Protein AF-A0A5M3YRC5-F1 (afdb_monomer_lite)

Foldseek 3Di:
DDWDFDDQPPDPDTDIDPDDDQAQFPDPDDDDPVRCVVVVCLHPVVVSDDDDDDDDDPAWEDEDDDDQFKWFWKAWLNRTFTEAEDLRGAFKAFEPVLCVVVPFDFAQPPVAKGWYAYRSRDIDIFRGKGFQIWIGAPNDTDGGMHTYDNPDPGGIYDYSCRCVVVSCCHPRVVRMDGCPPPPPVPDDDDDDDDDDDDPCVVVVVVVLVVLLPDLCCPPPVNVVVVVVVVVVLVVVLVVDDPVVSVVSVVVVVVVVVVVVVSVVVSVVVVVVCVVVPDDPPPPDDDDDDDDDPPVVVVVVVLVVVLLVLLVQLQVLCQVLQVVLLVLLVLLVVCLLCVVVDDPVRSLVSLVVSLVPPCVVSLCSNVVSLLVSLVSCVVVLVVLQQPFDDDPPVQVVCVVVPRHGGGLNRVLVVVLQVVLQVVCCVVPVDGLQDPDPLSVQCVPQPDPCSNLCQQPVPVCVVVCVVDPDDDPNNPHHDDPSSLLSLLLSLLLSLLVLLLVLLVLLLQQLLDQDLDGPSLSSNLSSQLSSLCSLLVSCSNRNQLDDPDPVLVVLQNSLSVSLSSLSSRQSDDCQQSNAACDHNNPLQDHNGSNLSSLSSSLSSVNSVSVSLSSSVVVLVPDDDDLSSVLSVLSSVLSSLCSSLSSLSSNSNSDNDSVVSVSSSVSNSVSSNVSSVSSNVSSVSD

Secondary structure (DSSP, 8-state):
-EEEEE--TT-SS-EEEEEPP-TT-SSS----HHHHHHTTTTTTTGGG------PPPSSEEE---S---EEEEEEETTEEEEEEE-TT-SS-EEEHHHHHHTT---B--GGG--EEEETTS-EEE--EEEEEEEEEETTEEEEEEEEEETT-SSSEEE-HHHHHHTTHHHHTGGGEEETT-TTS-SS----------SS-TTTHHHHHHHHTTSTTTTSHHHHHHHHHHHHHHHHHHHTS-HHHHHHHHHHHHHHHHHHHHHHHHHHHHHHHHHHHT--GGG----S---S-HHHHHHHHHHHHHHHHHHHHHHHHHHHSHHHHHHHHHHHHHHHHTGGGS-HHHHHHHHHHHHHTS-HHHHHHHHHHHHHHHHHHHHHHHHHHT-EE--TTHHHHHHHTTPPPEEHHHHHHHHHHHHHHHHHHHHHSS-SS-SSHHHHHHHT--SHHHHHHHH-TTTHHHHTTTS----TTTT----HHHHHHHHHHHHHHHHHHHHHHHHHHHHHHH--SS--TTHHHHHHHHHHHHHHHHHHHHHS-SS----HHHHHHHHHHHHHHHHHHHHTTTTTGGG---SS-SSTT--TT-HHHHHHHHHHHTHHHHHHHHHHHHHHHHHSPSSHHHHHHHHHHHHHHHHHHHHHHHHHHHH---HHHHHHHHHHHHHHHHHHHHHHHHHHH--

Sequence (682 aa):
MVEVAWRFAKEQKPHILNCWILPGCVHDIVLGSHFLNATKTLTTFKNRIRSKLVDLPRRLRLRLLGEEKQRLWGYLDGHLTAALPDTGSDVMFISSTYARNIGLLIDRDFEELLEVEFADGTTAWTSGVIRDVPWEVGGTTVRCDFHVLDALCVDVVLSKNYLFDLNVFSESSEYFFSVDSEDDLFQLFNIRLIGRYGATLNILEEEYLQDMASPDAFGPESVQRELARRDQIRDEILALDENKRKAATQAEAERQRRWEDLRQAHQTRWITASSAGLPPEELSGNDLQGATTRSGFWKKKAGDAVQSLVDQLLTGLSNEGAVLGQTYNQLRDLASNFSSLSVGDVLKRLAVILADGVLPSAQVVVDALLDVLQRVAESAIDLLHTKMHIPIISDILNAIGVPDISFLDLFTWIAAVGYTVVYKIANDEAPFPDTSEVSAIISASTWDDLSSLFHPKSAKKVNSIVRRAPVSASITLPEAMQSALFIASHATAGFMLFVGDIMGSLEAEVITGENPFSIPSAVLGGIVAAFEGGGNALVPKAPIDNTAVSVISDVTTAAVIVSKIVFSGPVQSRLGASGSKFPGLAVDDGRATGAIVNSVLIFPALFVTGWHFYELSAKPEGAERSAAIVGEMSNLTSYISRVSYAVAVNDMDPTTRQIPIGVMAVSNLVDAGLQTAEAIIH

Organism: Aspergillus terreus (NCBI:txid33178)

Radius of gyration: 31.81 Å; chains: 1; bounding box: 92×80×81 Å

pLDDT: mean 72.49, std 17.12, range [21.73, 94.44]

InterPro domains:
  IPR021109 Aspartic peptidase domain superfamily [G3DSA:2.40.70.10] (73-171)
  IPR021109 Aspartic peptidase domain superfamily [SSF50630] (72-167)

Structure (mmCIF, N/CA/C/O backbone):
data_AF-A0A5M3YRC5-F1
#
_entry.id   AF-A0A5M3YRC5-F1
#
loop_
_atom_site.group_PDB
_atom_site.id
_atom_site.type_symbol
_atom_site.label_atom_id
_atom_site.label_alt_id
_atom_site.label_comp_id
_atom_site.label_asym_id
_atom_site.label_entity_id
_atom_site.label_seq_id
_atom_site.pdbx_PDB_ins_code
_atom_site.Cartn_x
_atom_site.Cartn_y
_atom_site.Cartn_z
_atom_site.occupancy
_atom_site.B_iso_or_equiv
_atom_site.auth_seq_id
_atom_site.auth_comp_id
_atom_site.auth_asym_id
_atom_site.auth_atom_id
_atom_site.pdbx_PDB_model_num
ATOM 1 N N . MET A 1 1 ? 21.830 -43.357 -3.278 1.00 62.47 1 MET A N 1
ATOM 2 C CA . MET A 1 1 ? 22.749 -42.842 -2.244 1.00 62.47 1 MET A CA 1
ATOM 3 C C . MET A 1 1 ? 23.441 -44.031 -1.593 1.00 62.47 1 MET A C 1
ATOM 5 O O . MET A 1 1 ? 22.773 -45.033 -1.365 1.00 62.47 1 MET A O 1
ATOM 9 N N . VAL A 1 2 ? 24.750 -43.954 -1.368 1.00 78.88 2 VAL A N 1
ATOM 10 C CA . VAL A 1 2 ? 25.583 -45.006 -0.768 1.00 78.88 2 VAL A CA 1
ATOM 11 C C . VAL A 1 2 ? 26.421 -44.381 0.339 1.00 78.88 2 VAL A C 1
ATOM 13 O O . VAL A 1 2 ? 27.019 -43.329 0.128 1.00 78.88 2 VAL A O 1
ATOM 16 N N . GLU A 1 3 ? 26.482 -45.022 1.501 1.00 84.06 3 GLU A N 1
ATOM 17 C CA . GLU A 1 3 ? 27.364 -44.591 2.584 1.00 84.06 3 GLU A CA 1
ATOM 18 C C . GLU A 1 3 ? 28.769 -45.169 2.390 1.00 84.06 3 GLU A C 1
ATOM 20 O O . GLU A 1 3 ? 28.948 -46.381 2.256 1.00 84.06 3 GLU A O 1
ATOM 25 N N . VAL A 1 4 ? 29.780 -44.302 2.376 1.00 83.06 4 VAL A N 1
ATOM 26 C CA . VAL A 1 4 ? 31.184 -44.676 2.178 1.00 83.06 4 VAL A CA 1
ATOM 27 C C . VAL A 1 4 ? 32.006 -44.220 3.378 1.00 83.06 4 VAL A C 1
ATOM 29 O O . VAL A 1 4 ? 32.050 -43.037 3.709 1.00 83.06 4 VAL A O 1
ATOM 32 N N . ALA A 1 5 ? 32.701 -45.152 4.031 1.00 86.19 5 ALA A N 1
ATOM 33 C CA . ALA A 1 5 ? 33.644 -44.814 5.091 1.00 86.19 5 ALA A CA 1
ATOM 34 C C . ALA A 1 5 ? 34.939 -44.243 4.486 1.00 86.19 5 ALA A C 1
ATOM 36 O O . ALA A 1 5 ? 35.703 -44.950 3.830 1.00 86.19 5 ALA A O 1
ATOM 37 N N . TRP A 1 6 ? 35.203 -42.964 4.739 1.00 85.38 6 TRP A N 1
ATOM 38 C CA . TRP A 1 6 ? 36.380 -42.237 4.276 1.00 85.38 6 TRP A CA 1
ATOM 39 C C . TRP A 1 6 ? 37.357 -41.968 5.416 1.00 85.38 6 TRP A C 1
ATOM 41 O O . TRP A 1 6 ? 36.971 -41.532 6.498 1.00 85.38 6 TRP A O 1
ATOM 51 N N . ARG A 1 7 ? 38.654 -42.169 5.179 1.00 86.06 7 ARG A N 1
ATOM 52 C CA . ARG A 1 7 ? 39.699 -41.901 6.175 1.00 86.06 7 ARG A CA 1
ATOM 53 C C . ARG A 1 7 ? 40.877 -41.183 5.536 1.00 86.06 7 ARG A C 1
ATOM 55 O O . ARG A 1 7 ? 41.458 -41.677 4.573 1.00 86.06 7 ARG A O 1
ATOM 62 N N . PHE A 1 8 ? 41.276 -40.049 6.110 1.00 83.56 8 PHE A N 1
ATOM 63 C CA . PHE A 1 8 ? 42.487 -39.350 5.686 1.00 83.56 8 PHE A CA 1
ATOM 64 C C . PHE A 1 8 ? 43.742 -40.135 6.091 1.00 83.56 8 PHE A C 1
ATOM 66 O O . PHE A 1 8 ? 43.798 -40.733 7.163 1.00 83.56 8 PHE A O 1
ATOM 73 N N . ALA A 1 9 ? 44.785 -40.098 5.255 1.00 77.00 9 ALA A N 1
ATOM 74 C CA . ALA A 1 9 ? 45.981 -40.947 5.365 1.00 77.00 9 ALA A CA 1
ATOM 75 C C . ALA A 1 9 ? 46.789 -40.826 6.681 1.00 77.00 9 ALA A C 1
ATOM 77 O O . ALA A 1 9 ? 47.726 -41.592 6.890 1.00 77.00 9 ALA A O 1
ATOM 78 N N . LYS A 1 10 ? 46.461 -39.870 7.562 1.00 76.38 10 LYS A N 1
ATOM 79 C CA . LYS A 1 10 ? 47.135 -39.630 8.851 1.00 76.38 10 LYS A CA 1
ATOM 80 C C . LYS A 1 10 ? 46.179 -39.556 10.046 1.00 76.38 10 LYS A C 1
ATOM 82 O O . LYS A 1 10 ? 46.593 -39.158 11.130 1.00 76.38 10 LYS A O 1
ATOM 87 N N . GLU A 1 11 ? 44.916 -39.925 9.862 1.00 80.69 11 GLU A N 1
ATOM 88 C CA . GLU A 1 11 ? 43.880 -39.789 10.885 1.00 80.69 11 GLU A CA 1
ATOM 89 C C . GLU A 1 11 ? 43.253 -41.148 11.191 1.00 80.69 11 GLU A C 1
ATOM 91 O O . GLU A 1 11 ? 42.985 -41.944 10.294 1.00 80.69 11 GLU A O 1
ATOM 96 N N . GLN A 1 12 ? 43.040 -41.430 12.478 1.00 74.06 12 GLN A N 1
ATOM 97 C CA . GLN A 1 12 ? 42.453 -42.701 12.919 1.00 74.06 12 GLN A CA 1
ATOM 98 C C . GLN A 1 12 ? 40.926 -42.706 12.814 1.00 74.06 12 GLN A C 1
ATOM 100 O O . GLN A 1 12 ? 40.319 -43.769 12.709 1.00 74.06 12 GLN A O 1
ATOM 105 N N . LYS A 1 13 ? 40.301 -41.523 12.831 1.00 82.50 13 LYS A N 1
ATOM 106 C CA . LYS A 1 13 ? 38.847 -41.375 12.821 1.00 82.50 13 LYS A CA 1
ATOM 107 C C . LYS A 1 13 ? 38.312 -41.484 11.384 1.00 82.50 13 LYS A C 1
ATOM 109 O O . LYS A 1 13 ? 38.698 -40.667 10.549 1.00 82.50 13 LYS A O 1
ATOM 114 N N . PRO A 1 14 ? 37.445 -42.464 11.074 1.00 82.88 14 PRO A N 1
ATOM 115 C CA . PRO A 1 14 ? 36.731 -42.488 9.807 1.00 82.88 14 PRO A CA 1
ATOM 116 C C . PRO A 1 14 ? 35.606 -41.442 9.803 1.00 82.88 14 PRO A C 1
ATOM 118 O O . PRO A 1 14 ? 34.997 -41.153 10.836 1.00 82.88 14 PRO A O 1
ATOM 121 N N . HIS A 1 15 ? 35.320 -40.904 8.625 1.00 82.31 15 HIS A N 1
ATOM 122 C CA . HIS A 1 15 ? 34.179 -40.049 8.331 1.00 82.31 15 HIS A CA 1
ATOM 123 C C . HIS A 1 15 ? 33.221 -40.810 7.418 1.00 82.31 15 HIS A C 1
ATOM 125 O O . HIS A 1 15 ? 33.665 -41.470 6.483 1.00 82.31 15 HIS A O 1
ATOM 131 N N . ILE A 1 16 ? 31.919 -40.723 7.671 1.00 82.94 16 ILE A N 1
ATOM 132 C CA . ILE A 1 16 ? 30.916 -41.331 6.794 1.00 82.94 16 ILE A CA 1
ATOM 133 C C . ILE A 1 16 ? 30.523 -40.308 5.729 1.00 82.94 16 ILE A C 1
ATOM 135 O O . ILE A 1 16 ? 30.125 -39.190 6.057 1.00 82.94 16 ILE A O 1
ATOM 139 N N . LEU A 1 17 ? 30.690 -40.680 4.461 1.00 77.88 17 LEU A N 1
ATOM 140 C CA . LEU A 1 17 ? 30.275 -39.908 3.297 1.00 77.88 17 LEU A CA 1
ATOM 141 C C . LEU A 1 17 ? 28.947 -40.447 2.776 1.00 77.88 17 LEU A C 1
ATOM 143 O O . LEU A 1 17 ? 28.859 -41.623 2.433 1.00 77.88 17 LEU A O 1
ATOM 147 N N . ASN A 1 18 ? 27.955 -39.575 2.631 1.00 76.88 18 ASN A N 1
ATOM 148 C CA . ASN A 1 18 ? 26.728 -39.895 1.909 1.00 76.88 18 ASN A CA 1
ATOM 149 C C . ASN A 1 18 ? 26.950 -39.579 0.427 1.00 76.88 18 ASN A C 1
ATOM 151 O O . ASN A 1 18 ? 26.837 -38.431 0.002 1.00 76.88 18 ASN A O 1
ATOM 155 N N . CYS A 1 19 ? 27.325 -40.590 -0.354 1.00 68.31 19 CYS A N 1
ATOM 156 C CA . CYS A 1 19 ? 27.660 -40.441 -1.765 1.00 68.31 19 CYS A CA 1
ATOM 157 C C . CYS A 1 19 ? 26.429 -40.636 -2.655 1.00 68.31 19 CYS A C 1
ATOM 159 O O . CYS A 1 19 ? 25.698 -41.629 -2.558 1.00 68.31 19 CYS A O 1
ATOM 161 N N . TRP A 1 20 ? 26.226 -39.710 -3.583 1.00 73.56 20 TRP A N 1
ATOM 162 C CA . TRP A 1 20 ? 25.287 -39.875 -4.685 1.00 73.56 20 TRP A CA 1
ATOM 163 C C . TRP A 1 20 ? 26.023 -40.499 -5.869 1.00 73.56 20 TRP A C 1
ATOM 165 O O . TRP A 1 20 ? 27.157 -40.128 -6.160 1.00 73.56 20 TRP A O 1
ATOM 175 N N . ILE A 1 21 ? 25.405 -41.489 -6.517 1.00 71.44 21 ILE A N 1
ATOM 176 C CA . ILE A 1 21 ? 25.989 -42.118 -7.705 1.00 71.44 21 ILE A CA 1
ATOM 177 C C . ILE A 1 21 ? 25.625 -41.236 -8.891 1.00 71.44 21 ILE A C 1
ATOM 179 O O . ILE A 1 21 ? 24.441 -41.102 -9.194 1.00 71.44 21 ILE A O 1
ATOM 183 N N . LEU A 1 22 ? 26.636 -40.663 -9.540 1.00 61.12 22 LEU A N 1
ATOM 184 C CA . LEU A 1 22 ? 26.483 -39.882 -10.761 1.00 61.12 22 LEU A CA 1
ATOM 185 C C . LEU A 1 22 ? 26.922 -40.737 -11.963 1.00 61.12 22 LEU A C 1
ATOM 187 O O . LEU A 1 22 ? 28.123 -40.981 -12.125 1.00 61.12 22 LEU A O 1
ATOM 191 N N . PRO A 1 23 ? 25.984 -41.236 -12.790 1.00 56.66 23 PRO A N 1
ATOM 192 C CA . PRO A 1 23 ? 26.328 -41.964 -14.006 1.00 56.66 23 PRO A CA 1
ATOM 193 C C . PRO A 1 23 ? 27.164 -41.085 -14.942 1.00 56.66 23 PRO A C 1
ATOM 195 O O . PRO A 1 23 ? 26.823 -39.929 -15.160 1.00 56.66 23 PRO A O 1
ATOM 198 N N . GLY A 1 24 ? 28.254 -41.625 -15.492 1.00 57.84 24 GLY A N 1
ATOM 199 C CA . GLY A 1 24 ? 29.125 -40.884 -16.415 1.00 57.84 24 GLY A CA 1
ATOM 200 C C . GLY A 1 24 ? 30.135 -39.944 -15.750 1.00 57.84 24 GLY A C 1
ATOM 201 O O . GLY A 1 24 ? 30.892 -39.289 -16.459 1.00 57.84 24 GLY A O 1
ATOM 202 N N . CYS A 1 25 ? 30.207 -39.902 -14.412 1.00 61.03 25 CYS A N 1
ATOM 203 C CA . CYS A 1 25 ? 31.192 -39.066 -13.731 1.00 61.03 25 CYS A CA 1
ATOM 204 C C . CYS A 1 25 ? 32.624 -39.432 -14.142 1.00 61.03 25 CYS A C 1
ATOM 206 O O . CYS A 1 25 ? 33.034 -40.591 -14.069 1.00 61.03 25 CYS A O 1
ATOM 208 N N . VAL A 1 26 ? 33.400 -38.419 -14.526 1.00 64.81 26 VAL A N 1
ATOM 209 C CA . VAL A 1 26 ? 34.799 -38.583 -14.957 1.00 64.81 26 VAL A CA 1
ATOM 210 C C . VAL A 1 26 ? 35.764 -38.927 -13.813 1.00 64.81 26 VAL A C 1
ATOM 212 O O . VAL A 1 26 ? 36.939 -39.189 -14.063 1.00 64.81 26 VAL A O 1
ATOM 215 N N . HIS A 1 27 ? 35.291 -38.906 -12.563 1.00 66.31 27 HIS A N 1
ATOM 216 C CA . HIS A 1 27 ? 36.072 -39.224 -11.368 1.00 66.31 27 HIS A CA 1
ATOM 217 C C . HIS A 1 27 ? 35.411 -40.313 -10.539 1.00 66.31 27 HIS A C 1
ATOM 219 O O . HIS A 1 27 ? 34.192 -40.341 -10.393 1.00 66.31 27 HIS A O 1
ATOM 225 N N . ASP A 1 28 ? 36.243 -41.133 -9.895 1.00 76.06 28 ASP A N 1
ATOM 226 C CA . ASP A 1 28 ? 35.781 -42.179 -8.977 1.00 76.06 28 ASP A CA 1
ATOM 227 C C . ASP A 1 28 ? 35.027 -41.599 -7.766 1.00 76.06 28 ASP A C 1
ATOM 229 O O . ASP A 1 28 ? 34.119 -42.232 -7.227 1.00 76.06 28 ASP A O 1
ATOM 233 N N . ILE A 1 29 ? 35.413 -40.398 -7.315 1.00 75.19 29 ILE A N 1
ATOM 234 C CA . ILE A 1 29 ? 34.759 -39.686 -6.215 1.00 75.19 29 ILE A CA 1
ATOM 235 C C . ILE A 1 29 ? 34.944 -38.170 -6.344 1.00 75.19 29 ILE A C 1
ATOM 237 O O . ILE A 1 29 ? 36.042 -37.688 -6.631 1.00 75.19 29 ILE A O 1
ATOM 241 N N . VAL A 1 30 ? 33.879 -37.414 -6.075 1.00 75.06 30 VAL A N 1
ATOM 242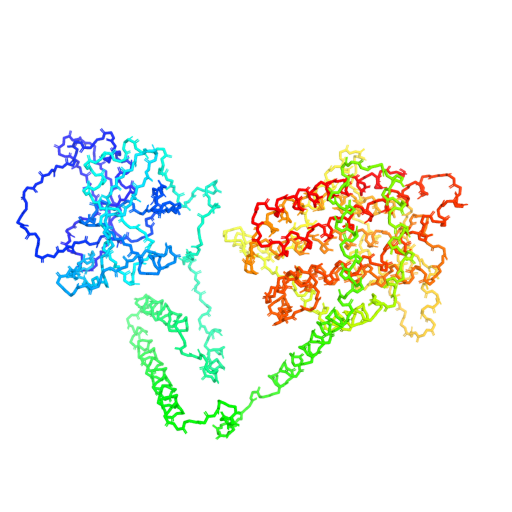 C CA . VAL A 1 30 ? 33.919 -35.954 -5.909 1.00 75.06 30 VAL A CA 1
ATOM 243 C C . VAL A 1 30 ? 33.491 -35.614 -4.484 1.00 75.06 30 VAL A C 1
ATOM 245 O O . VAL A 1 30 ? 32.479 -36.113 -3.994 1.00 75.06 30 VAL A O 1
ATOM 248 N N . LEU A 1 31 ? 34.288 -34.794 -3.797 1.00 76.25 31 LEU A N 1
ATOM 249 C CA . LEU A 1 31 ? 34.025 -34.369 -2.423 1.00 76.25 31 LEU A CA 1
ATOM 250 C C . LEU A 1 31 ? 33.372 -32.983 -2.439 1.00 76.25 31 LEU A C 1
ATOM 252 O O . LEU A 1 31 ? 34.031 -32.011 -2.789 1.00 76.25 31 LEU A O 1
ATOM 256 N N . GLY A 1 32 ? 32.094 -32.907 -2.063 1.00 72.81 32 GLY A N 1
ATOM 257 C CA . GLY A 1 32 ? 31.331 -31.653 -2.039 1.00 72.81 32 GLY A CA 1
ATOM 258 C C . GLY A 1 32 ? 31.623 -30.758 -0.828 1.00 72.81 32 GLY A C 1
ATOM 259 O O . GLY A 1 32 ? 32.219 -31.195 0.168 1.00 72.81 32 GLY A O 1
ATOM 260 N N . SER A 1 33 ? 31.148 -29.512 -0.894 1.00 69.19 33 SER A N 1
ATOM 261 C CA . SER A 1 33 ? 31.405 -28.460 0.101 1.00 69.19 33 SER A CA 1
ATOM 262 C C . SER A 1 33 ? 31.044 -28.848 1.535 1.00 69.19 33 SER A C 1
ATOM 264 O O . SER A 1 33 ? 31.840 -28.614 2.445 1.00 69.19 33 SER A O 1
ATOM 266 N N . HIS A 1 34 ? 29.916 -29.531 1.760 1.00 69.94 34 HIS A N 1
ATOM 267 C CA . HIS A 1 34 ? 29.501 -29.981 3.096 1.00 69.94 34 HIS A CA 1
ATOM 268 C C . HIS A 1 34 ? 30.593 -30.811 3.795 1.00 69.94 34 HIS A C 1
ATOM 270 O O . HIS A 1 34 ? 30.925 -30.581 4.960 1.00 69.94 34 HIS A O 1
ATOM 276 N N . PHE A 1 35 ? 31.207 -31.756 3.077 1.00 77.25 35 PHE A N 1
ATOM 277 C CA . PHE A 1 35 ? 32.275 -32.584 3.635 1.00 77.25 35 PHE A CA 1
ATOM 278 C C . PHE A 1 35 ? 33.576 -31.795 3.827 1.00 77.25 35 PHE A C 1
ATOM 280 O O . PHE A 1 35 ? 34.252 -31.942 4.852 1.00 77.25 35 PHE A O 1
ATOM 287 N N . LEU A 1 36 ? 33.927 -30.940 2.865 1.00 80.38 36 LEU A N 1
ATOM 288 C CA . LEU A 1 36 ? 35.129 -30.109 2.931 1.00 80.38 36 LEU A CA 1
ATOM 289 C C . LEU A 1 36 ? 35.068 -29.110 4.101 1.00 80.38 36 LEU A C 1
ATOM 291 O O . LEU A 1 36 ? 36.067 -28.951 4.808 1.00 80.38 36 LEU A O 1
ATOM 295 N N . ASN A 1 37 ? 33.893 -28.535 4.371 1.00 73.94 37 ASN A N 1
ATOM 296 C CA . ASN A 1 37 ? 33.628 -27.638 5.498 1.00 73.94 37 ASN A CA 1
ATOM 297 C C . ASN A 1 37 ? 33.618 -28.379 6.834 1.00 73.94 37 ASN A C 1
ATOM 299 O O . ASN A 1 37 ? 34.346 -27.992 7.750 1.00 73.94 37 ASN A O 1
ATOM 303 N N . ALA A 1 38 ? 32.878 -29.489 6.942 1.00 76.69 38 ALA A N 1
ATOM 304 C CA . ALA A 1 38 ? 32.814 -30.287 8.171 1.00 76.69 38 ALA A CA 1
ATOM 305 C C . ALA A 1 38 ? 34.199 -30.776 8.624 1.00 76.69 38 ALA A C 1
ATOM 307 O O . ALA A 1 38 ? 34.482 -30.906 9.815 1.00 76.69 38 ALA A O 1
ATOM 308 N N . THR A 1 39 ? 35.087 -31.028 7.663 1.00 81.56 39 THR A N 1
ATOM 309 C CA . THR A 1 39 ? 36.461 -31.451 7.928 1.00 81.56 39 THR A CA 1
ATOM 310 C C . THR A 1 39 ? 37.444 -30.284 8.025 1.00 81.56 39 THR A C 1
ATOM 312 O O . THR A 1 39 ? 38.592 -30.519 8.393 1.00 81.56 39 THR A O 1
ATOM 315 N N . LYS A 1 40 ? 37.028 -29.041 7.742 1.00 81.75 40 LYS A N 1
ATOM 316 C CA . LYS A 1 40 ? 37.886 -27.843 7.646 1.00 81.75 40 LYS A CA 1
ATOM 317 C C . LYS A 1 40 ? 39.064 -28.029 6.680 1.00 81.75 40 LYS A C 1
ATOM 319 O O . LYS A 1 40 ? 40.179 -27.575 6.939 1.00 81.75 40 LYS A O 1
ATOM 324 N N . THR A 1 41 ? 38.835 -28.756 5.586 1.00 82.62 41 THR A N 1
ATOM 325 C CA . THR A 1 41 ? 39.885 -29.148 4.635 1.00 82.62 41 THR A CA 1
ATOM 326 C C . THR A 1 41 ? 40.385 -27.970 3.799 1.00 82.62 41 THR A C 1
ATOM 328 O O . THR A 1 41 ? 41.580 -27.902 3.535 1.00 82.62 41 THR A O 1
ATOM 331 N N . LEU A 1 42 ? 39.517 -27.018 3.439 1.00 80.56 42 LEU A N 1
ATOM 332 C CA . LEU A 1 42 ? 39.894 -25.827 2.657 1.00 80.56 42 LEU A CA 1
ATOM 333 C C . LEU A 1 42 ? 40.515 -24.699 3.500 1.00 80.56 42 LEU A C 1
ATOM 335 O O . LEU A 1 42 ? 41.079 -23.762 2.946 1.00 80.56 42 LEU A O 1
ATOM 339 N N . THR A 1 43 ? 40.447 -24.800 4.831 1.00 82.62 43 THR A N 1
ATOM 340 C CA . THR A 1 43 ? 40.947 -23.783 5.767 1.00 82.62 43 THR A CA 1
ATOM 341 C C . THR A 1 43 ? 42.055 -24.358 6.657 1.00 82.62 43 THR A C 1
ATOM 343 O O . THR A 1 43 ? 43.219 -24.425 6.261 1.00 82.62 43 THR A O 1
ATOM 346 N N . THR A 1 44 ? 41.709 -24.841 7.854 1.00 81.75 44 THR A N 1
ATOM 347 C CA . THR A 1 44 ? 42.654 -25.292 8.889 1.00 81.75 44 THR A CA 1
ATOM 348 C C . THR A 1 44 ? 43.546 -26.448 8.430 1.00 81.75 44 THR A C 1
ATOM 350 O O . THR A 1 44 ? 44.723 -26.499 8.781 1.00 81.75 44 THR A O 1
ATOM 353 N N . PHE A 1 45 ? 43.008 -27.377 7.637 1.00 82.81 45 PHE A N 1
ATOM 354 C CA . PHE A 1 45 ? 43.710 -28.587 7.205 1.00 82.81 45 PHE A CA 1
ATOM 355 C C . PHE A 1 45 ? 44.036 -28.585 5.705 1.00 82.81 45 PHE A C 1
ATOM 357 O O . PHE A 1 45 ? 44.013 -29.639 5.066 1.00 82.81 45 PHE A O 1
ATOM 364 N N . LYS A 1 46 ? 44.397 -27.420 5.140 1.00 78.00 46 LYS A N 1
ATOM 365 C CA . LYS A 1 46 ? 44.777 -27.278 3.717 1.00 78.00 46 LYS A CA 1
ATOM 366 C C . LYS A 1 46 ? 45.899 -28.213 3.264 1.00 78.00 46 LYS A C 1
ATOM 368 O O . LYS A 1 46 ? 45.957 -28.618 2.111 1.00 78.00 46 LYS A O 1
ATOM 373 N N . ASN A 1 47 ? 46.751 -28.643 4.193 1.00 79.69 47 ASN A N 1
ATOM 374 C CA . ASN A 1 47 ? 47.800 -29.639 3.964 1.00 79.69 47 ASN A CA 1
ATOM 375 C C . ASN A 1 47 ? 47.281 -31.044 3.576 1.00 79.69 47 ASN A C 1
ATOM 377 O O . ASN A 1 47 ? 48.083 -31.903 3.190 1.00 79.69 47 ASN A O 1
ATOM 381 N N . ARG A 1 48 ? 45.971 -31.307 3.697 1.00 81.62 48 ARG A N 1
ATOM 382 C CA . ARG A 1 48 ? 45.318 -32.505 3.146 1.00 81.62 48 ARG A CA 1
ATOM 383 C C . ARG A 1 48 ? 45.250 -32.470 1.618 1.00 81.62 48 ARG A C 1
ATOM 385 O O . ARG A 1 48 ? 45.251 -33.535 1.005 1.00 81.62 48 ARG A O 1
ATOM 392 N N . ILE A 1 49 ? 45.243 -31.281 1.016 1.00 79.94 49 ILE A N 1
ATOM 393 C CA . ILE A 1 49 ? 45.275 -31.078 -0.432 1.00 79.94 49 ILE A CA 1
ATOM 394 C C . ILE A 1 49 ? 46.737 -31.087 -0.880 1.00 79.94 49 ILE A C 1
ATOM 396 O O . ILE A 1 49 ? 47.600 -30.456 -0.270 1.00 79.94 49 ILE A O 1
ATOM 400 N N . ARG A 1 50 ? 47.039 -31.857 -1.926 1.00 76.62 50 ARG A N 1
ATOM 401 C CA . ARG A 1 50 ? 48.393 -31.976 -2.470 1.00 76.62 50 ARG A CA 1
ATOM 402 C C . ARG A 1 50 ? 48.366 -31.793 -3.971 1.00 76.62 50 ARG A C 1
ATOM 404 O O . ARG A 1 50 ? 47.601 -32.468 -4.656 1.00 76.62 50 ARG A O 1
ATOM 411 N N . SER A 1 51 ? 49.262 -30.956 -4.472 1.00 70.19 51 SER A N 1
ATOM 412 C CA . SER A 1 51 ? 49.515 -30.854 -5.902 1.00 70.19 51 SER A CA 1
ATOM 413 C C . SER A 1 51 ? 50.143 -32.153 -6.398 1.00 70.19 51 SER A C 1
ATOM 415 O O . SER A 1 51 ? 51.092 -32.676 -5.807 1.00 70.19 51 SER A O 1
ATOM 417 N N . LYS A 1 52 ? 49.602 -32.684 -7.489 1.00 68.94 52 LYS A N 1
ATOM 418 C CA . LYS A 1 52 ? 50.141 -33.840 -8.200 1.00 68.94 52 LYS A CA 1
ATOM 419 C C . LYS A 1 52 ? 50.411 -33.405 -9.633 1.00 68.94 52 LYS A C 1
ATOM 421 O O . LYS A 1 52 ? 49.546 -32.795 -10.250 1.00 68.94 52 LYS A O 1
ATOM 426 N N . LEU A 1 53 ? 51.592 -33.730 -10.153 1.00 61.22 53 LEU A N 1
ATOM 427 C CA . LEU A 1 53 ? 51.870 -33.601 -11.580 1.00 61.22 53 LEU A CA 1
ATOM 428 C C . LEU A 1 53 ? 50.985 -34.607 -12.325 1.00 61.22 53 LEU A C 1
ATOM 430 O O . LEU A 1 53 ? 51.055 -35.812 -12.075 1.00 61.22 53 LEU A O 1
ATOM 434 N N . VAL A 1 54 ? 50.120 -34.089 -13.184 1.00 57.91 54 VAL A N 1
ATOM 435 C CA . VAL A 1 54 ? 49.252 -34.852 -14.085 1.00 57.91 54 VAL A CA 1
ATOM 436 C C . VAL A 1 54 ? 49.628 -34.484 -15.514 1.00 57.91 54 VAL A C 1
ATOM 438 O O . VAL A 1 54 ? 50.080 -33.364 -15.753 1.00 57.91 54 VAL A O 1
ATOM 441 N N . ASP A 1 55 ? 49.453 -35.422 -16.447 1.00 48.00 55 ASP A N 1
ATOM 442 C CA . ASP A 1 55 ? 49.584 -35.126 -17.874 1.00 48.00 55 ASP A CA 1
ATOM 443 C C . ASP A 1 55 ? 48.667 -33.952 -18.238 1.00 48.00 55 ASP A C 1
ATOM 445 O O . ASP A 1 55 ? 47.557 -33.847 -17.704 1.00 48.00 55 ASP A O 1
ATOM 449 N N . LEU A 1 56 ? 49.143 -33.065 -19.121 1.00 41.19 56 LEU A N 1
ATOM 450 C CA . LEU A 1 56 ? 48.386 -31.900 -19.584 1.00 41.19 56 LEU A CA 1
ATOM 451 C C . LEU A 1 56 ? 46.977 -32.349 -20.002 1.00 41.19 56 LEU A C 1
ATOM 453 O O . LEU A 1 56 ? 46.850 -33.176 -20.914 1.00 41.19 56 LEU A O 1
ATOM 457 N N . PRO A 1 57 ? 45.917 -31.867 -19.327 1.00 48.56 57 PRO A N 1
ATOM 458 C CA . PRO A 1 57 ? 44.569 -32.272 -19.673 1.00 48.56 57 PRO A CA 1
ATOM 459 C C . PRO A 1 57 ? 44.281 -31.810 -21.104 1.00 48.56 57 PRO A C 1
ATOM 461 O O . PRO A 1 57 ? 44.561 -30.672 -21.467 1.00 48.56 57 PRO A O 1
ATOM 464 N N . ARG A 1 58 ? 43.729 -32.701 -21.938 1.00 48.50 58 ARG A N 1
ATOM 465 C CA . ARG A 1 58 ? 43.370 -32.372 -23.331 1.00 48.50 58 ARG A CA 1
ATOM 466 C C . ARG A 1 58 ? 42.231 -31.342 -23.432 1.00 48.50 58 ARG A C 1
ATOM 468 O O . ARG A 1 58 ? 41.973 -30.870 -24.531 1.00 48.50 58 ARG A O 1
ATOM 475 N N . ARG A 1 59 ? 41.528 -31.064 -22.325 1.00 53.81 59 ARG A N 1
ATOM 476 C CA . ARG A 1 59 ? 40.321 -30.223 -22.217 1.00 53.81 59 ARG A CA 1
ATOM 477 C C . ARG A 1 59 ? 40.305 -29.497 -20.871 1.00 53.81 59 ARG A C 1
ATOM 479 O O . ARG A 1 59 ? 40.781 -30.057 -19.881 1.00 53.81 59 ARG A O 1
ATOM 486 N N . LEU A 1 60 ? 39.751 -28.288 -20.833 1.00 56.66 60 LEU A N 1
ATOM 487 C CA . LEU A 1 60 ? 39.534 -27.537 -19.591 1.00 56.66 60 LEU A CA 1
ATOM 488 C C . LEU A 1 60 ? 38.265 -28.031 -18.898 1.00 56.66 60 LEU A C 1
ATOM 490 O O . LEU A 1 60 ? 37.305 -28.389 -19.573 1.00 56.66 60 LEU A O 1
ATOM 494 N N . ARG A 1 61 ? 38.246 -28.069 -17.563 1.00 53.59 61 ARG A N 1
ATOM 495 C CA . ARG A 1 61 ? 37.111 -28.615 -16.804 1.00 53.59 61 ARG A CA 1
ATOM 496 C C . ARG A 1 61 ? 36.309 -27.542 -16.077 1.00 53.59 61 ARG A C 1
ATOM 498 O O . ARG A 1 61 ? 36.889 -26.666 -15.436 1.00 53.59 61 ARG A O 1
ATOM 505 N N . LEU A 1 62 ? 34.987 -27.706 -16.108 1.00 43.88 62 LEU A N 1
ATOM 506 C CA . LEU A 1 62 ? 34.005 -27.006 -15.278 1.00 43.88 62 LEU A CA 1
ATOM 507 C C . LEU A 1 62 ? 33.255 -28.054 -14.449 1.00 43.88 62 LEU A C 1
ATOM 509 O O . LEU A 1 62 ? 32.691 -28.998 -14.999 1.00 43.88 62 LEU A O 1
ATOM 513 N N . ARG A 1 63 ? 33.277 -27.943 -13.117 1.00 55.00 63 ARG A N 1
ATOM 514 C CA . ARG A 1 63 ? 32.801 -29.016 -12.222 1.00 55.00 63 ARG A CA 1
ATOM 515 C C . ARG A 1 63 ? 31.657 -28.586 -11.317 1.00 55.00 63 ARG A C 1
ATOM 517 O O . ARG A 1 63 ? 31.609 -28.961 -10.149 1.00 55.00 63 ARG A O 1
ATOM 524 N N . LEU A 1 64 ? 30.695 -27.878 -11.898 1.00 51.56 64 LEU A N 1
ATOM 525 C CA . LEU A 1 64 ? 29.459 -27.531 -11.216 1.00 51.56 64 LEU A CA 1
ATOM 526 C C . LEU A 1 64 ? 28.602 -28.790 -10.995 1.00 51.56 64 LEU A C 1
ATOM 528 O O . LEU A 1 64 ? 28.108 -29.389 -11.947 1.00 51.56 64 LEU A O 1
ATOM 532 N N . LEU A 1 65 ? 28.444 -29.201 -9.736 1.00 50.97 65 LEU A N 1
ATOM 533 C CA . LEU A 1 65 ? 27.633 -30.350 -9.331 1.00 50.97 65 LEU A CA 1
ATOM 534 C C . LEU A 1 65 ? 26.644 -29.927 -8.236 1.00 50.97 65 LEU A C 1
ATOM 536 O O . LEU A 1 65 ? 26.972 -29.956 -7.054 1.00 50.97 65 LEU A O 1
ATOM 540 N N . GLY A 1 66 ? 25.420 -29.577 -8.635 1.00 46.75 66 GLY A N 1
ATOM 541 C CA . GLY A 1 66 ? 24.300 -29.321 -7.721 1.00 46.75 66 GLY A CA 1
ATOM 542 C C . GLY A 1 66 ? 24.162 -27.881 -7.212 1.00 46.75 66 GLY A C 1
ATOM 543 O O . GLY A 1 66 ? 24.801 -26.954 -7.707 1.00 46.75 66 GLY A O 1
ATOM 544 N N . GLU A 1 67 ? 23.282 -27.715 -6.221 1.00 50.84 67 GLU A N 1
ATOM 545 C CA . GLU A 1 67 ? 22.927 -26.456 -5.547 1.00 50.84 67 GLU A CA 1
ATOM 546 C C . GLU A 1 67 ? 24.026 -26.013 -4.564 1.00 50.84 67 GLU A C 1
ATOM 548 O O . GLU A 1 67 ? 23.801 -25.929 -3.359 1.00 50.84 67 GLU A O 1
ATOM 553 N N . GLU A 1 68 ? 25.253 -25.780 -5.032 1.00 55.66 68 GLU A N 1
ATOM 554 C CA . GLU A 1 68 ? 26.288 -25.181 -4.179 1.00 55.66 68 GLU A CA 1
ATOM 555 C C . GLU A 1 68 ? 25.827 -23.775 -3.763 1.00 55.66 68 GLU A C 1
ATOM 557 O O . GLU A 1 68 ? 25.601 -22.907 -4.609 1.00 55.66 68 GLU A O 1
ATOM 562 N N . LYS A 1 69 ? 25.644 -23.559 -2.456 1.00 66.44 69 LYS A N 1
ATOM 563 C CA . LYS A 1 69 ? 25.004 -22.351 -1.898 1.00 66.44 69 LYS A CA 1
ATOM 564 C C . LYS A 1 69 ? 25.987 -21.318 -1.375 1.00 66.44 69 LYS A C 1
ATOM 566 O O . LYS A 1 69 ? 25.597 -20.199 -1.072 1.00 66.44 69 LYS A O 1
ATOM 571 N N . GLN A 1 70 ? 27.259 -21.680 -1.259 1.00 74.94 70 GLN A N 1
ATOM 572 C CA . GLN A 1 70 ? 28.284 -20.739 -0.837 1.00 74.94 70 GLN A CA 1
ATOM 573 C C . GLN A 1 70 ? 28.653 -19.811 -2.000 1.00 74.94 70 GLN A C 1
ATOM 575 O O . GLN A 1 70 ? 28.794 -20.249 -3.146 1.00 74.94 70 GLN A O 1
ATOM 580 N N . ARG A 1 71 ? 28.809 -18.524 -1.715 1.00 85.69 71 ARG A N 1
ATOM 581 C CA . ARG A 1 71 ? 29.200 -17.492 -2.678 1.00 85.69 71 ARG A CA 1
ATOM 582 C C . ARG A 1 71 ? 30.275 -16.599 -2.065 1.00 85.69 71 ARG A C 1
ATOM 584 O O . ARG A 1 71 ? 30.375 -16.501 -0.843 1.00 85.69 71 ARG A O 1
ATOM 591 N N . LEU A 1 72 ? 31.079 -15.973 -2.918 1.00 83.38 72 LEU A N 1
ATOM 592 C CA . LEU A 1 72 ? 32.077 -14.972 -2.549 1.00 83.38 72 LEU A CA 1
ATOM 593 C C . LEU A 1 72 ? 31.621 -13.602 -3.063 1.00 83.38 72 LEU A C 1
ATOM 595 O O . LEU A 1 72 ? 31.411 -13.457 -4.269 1.00 83.38 72 LEU A O 1
ATOM 599 N N . TRP A 1 73 ? 31.476 -12.619 -2.169 1.00 83.62 73 TRP A N 1
ATOM 600 C CA . TRP A 1 73 ? 31.240 -11.225 -2.569 1.00 83.62 73 TRP A CA 1
ATOM 601 C C . TRP A 1 73 ? 32.507 -10.636 -3.165 1.00 83.62 73 TRP A C 1
ATOM 603 O O . TRP A 1 73 ? 33.584 -10.718 -2.573 1.00 83.62 73 TRP A O 1
ATOM 613 N N . GLY A 1 74 ? 32.352 -9.996 -4.316 1.00 82.44 74 GLY A N 1
ATOM 614 C CA . GLY A 1 74 ? 33.386 -9.177 -4.920 1.00 82.44 74 GLY A CA 1
ATOM 615 C C . GLY A 1 74 ? 32.807 -8.188 -5.918 1.00 82.44 74 GLY A C 1
ATOM 616 O O . GLY A 1 74 ? 31.622 -8.232 -6.243 1.00 82.44 74 GLY A O 1
ATOM 617 N N . TYR A 1 75 ? 33.652 -7.292 -6.409 1.00 81.81 75 TYR A N 1
ATOM 618 C CA . TYR A 1 75 ? 33.308 -6.357 -7.471 1.00 81.81 75 TYR A CA 1
ATOM 619 C C . TYR A 1 75 ? 33.989 -6.797 -8.762 1.00 81.81 75 TYR A C 1
ATOM 621 O O . TYR A 1 75 ? 35.216 -6.876 -8.822 1.00 81.81 75 TYR A O 1
ATOM 629 N N . LEU A 1 76 ? 33.198 -7.077 -9.795 1.00 88.62 76 LEU A N 1
ATOM 630 C CA . LEU A 1 76 ? 33.681 -7.338 -11.146 1.00 88.62 76 LEU A CA 1
ATOM 631 C C . LEU A 1 76 ? 33.481 -6.074 -11.979 1.00 88.62 76 LEU A C 1
ATOM 633 O O . LEU A 1 76 ? 32.348 -5.675 -12.219 1.00 88.62 76 LEU A O 1
ATOM 637 N N . ASP A 1 77 ? 34.569 -5.421 -12.377 1.00 88.56 77 ASP A N 1
ATOM 638 C CA . ASP A 1 77 ? 34.520 -4.136 -13.097 1.00 88.56 77 ASP A CA 1
ATOM 639 C C . ASP A 1 77 ? 33.662 -3.062 -12.400 1.00 88.56 77 ASP A C 1
ATOM 641 O O . ASP A 1 77 ? 32.955 -2.281 -13.025 1.00 88.56 77 ASP A O 1
ATOM 645 N N . GLY A 1 78 ? 33.701 -3.043 -11.062 1.00 76.50 78 GLY A N 1
ATOM 646 C CA . GLY A 1 78 ? 32.908 -2.126 -10.236 1.00 76.50 78 GLY A CA 1
ATOM 647 C C . GLY A 1 78 ? 31.470 -2.581 -9.961 1.00 76.50 78 GLY A C 1
ATOM 648 O O . GLY A 1 78 ? 30.784 -1.945 -9.164 1.00 76.50 78 GLY A O 1
ATOM 649 N N . HIS A 1 79 ? 31.022 -3.699 -10.538 1.00 76.00 79 HIS A N 1
ATOM 650 C CA . HIS A 1 79 ? 29.704 -4.279 -10.283 1.00 76.00 79 HIS A CA 1
ATOM 651 C C . HIS A 1 79 ? 29.755 -5.309 -9.155 1.00 76.00 79 HIS A C 1
ATOM 653 O O . HIS A 1 79 ? 30.493 -6.297 -9.234 1.00 76.00 79 HIS A O 1
ATOM 659 N N . LEU A 1 80 ? 28.942 -5.107 -8.115 1.00 78.62 80 LEU A N 1
ATOM 660 C CA . LEU A 1 80 ? 28.802 -6.077 -7.031 1.00 78.62 80 LEU A CA 1
ATOM 661 C C . LEU A 1 80 ? 28.303 -7.416 -7.590 1.00 78.62 80 LEU A C 1
ATOM 663 O O . LEU A 1 80 ? 27.275 -7.476 -8.257 1.00 78.62 80 LEU A O 1
ATOM 667 N N . THR A 1 81 ? 29.056 -8.481 -7.335 1.00 82.75 81 THR A N 1
ATOM 668 C CA . THR A 1 81 ? 28.874 -9.790 -7.961 1.00 82.75 81 THR A CA 1
ATOM 669 C C . THR A 1 81 ? 29.031 -10.902 -6.925 1.00 82.75 81 THR A C 1
ATOM 671 O O . THR A 1 81 ? 30.043 -10.981 -6.225 1.00 82.75 81 THR A O 1
ATOM 674 N N . ALA A 1 82 ? 28.058 -11.813 -6.872 1.00 82.75 82 ALA A N 1
ATOM 675 C CA . ALA A 1 82 ? 28.121 -13.024 -6.058 1.00 82.75 82 ALA A CA 1
ATOM 676 C C . ALA A 1 82 ? 28.717 -14.187 -6.870 1.00 82.75 82 ALA A C 1
ATOM 678 O O . ALA A 1 82 ? 28.009 -14.903 -7.580 1.00 82.75 82 ALA A O 1
ATOM 679 N N . ALA A 1 83 ? 30.029 -14.396 -6.767 1.00 85.62 83 ALA A N 1
ATOM 680 C CA . ALA A 1 83 ? 30.721 -15.425 -7.539 1.00 85.62 83 ALA A CA 1
ATOM 681 C C . ALA A 1 83 ? 30.718 -16.791 -6.832 1.00 85.62 83 ALA A C 1
ATOM 683 O O . ALA A 1 83 ? 30.797 -16.878 -5.605 1.00 85.62 83 ALA A O 1
ATOM 684 N N . LEU A 1 84 ? 30.656 -17.879 -7.603 1.00 86.44 84 LEU A N 1
ATOM 685 C CA . LEU A 1 84 ? 30.758 -19.244 -7.093 1.00 86.44 84 LEU A CA 1
ATOM 686 C C . LEU A 1 84 ? 32.235 -19.670 -6.977 1.00 86.44 84 LEU A C 1
ATOM 688 O O . LEU A 1 84 ? 32.911 -19.796 -8.000 1.00 86.44 84 LEU A O 1
ATOM 692 N N . PRO A 1 85 ? 32.747 -19.955 -5.769 1.00 84.62 85 PRO A N 1
ATOM 693 C CA . PRO A 1 85 ? 34.086 -20.504 -5.588 1.00 84.62 85 PRO A CA 1
ATOM 694 C C . PRO A 1 85 ? 34.123 -22.006 -5.932 1.00 84.62 85 PRO A C 1
ATOM 696 O O . PRO A 1 85 ? 33.725 -22.835 -5.116 1.00 84.62 85 PRO A O 1
ATOM 699 N N . ASP A 1 86 ? 34.644 -22.382 -7.106 1.00 82.38 86 ASP A N 1
ATOM 700 C CA . ASP A 1 86 ? 34.733 -23.783 -7.541 1.00 82.38 86 ASP A CA 1
ATOM 701 C C . ASP A 1 86 ? 36.185 -24.283 -7.669 1.00 82.38 86 ASP A C 1
ATOM 703 O O . ASP A 1 86 ? 36.869 -24.122 -8.683 1.00 82.38 86 ASP A O 1
ATOM 707 N N . THR A 1 87 ? 36.644 -25.004 -6.642 1.00 78.94 87 THR A N 1
ATOM 708 C CA . THR A 1 87 ? 37.967 -25.663 -6.642 1.00 78.94 87 THR A CA 1
ATOM 709 C C . THR A 1 87 ? 38.117 -26.782 -7.682 1.00 78.94 87 THR A C 1
ATOM 711 O O . THR A 1 87 ? 39.229 -27.263 -7.913 1.00 78.94 87 THR A O 1
ATOM 714 N N . GLY A 1 88 ? 37.019 -27.221 -8.300 1.00 72.56 88 GLY A N 1
ATOM 715 C CA . GLY A 1 88 ? 37.003 -28.195 -9.380 1.00 72.56 88 GLY A CA 1
ATOM 716 C C . GLY A 1 88 ? 37.174 -27.588 -10.776 1.00 72.56 88 GLY A C 1
ATOM 717 O O . GLY A 1 88 ? 37.475 -28.339 -11.709 1.00 72.56 88 GLY A O 1
ATOM 718 N N . SER A 1 89 ? 37.027 -26.269 -10.917 1.00 77.50 89 SER A N 1
ATOM 719 C CA . SER A 1 89 ? 37.133 -25.564 -12.196 1.00 77.50 89 SER A CA 1
ATOM 720 C C . SER A 1 89 ? 38.567 -25.142 -12.517 1.00 77.50 89 SER A C 1
ATOM 722 O O . SER A 1 89 ? 39.297 -24.625 -11.666 1.00 77.50 89 SER A O 1
ATOM 724 N N . ASP A 1 90 ? 38.984 -25.369 -13.765 1.00 75.25 90 ASP A N 1
ATOM 725 C CA . ASP A 1 90 ? 40.347 -25.069 -14.225 1.00 75.25 90 ASP A CA 1
ATOM 726 C C . ASP A 1 90 ? 40.540 -23.595 -14.612 1.00 75.25 90 ASP A C 1
ATOM 728 O O . ASP A 1 90 ? 41.651 -23.081 -14.494 1.00 75.25 90 ASP A O 1
ATOM 732 N N . VAL A 1 91 ? 39.472 -22.920 -15.045 1.00 81.19 91 VAL A N 1
ATOM 733 C CA . VAL A 1 91 ? 39.482 -21.520 -15.495 1.00 81.19 91 VAL A CA 1
ATOM 734 C C . VAL A 1 91 ? 38.295 -20.746 -14.927 1.00 81.19 91 VAL A C 1
ATOM 736 O O . VAL A 1 91 ? 37.362 -21.339 -14.385 1.00 81.19 91 VAL A O 1
ATOM 739 N N . MET A 1 92 ? 38.376 -19.417 -14.981 1.00 87.06 92 MET A N 1
ATOM 740 C CA . MET A 1 92 ? 37.291 -18.536 -14.553 1.00 87.06 92 MET A CA 1
ATOM 741 C C . MET A 1 92 ? 36.206 -18.528 -15.633 1.00 87.06 92 MET A C 1
ATOM 743 O O . MET A 1 92 ? 36.529 -18.432 -16.821 1.00 87.06 92 MET A O 1
ATOM 747 N N . PHE A 1 93 ? 34.937 -18.586 -15.232 1.00 86.81 93 PHE A N 1
ATOM 748 C CA . PHE A 1 93 ? 33.811 -18.519 -16.166 1.00 86.81 93 PHE A CA 1
ATOM 749 C C . PHE A 1 93 ? 32.854 -17.388 -15.820 1.00 86.81 93 PHE A C 1
ATOM 751 O O . PHE A 1 93 ? 32.698 -17.035 -14.652 1.00 86.81 93 PHE A O 1
ATOM 758 N N . ILE A 1 94 ? 32.190 -16.861 -16.844 1.00 89.25 94 ILE A N 1
ATOM 759 C CA . ILE A 1 94 ? 31.117 -15.875 -16.730 1.00 89.25 94 ILE A CA 1
ATOM 760 C C . ILE A 1 94 ? 29.968 -16.253 -17.666 1.00 89.25 94 ILE A C 1
ATOM 762 O O . ILE A 1 94 ? 30.196 -16.769 -18.766 1.00 89.25 94 ILE A O 1
ATOM 766 N N . SER A 1 95 ? 28.726 -16.022 -17.245 1.00 88.06 95 SER A N 1
ATOM 767 C CA . SER A 1 95 ? 27.574 -16.275 -18.112 1.00 88.06 95 SER A CA 1
ATOM 768 C C . SER A 1 95 ? 27.500 -15.219 -19.222 1.00 88.06 95 SER A C 1
ATOM 770 O O . SER A 1 95 ? 27.746 -14.032 -18.983 1.00 88.06 95 SER A O 1
ATOM 772 N N . SER A 1 96 ? 27.145 -15.613 -20.454 1.00 81.25 96 SER A N 1
ATOM 773 C CA . SER A 1 96 ? 26.999 -14.623 -21.540 1.00 81.25 96 SER A CA 1
ATOM 774 C C . SER A 1 96 ? 25.920 -13.586 -21.232 1.00 81.25 96 SER A C 1
ATOM 776 O O . SER A 1 96 ? 26.019 -12.466 -21.734 1.00 81.25 96 SER A O 1
ATOM 778 N N . THR A 1 97 ? 24.881 -13.953 -20.486 1.00 80.81 97 THR A N 1
ATOM 779 C CA . THR A 1 97 ? 23.807 -13.032 -20.102 1.00 80.81 97 THR A CA 1
ATOM 780 C C . THR A 1 97 ? 24.335 -11.994 -19.123 1.00 80.81 97 THR A C 1
ATOM 782 O O . THR A 1 97 ? 24.201 -10.800 -19.378 1.00 80.81 97 THR A O 1
ATOM 785 N N . TYR A 1 98 ? 25.017 -12.435 -18.064 1.00 82.88 98 TYR A N 1
ATOM 786 C CA . TYR A 1 98 ? 25.566 -11.539 -17.053 1.00 82.88 98 TYR A CA 1
ATOM 787 C C . TYR A 1 98 ? 26.600 -10.587 -17.651 1.00 82.88 98 TYR A C 1
ATOM 789 O O . TYR A 1 98 ? 26.464 -9.377 -17.509 1.00 82.88 98 TYR A O 1
ATOM 797 N N . ALA A 1 99 ? 27.551 -11.110 -18.434 1.00 85.19 99 ALA A N 1
ATOM 798 C CA . ALA A 1 99 ? 28.564 -10.305 -19.114 1.00 85.19 99 ALA A CA 1
ATOM 799 C C . ALA A 1 99 ? 27.966 -9.171 -19.966 1.00 85.19 99 ALA A C 1
ATOM 801 O O . ALA A 1 99 ? 28.473 -8.051 -19.949 1.00 85.19 99 ALA A O 1
ATOM 802 N N . ARG A 1 100 ? 26.871 -9.442 -20.694 1.00 85.19 100 ARG A N 1
ATOM 803 C CA . ARG A 1 100 ? 26.174 -8.422 -21.495 1.00 85.19 100 ARG A CA 1
ATOM 804 C C . ARG A 1 100 ? 25.435 -7.412 -20.624 1.00 85.19 100 ARG A C 1
ATOM 806 O O . ARG A 1 100 ? 25.443 -6.232 -20.959 1.00 85.19 100 ARG A O 1
ATOM 813 N N . ASN A 1 101 ? 24.828 -7.861 -19.527 1.00 78.62 101 ASN A N 1
ATOM 814 C CA . ASN A 1 101 ? 24.084 -6.999 -18.609 1.00 78.62 101 ASN A CA 1
ATOM 815 C C . ASN A 1 101 ? 24.984 -5.952 -17.942 1.00 78.62 101 ASN A C 1
ATOM 817 O O . ASN A 1 101 ? 24.571 -4.805 -17.803 1.00 78.62 101 ASN A O 1
ATOM 821 N N . ILE A 1 102 ? 26.218 -6.323 -17.586 1.00 81.31 102 ILE A N 1
ATOM 822 C CA . ILE A 1 102 ? 27.211 -5.394 -17.022 1.00 81.31 102 ILE A CA 1
ATOM 823 C C . ILE A 1 102 ? 28.103 -4.736 -18.091 1.00 81.31 102 ILE A C 1
ATOM 825 O O . ILE A 1 102 ? 29.095 -4.096 -17.770 1.00 81.31 102 ILE A O 1
ATOM 829 N N . GLY A 1 103 ? 27.752 -4.870 -19.376 1.00 87.44 103 GLY A N 1
ATOM 830 C CA . GLY A 1 103 ? 28.399 -4.138 -20.469 1.00 87.44 103 GLY A CA 1
ATOM 831 C C . GLY A 1 103 ? 29.831 -4.568 -20.806 1.00 87.44 103 GLY A C 1
ATOM 832 O O . GLY A 1 103 ? 30.542 -3.816 -21.473 1.00 87.44 103 GLY A O 1
ATOM 833 N N . LEU A 1 104 ? 30.265 -5.763 -20.390 1.00 88.69 104 LEU A N 1
ATOM 834 C CA . LEU A 1 104 ? 31.610 -6.257 -20.683 1.00 88.69 104 LEU A CA 1
ATOM 835 C C . LEU A 1 104 ? 31.764 -6.632 -22.164 1.00 88.69 104 LEU A C 1
ATOM 837 O O . LEU A 1 104 ? 30.901 -7.268 -22.777 1.00 88.69 104 LEU A O 1
ATOM 841 N N . LEU A 1 105 ? 32.910 -6.269 -22.742 1.00 88.44 105 LEU A N 1
ATOM 842 C CA . LEU A 1 105 ? 33.248 -6.588 -24.127 1.00 88.44 105 LEU A CA 1
ATOM 843 C C . LEU A 1 105 ? 33.712 -8.043 -24.245 1.00 88.44 105 LEU A C 1
ATOM 845 O O . LEU A 1 105 ? 34.737 -8.429 -23.691 1.00 88.44 105 LEU A O 1
ATOM 849 N N . ILE A 1 106 ? 32.958 -8.839 -25.003 1.00 90.38 106 ILE A N 1
ATOM 850 C CA . ILE A 1 106 ? 33.270 -10.248 -25.259 1.00 90.38 106 ILE A CA 1
ATOM 851 C C . ILE A 1 106 ? 34.108 -10.348 -26.534 1.00 90.38 106 ILE A C 1
ATOM 853 O O . ILE A 1 106 ? 33.604 -10.074 -27.627 1.00 90.38 106 ILE A O 1
ATOM 857 N N . ASP A 1 107 ? 35.357 -10.782 -26.392 1.00 87.56 107 ASP A N 1
ATOM 858 C CA . ASP A 1 107 ? 36.212 -11.182 -27.505 1.00 87.56 107 ASP A CA 1
ATOM 859 C C . ASP A 1 107 ? 35.730 -12.533 -28.050 1.00 87.56 107 ASP A C 1
ATOM 861 O O . ASP A 1 107 ? 35.551 -13.491 -27.297 1.00 87.56 107 ASP A O 1
ATOM 865 N N . ARG A 1 108 ? 35.458 -12.595 -29.355 1.00 83.50 108 ARG A N 1
ATOM 866 C CA . ARG A 1 108 ? 34.874 -13.764 -30.035 1.00 83.50 108 ARG A CA 1
ATOM 867 C C . ARG A 1 108 ? 35.808 -14.356 -31.083 1.00 83.50 108 ARG A C 1
ATOM 869 O O . ARG A 1 108 ? 35.329 -15.025 -31.999 1.00 83.50 108 ARG A O 1
ATOM 876 N N . ASP A 1 109 ? 37.105 -14.072 -31.000 1.00 76.00 109 ASP A N 1
ATOM 877 C CA . ASP A 1 109 ? 38.060 -14.674 -31.923 1.00 76.00 109 ASP A CA 1
ATOM 878 C C . ASP A 1 109 ? 38.008 -16.211 -31.833 1.00 76.00 109 ASP A C 1
ATOM 880 O O . ASP A 1 109 ? 37.998 -16.795 -30.747 1.00 76.00 109 ASP A O 1
ATOM 884 N N . PHE A 1 110 ? 37.930 -16.874 -32.988 1.00 60.09 110 PHE A N 1
ATOM 885 C CA . PHE A 1 110 ? 37.722 -18.322 -33.078 1.00 60.09 110 PHE A CA 1
ATOM 886 C C . PHE A 1 110 ? 38.906 -19.117 -32.513 1.00 60.09 110 PHE A C 1
ATOM 888 O O . PHE A 1 110 ? 38.706 -20.232 -32.037 1.00 60.09 110 PHE A O 1
ATOM 895 N N . GLU A 1 111 ? 40.113 -18.544 -32.535 1.00 61.62 111 GLU A N 1
ATOM 896 C CA . GLU A 1 111 ? 41.330 -19.146 -31.967 1.00 61.62 111 GLU A CA 1
ATOM 897 C C . GLU A 1 111 ? 41.328 -19.163 -30.423 1.00 61.62 111 GLU A C 1
ATOM 899 O O . GLU A 1 111 ? 42.115 -19.878 -29.808 1.00 61.62 111 GLU A O 1
ATOM 904 N N . GLU A 1 112 ? 40.420 -18.414 -29.789 1.00 60.91 112 GLU A N 1
ATOM 905 C CA . GLU A 1 112 ? 40.330 -18.240 -28.331 1.00 60.91 112 GLU A CA 1
ATOM 906 C C . GLU A 1 112 ? 39.154 -19.014 -27.706 1.00 60.91 112 GLU A C 1
ATOM 908 O O . GLU A 1 112 ? 38.955 -19.004 -26.486 1.00 60.91 112 GLU A O 1
ATOM 913 N N . LEU A 1 113 ? 38.359 -19.702 -28.533 1.00 70.31 113 LEU A N 1
ATOM 914 C CA . LEU A 1 113 ? 37.264 -20.548 -28.071 1.00 70.31 113 LEU A CA 1
ATOM 915 C C . LEU A 1 113 ? 37.808 -21.878 -27.549 1.00 70.31 113 LEU A C 1
ATOM 917 O O . LEU A 1 113 ? 38.611 -22.551 -28.194 1.00 70.31 113 LEU A O 1
ATOM 921 N N . LEU A 1 114 ? 37.334 -22.283 -26.375 1.00 71.75 114 LEU A N 1
ATOM 922 C CA . LEU A 1 114 ? 37.811 -23.468 -25.678 1.00 71.75 114 LEU A CA 1
ATOM 923 C C . LEU A 1 114 ? 36.681 -24.478 -25.534 1.00 71.75 114 LEU A C 1
ATOM 925 O O . LEU A 1 114 ? 35.549 -24.130 -25.197 1.00 71.75 114 LEU A O 1
ATOM 929 N N . GLU A 1 115 ? 37.005 -25.748 -25.759 1.00 75.38 115 GLU A N 1
ATOM 930 C CA . GLU A 1 115 ? 36.115 -26.855 -25.430 1.00 75.38 115 GLU A CA 1
ATOM 931 C C . GLU A 1 115 ? 36.256 -27.189 -23.937 1.00 75.38 115 GLU A C 1
ATOM 933 O O . GLU A 1 115 ? 37.334 -27.558 -23.454 1.00 75.38 115 GLU A O 1
ATOM 938 N N . VAL A 1 116 ? 35.149 -27.062 -23.210 1.00 73.00 116 VAL A N 1
ATOM 939 C CA . VAL A 1 116 ? 35.036 -27.303 -21.771 1.00 73.00 116 VAL A CA 1
ATOM 940 C C . VAL A 1 116 ? 34.354 -28.646 -21.531 1.00 73.00 116 VAL A C 1
ATOM 942 O O . VAL A 1 116 ? 33.353 -28.958 -22.169 1.00 73.00 116 VAL A O 1
ATOM 945 N N . GLU A 1 117 ? 34.890 -29.441 -20.607 1.00 71.12 117 GLU A N 1
ATOM 946 C CA . GLU A 1 117 ? 34.336 -30.719 -20.149 1.00 71.12 117 GLU A CA 1
ATOM 947 C C . GLU A 1 117 ? 33.637 -30.552 -18.791 1.00 71.12 117 GLU A C 1
ATOM 949 O O . GLU A 1 117 ? 34.243 -30.081 -17.821 1.00 71.12 117 GLU A O 1
ATOM 954 N N . PHE A 1 118 ? 32.370 -30.958 -18.721 1.00 67.19 118 PHE A N 1
ATOM 955 C CA . PHE A 1 118 ? 31.563 -30.943 -17.505 1.00 67.19 118 PHE A CA 1
ATOM 956 C C . PHE A 1 118 ? 31.787 -32.196 -16.648 1.00 67.19 118 PHE A C 1
ATOM 958 O O . PHE A 1 118 ? 32.376 -33.195 -17.068 1.00 67.19 118 PHE A O 1
ATOM 965 N N . ALA A 1 119 ? 31.302 -32.162 -15.406 1.00 60.59 119 ALA A N 1
ATOM 966 C CA . ALA A 1 119 ? 31.485 -33.253 -14.450 1.00 60.59 119 ALA A CA 1
ATOM 967 C C . ALA A 1 119 ? 30.785 -34.574 -14.835 1.00 60.59 119 ALA A C 1
ATOM 969 O O . ALA A 1 119 ? 31.198 -35.632 -14.350 1.00 60.59 119 ALA A O 1
ATOM 970 N N . ASP A 1 120 ? 29.769 -34.516 -15.698 1.00 57.09 120 ASP A N 1
ATOM 971 C CA . ASP A 1 120 ? 29.048 -35.663 -16.266 1.00 57.09 120 ASP A CA 1
ATOM 972 C C . ASP A 1 120 ? 29.689 -36.211 -17.562 1.00 57.09 120 ASP A C 1
ATOM 974 O O . ASP A 1 120 ? 29.177 -37.163 -18.151 1.00 57.09 120 ASP A O 1
ATOM 978 N N . GLY A 1 121 ? 30.807 -35.619 -18.003 1.00 57.12 121 GLY A N 1
ATOM 979 C CA . GLY A 1 121 ? 31.534 -35.996 -19.216 1.00 57.12 121 GLY A CA 1
ATOM 980 C C . GLY A 1 121 ? 31.008 -35.360 -20.507 1.00 57.12 121 GLY A C 1
ATOM 981 O O . GLY A 1 121 ? 31.566 -35.617 -21.575 1.00 57.12 121 GLY A O 1
ATOM 982 N N . THR A 1 122 ? 29.962 -34.531 -20.444 1.00 63.28 122 THR A N 1
ATOM 983 C CA . THR A 1 122 ? 29.509 -33.740 -21.598 1.00 63.28 122 THR A CA 1
ATOM 984 C C . THR A 1 122 ? 30.476 -32.592 -21.888 1.00 63.28 122 THR A C 1
ATOM 986 O O . THR A 1 122 ? 31.277 -32.211 -21.029 1.00 63.28 122 THR A O 1
ATOM 989 N N . THR A 1 123 ? 30.433 -32.033 -23.103 1.00 65.19 123 THR A N 1
ATOM 990 C CA . THR A 1 123 ? 31.254 -30.869 -23.465 1.00 65.19 123 THR A CA 1
ATOM 991 C C . THR A 1 123 ? 30.452 -29.728 -24.074 1.00 65.19 123 THR A C 1
ATOM 993 O O . THR A 1 123 ? 29.421 -29.944 -24.711 1.00 65.19 123 THR A O 1
ATOM 996 N N . ALA A 1 124 ? 30.947 -28.504 -23.886 1.00 67.69 124 ALA A N 1
ATOM 997 C CA . ALA A 1 124 ? 30.457 -27.303 -24.555 1.00 67.69 124 ALA A CA 1
ATOM 998 C C . ALA A 1 124 ? 31.620 -26.410 -24.984 1.00 67.69 124 ALA A C 1
ATOM 1000 O O . ALA A 1 124 ? 32.701 -26.446 -24.399 1.00 67.69 124 ALA A O 1
ATOM 1001 N N . TRP A 1 125 ? 31.379 -25.595 -26.003 1.00 73.19 125 TRP A N 1
ATOM 1002 C CA . TRP A 1 125 ? 32.311 -24.557 -26.425 1.00 73.19 125 TRP A CA 1
ATOM 1003 C C . TRP A 1 125 ? 32.014 -23.253 -25.693 1.00 73.19 125 TRP A C 1
ATOM 1005 O O . TRP A 1 125 ? 30.849 -22.909 -25.480 1.00 73.19 125 TRP A O 1
ATOM 1015 N N . THR A 1 126 ? 33.064 -22.519 -25.331 1.00 80.69 126 THR A N 1
ATOM 1016 C CA . THR A 1 126 ? 32.917 -21.128 -24.897 1.00 80.69 126 THR A CA 1
ATOM 1017 C C . THR A 1 126 ? 32.421 -20.270 -26.060 1.00 80.69 126 THR A C 1
ATOM 1019 O O . THR A 1 126 ? 32.671 -20.576 -27.226 1.00 80.69 126 THR A O 1
ATOM 1022 N N . SER A 1 127 ? 31.694 -19.197 -25.750 1.00 81.12 127 SER A N 1
ATOM 1023 C CA . SER A 1 127 ? 31.180 -18.238 -26.739 1.00 81.12 127 SER A CA 1
ATOM 1024 C C . SER A 1 127 ? 32.045 -16.978 -26.864 1.00 81.12 127 SER A C 1
ATOM 1026 O O . SER A 1 127 ? 31.764 -16.111 -27.695 1.00 81.12 127 SER A O 1
ATOM 1028 N N . GLY A 1 128 ? 33.112 -16.895 -26.064 1.00 85.62 128 GLY A N 1
ATOM 1029 C CA . GLY A 1 128 ? 34.129 -15.852 -26.116 1.00 85.62 128 GLY A CA 1
ATOM 1030 C C . GLY A 1 128 ? 34.984 -15.790 -24.850 1.00 85.62 128 GLY A C 1
ATOM 1031 O O . GLY A 1 128 ? 34.883 -16.655 -23.973 1.00 85.62 128 GLY A O 1
ATOM 1032 N N . VAL A 1 129 ? 35.811 -14.752 -24.752 1.00 88.75 129 VAL A N 1
ATOM 1033 C CA . VAL A 1 129 ? 36.669 -14.449 -23.597 1.00 88.75 129 VAL A CA 1
ATOM 1034 C C . VAL A 1 129 ? 36.554 -12.967 -23.254 1.00 88.75 129 VAL A C 1
ATOM 1036 O O . VAL A 1 129 ? 36.472 -12.119 -24.137 1.00 88.75 129 VAL A O 1
ATOM 1039 N N . ILE A 1 130 ? 36.552 -12.643 -21.968 1.00 91.88 130 ILE A N 1
ATOM 1040 C CA . ILE A 1 130 ? 36.646 -11.274 -21.462 1.00 91.88 130 ILE A CA 1
ATOM 1041 C C . ILE A 1 130 ? 37.991 -11.158 -20.763 1.00 91.88 130 ILE A C 1
ATOM 1043 O O . ILE A 1 130 ? 38.285 -11.953 -19.872 1.00 91.88 130 ILE A O 1
ATOM 1047 N N . ARG A 1 131 ? 38.823 -10.213 -21.194 1.00 91.69 131 ARG A N 1
ATOM 1048 C CA . ARG A 1 131 ? 40.221 -10.126 -20.762 1.00 91.69 131 ARG A CA 1
ATOM 1049 C C . ARG A 1 131 ? 40.451 -8.993 -19.788 1.00 91.69 131 ARG A C 1
ATOM 1051 O O . ARG A 1 131 ? 39.824 -7.944 -19.907 1.00 91.69 131 ARG A O 1
ATOM 1058 N N . ASP A 1 132 ? 41.419 -9.201 -18.904 1.00 91.19 132 ASP A N 1
ATOM 1059 C CA . ASP A 1 132 ? 41.972 -8.166 -18.031 1.00 91.19 132 ASP A CA 1
ATOM 1060 C C . ASP A 1 132 ? 40.895 -7.429 -17.210 1.00 91.19 132 ASP A C 1
ATOM 1062 O O . ASP A 1 132 ? 40.965 -6.217 -16.995 1.00 91.19 132 ASP A O 1
ATOM 1066 N N . VAL A 1 133 ? 39.875 -8.154 -16.738 1.00 92.62 133 VAL A N 1
ATOM 1067 C CA . VAL A 1 133 ? 38.769 -7.575 -15.962 1.00 92.62 133 VAL A CA 1
ATOM 1068 C C . VAL A 1 133 ? 39.178 -7.489 -14.493 1.00 92.62 133 VAL A C 1
ATOM 1070 O O . VAL A 1 133 ? 39.659 -8.484 -13.941 1.00 92.62 133 VAL A O 1
ATOM 1073 N N . PRO A 1 134 ? 39.023 -6.332 -13.825 1.00 94.44 134 PRO A N 1
ATOM 1074 C CA . PRO A 1 134 ? 39.330 -6.232 -12.408 1.00 94.44 134 PRO A CA 1
ATOM 1075 C C . PRO A 1 134 ? 38.271 -6.977 -11.586 1.00 94.44 134 PRO A C 1
ATOM 1077 O O . PRO A 1 134 ? 37.083 -6.673 -11.657 1.00 94.44 134 PRO A O 1
ATOM 1080 N N . TRP A 1 135 ? 38.728 -7.940 -10.792 1.00 93.50 135 TRP A N 1
ATOM 1081 C CA . TRP A 1 135 ? 37.963 -8.644 -9.771 1.00 93.50 135 TRP A CA 1
ATOM 1082 C C . TRP A 1 135 ? 38.496 -8.253 -8.392 1.00 93.50 135 TRP A C 1
ATOM 1084 O O . TRP A 1 135 ? 39.655 -8.524 -8.070 1.00 93.50 135 TRP A O 1
ATOM 1094 N N . GLU A 1 136 ? 37.673 -7.593 -7.586 1.00 90.00 136 GLU A N 1
ATOM 1095 C CA . GLU A 1 136 ? 38.051 -7.076 -6.272 1.00 90.00 136 GLU A CA 1
ATOM 1096 C C . GLU A 1 136 ? 37.316 -7.792 -5.142 1.00 90.00 136 GLU A C 1
ATOM 1098 O O . GLU A 1 136 ? 36.093 -7.884 -5.146 1.00 90.00 136 GLU A O 1
ATOM 1103 N N . VAL A 1 137 ? 38.066 -8.247 -4.136 1.00 86.75 137 VAL A N 1
ATOM 1104 C CA . VAL A 1 137 ? 37.529 -8.819 -2.895 1.00 86.75 137 VAL A CA 1
ATOM 1105 C C . VAL A 1 137 ? 38.283 -8.197 -1.725 1.00 86.75 137 VAL A C 1
ATOM 1107 O O . VAL A 1 137 ? 39.512 -8.260 -1.668 1.00 86.75 137 VAL A O 1
ATOM 1110 N N . GLY A 1 138 ? 37.559 -7.568 -0.798 1.00 76.31 138 GLY A N 1
ATOM 1111 C CA . GLY A 1 138 ? 38.138 -6.986 0.416 1.00 76.31 138 GLY A CA 1
ATOM 1112 C C . GLY A 1 138 ? 39.266 -5.980 0.193 1.00 76.31 138 GLY A C 1
ATOM 1113 O O . GLY A 1 138 ? 40.261 -6.004 0.916 1.00 76.31 138 GLY A O 1
ATOM 1114 N N . GLY A 1 139 ? 39.151 -5.137 -0.838 1.00 74.94 139 GLY A N 1
ATOM 1115 C CA . GLY A 1 139 ? 40.167 -4.147 -1.210 1.00 74.94 139 GLY A CA 1
ATOM 1116 C C . GLY A 1 139 ? 41.381 -4.717 -1.953 1.00 74.94 139 GLY A C 1
ATOM 1117 O O . GLY A 1 139 ? 42.307 -3.971 -2.270 1.00 74.94 139 GLY A O 1
ATOM 1118 N N . THR A 1 140 ? 41.402 -6.024 -2.243 1.00 82.81 140 THR A N 1
ATOM 1119 C CA . THR A 1 140 ? 42.417 -6.650 -3.101 1.00 82.81 140 THR A CA 1
ATOM 1120 C C . THR A 1 140 ? 41.847 -6.858 -4.496 1.00 82.81 140 THR A C 1
ATOM 1122 O O . THR A 1 140 ? 40.970 -7.697 -4.694 1.00 82.81 140 THR A O 1
ATOM 1125 N N . THR A 1 141 ? 42.370 -6.118 -5.470 1.00 91.44 141 THR A N 1
ATOM 1126 C CA . THR A 1 141 ? 41.980 -6.234 -6.880 1.00 91.44 141 THR A CA 1
ATOM 1127 C C . THR A 1 141 ? 42.959 -7.120 -7.644 1.00 91.44 141 THR A C 1
ATOM 1129 O O . THR A 1 141 ? 44.172 -6.907 -7.606 1.00 91.44 141 THR A O 1
ATOM 1132 N N . VAL A 1 142 ? 42.430 -8.081 -8.397 1.00 91.75 142 VAL A N 1
ATOM 1133 C CA . VAL A 1 142 ? 43.183 -8.959 -9.299 1.00 91.75 142 VAL A CA 1
ATOM 1134 C C . VAL A 1 142 ? 42.591 -8.847 -10.695 1.00 91.75 142 VAL A C 1
ATOM 1136 O O . VAL A 1 142 ? 41.376 -8.858 -10.859 1.00 91.75 142 VAL A O 1
ATOM 1139 N N . ARG A 1 143 ? 43.443 -8.718 -11.710 1.00 92.19 143 ARG A N 1
ATOM 1140 C CA . ARG A 1 143 ? 43.012 -8.721 -13.110 1.00 92.19 143 ARG A CA 1
ATOM 1141 C C . ARG A 1 143 ? 42.897 -10.162 -13.596 1.00 92.19 143 ARG A C 1
ATOM 1143 O O . ARG A 1 143 ? 43.865 -10.917 -13.499 1.00 92.19 143 ARG A O 1
ATOM 1150 N N . CYS A 1 144 ? 41.716 -10.531 -14.075 1.00 90.44 144 CYS A N 1
ATOM 1151 C CA . CYS A 1 144 ? 41.367 -11.898 -14.438 1.00 90.44 144 CYS A CA 1
ATOM 1152 C C . CYS A 1 144 ? 40.795 -11.958 -15.858 1.00 90.44 144 CYS A C 1
ATOM 1154 O O . CYS A 1 144 ? 40.052 -11.069 -16.275 1.00 90.44 144 CYS A O 1
ATOM 1156 N N . ASP A 1 145 ? 41.085 -13.058 -16.550 1.00 91.88 145 ASP A N 1
ATOM 1157 C CA . ASP A 1 145 ? 40.420 -13.419 -17.799 1.00 91.88 145 ASP A CA 1
ATOM 1158 C C . ASP A 1 145 ? 39.249 -14.364 -17.487 1.00 91.88 145 ASP A C 1
ATOM 1160 O O . ASP A 1 145 ? 39.420 -15.341 -16.753 1.00 91.88 145 ASP A O 1
ATOM 1164 N N . PHE A 1 146 ? 38.069 -14.084 -18.045 1.00 92.44 146 PHE A N 1
ATOM 1165 C CA . PHE A 1 146 ? 36.853 -14.884 -17.886 1.00 92.44 146 PHE A CA 1
ATOM 1166 C C . PHE A 1 146 ? 36.418 -15.484 -19.218 1.00 92.44 146 PHE A C 1
ATOM 1168 O O . PHE A 1 146 ? 36.153 -14.768 -20.182 1.00 92.44 146 PHE A O 1
ATOM 1175 N N . HIS A 1 147 ? 36.272 -16.805 -19.265 1.00 88.75 147 HIS A N 1
ATOM 1176 C CA . HIS A 1 147 ? 35.698 -17.476 -20.424 1.00 88.75 147 HIS A CA 1
ATOM 1177 C C . HIS A 1 147 ? 34.171 -17.428 -20.372 1.00 88.75 147 HIS A C 1
ATOM 1179 O O . HIS A 1 147 ? 33.560 -17.696 -19.336 1.00 88.75 147 HIS A O 1
ATOM 1185 N N . VAL A 1 148 ? 33.544 -17.098 -21.498 1.00 88.19 148 VAL A N 1
ATOM 1186 C CA . VAL A 1 148 ? 32.094 -16.917 -21.577 1.00 88.19 148 VAL A CA 1
ATOM 1187 C C . VAL A 1 148 ? 31.414 -18.236 -21.922 1.00 88.19 148 VAL A C 1
ATOM 1189 O O . VAL A 1 148 ? 31.775 -18.888 -22.903 1.00 88.19 148 VAL A O 1
ATOM 1192 N N . LEU A 1 149 ? 30.408 -18.619 -21.136 1.00 79.56 149 LEU A N 1
ATOM 1193 C CA . LEU A 1 149 ? 29.531 -19.756 -21.419 1.00 79.56 149 LEU A CA 1
ATOM 1194 C C . LEU A 1 149 ? 28.075 -19.289 -21.509 1.00 79.56 149 LEU A C 1
ATOM 1196 O O . LEU A 1 149 ? 27.563 -18.621 -20.612 1.00 79.56 149 LEU A O 1
ATOM 1200 N N . ASP A 1 150 ? 27.393 -19.664 -22.592 1.00 76.75 150 ASP A N 1
ATOM 1201 C CA . ASP A 1 150 ? 26.006 -19.243 -22.842 1.00 76.75 150 ASP A CA 1
ATOM 1202 C C . ASP A 1 150 ? 25.005 -19.905 -21.880 1.00 76.75 150 ASP A C 1
ATOM 1204 O O . ASP A 1 150 ? 24.012 -19.290 -21.503 1.00 76.75 150 ASP A O 1
ATOM 1208 N N . ALA A 1 151 ? 25.281 -21.140 -21.451 1.00 68.31 151 ALA A N 1
ATOM 1209 C CA . ALA A 1 151 ? 24.421 -21.940 -20.576 1.00 68.31 151 ALA A CA 1
ATOM 1210 C C . ALA A 1 151 ? 25.027 -22.140 -19.171 1.00 68.31 151 ALA A C 1
ATOM 1212 O O . ALA A 1 151 ? 24.985 -23.239 -18.622 1.00 68.31 151 ALA A O 1
ATOM 1213 N N . LEU A 1 152 ? 25.636 -21.095 -18.598 1.00 70.31 152 LEU A N 1
ATOM 1214 C CA . LEU A 1 152 ? 26.150 -21.130 -17.225 1.00 70.31 152 LEU A CA 1
ATOM 1215 C C . LEU A 1 152 ? 25.028 -20.806 -16.226 1.00 70.31 152 LEU A C 1
ATOM 1217 O O . LEU A 1 152 ? 24.393 -19.761 -16.326 1.00 70.31 152 LEU A O 1
ATOM 1221 N N . CYS A 1 153 ? 24.792 -21.691 -15.255 1.00 66.25 153 CYS A N 1
ATOM 1222 C CA . CYS A 1 153 ? 23.704 -21.556 -14.272 1.00 66.25 153 CYS A CA 1
ATOM 1223 C C . CYS A 1 153 ? 23.979 -20.545 -13.142 1.00 66.25 153 CYS A C 1
ATOM 1225 O O . CYS A 1 153 ? 23.149 -20.386 -12.252 1.00 66.25 153 CYS A O 1
ATOM 1227 N N . VAL A 1 154 ? 25.152 -19.915 -13.139 1.00 69.50 154 VAL A N 1
ATOM 1228 C CA . VAL A 1 154 ? 25.568 -18.882 -12.183 1.00 69.50 154 VAL A CA 1
ATOM 1229 C C . VAL A 1 154 ? 26.241 -17.747 -12.947 1.00 69.50 154 VAL A C 1
ATOM 1231 O O . VAL A 1 154 ? 26.759 -17.966 -14.041 1.00 69.50 154 VAL A O 1
ATOM 1234 N N . ASP A 1 155 ? 26.266 -16.549 -12.371 1.00 84.56 155 ASP A N 1
ATOM 1235 C CA . ASP A 1 155 ? 26.836 -15.378 -13.041 1.00 84.56 155 ASP A CA 1
ATOM 1236 C C . ASP A 1 155 ? 28.343 -15.506 -13.262 1.00 84.56 155 ASP A C 1
ATOM 1238 O O . ASP A 1 155 ? 28.823 -15.281 -14.374 1.00 84.56 155 ASP A O 1
ATOM 1242 N N . VAL A 1 156 ? 29.083 -15.918 -12.226 1.00 90.38 156 VAL A N 1
ATOM 1243 C CA . VAL A 1 156 ? 30.547 -16.049 -12.249 1.00 90.38 156 VAL A CA 1
ATOM 1244 C C . VAL A 1 156 ? 31.001 -17.306 -11.504 1.00 90.38 156 VAL A C 1
ATOM 1246 O O . VAL A 1 156 ? 30.507 -17.600 -10.415 1.00 90.38 156 VAL A O 1
ATOM 1249 N N . VAL A 1 157 ? 31.989 -18.017 -12.057 1.00 86.75 157 VAL A N 1
ATOM 1250 C CA . VAL A 1 157 ? 32.705 -19.129 -11.407 1.00 86.75 157 VAL A CA 1
ATOM 1251 C C . VAL A 1 157 ? 34.177 -18.769 -11.237 1.00 86.75 157 VAL A C 1
ATOM 1253 O O . VAL A 1 157 ? 34.847 -18.374 -12.193 1.00 86.75 157 VAL A O 1
ATOM 1256 N N . LEU A 1 158 ? 34.692 -18.952 -10.022 1.00 89.75 158 LEU A N 1
ATOM 1257 C CA . LEU A 1 158 ? 36.092 -18.734 -9.676 1.00 89.75 158 LEU A CA 1
ATOM 1258 C C . LEU A 1 158 ? 36.861 -20.055 -9.739 1.00 89.75 158 LEU A C 1
ATOM 1260 O O . LEU A 1 158 ? 36.453 -21.051 -9.145 1.00 89.75 158 LEU A O 1
ATOM 1264 N N . SER A 1 159 ? 37.992 -20.039 -10.437 1.00 86.31 159 SER A N 1
ATOM 1265 C CA . SER A 1 159 ? 38.835 -21.209 -10.677 1.00 86.31 159 SER A CA 1
ATOM 1266 C C . SER A 1 159 ? 39.646 -21.632 -9.457 1.00 86.31 159 SER A C 1
ATOM 1268 O O . SER A 1 159 ? 39.978 -20.833 -8.578 1.00 86.31 159 SER A O 1
ATOM 1270 N N . LYS A 1 160 ? 40.096 -22.887 -9.467 1.00 81.69 160 LYS A N 1
ATOM 1271 C CA . LYS A 1 160 ? 41.003 -23.427 -8.451 1.00 81.69 160 LYS A CA 1
ATOM 1272 C C . LYS A 1 160 ? 42.301 -22.623 -8.301 1.00 81.69 160 LYS A C 1
ATOM 1274 O O . LYS A 1 160 ? 42.793 -22.508 -7.184 1.00 81.69 160 LYS A O 1
ATOM 1279 N N . ASN A 1 161 ? 42.850 -22.077 -9.391 1.00 83.62 161 ASN A N 1
ATOM 1280 C CA . ASN A 1 161 ? 44.117 -21.342 -9.350 1.00 83.62 161 ASN A CA 1
ATOM 1281 C C . ASN A 1 161 ? 43.923 -20.036 -8.578 1.00 83.62 161 ASN A C 1
ATOM 1283 O O . ASN A 1 161 ? 44.622 -19.801 -7.603 1.00 83.62 161 ASN A O 1
ATOM 1287 N N . TYR A 1 162 ? 42.885 -19.263 -8.913 1.00 88.62 162 TYR A N 1
ATOM 1288 C CA . TYR A 1 162 ? 42.521 -18.067 -8.148 1.00 88.62 162 TYR A CA 1
ATOM 1289 C C . TYR A 1 162 ? 42.309 -18.392 -6.659 1.00 88.62 162 TYR A C 1
ATOM 1291 O O . TYR A 1 162 ? 42.896 -17.755 -5.785 1.00 88.62 162 TYR A O 1
ATOM 1299 N N . LEU A 1 163 ? 41.520 -19.431 -6.364 1.00 87.25 163 LEU A N 1
ATOM 1300 C CA . LEU A 1 163 ? 41.141 -19.786 -4.995 1.00 87.25 163 LEU A CA 1
ATOM 1301 C C . LEU A 1 163 ? 42.320 -20.261 -4.132 1.00 87.25 163 LEU A C 1
ATOM 1303 O O . LEU A 1 163 ? 42.393 -19.914 -2.950 1.00 87.25 163 LEU A O 1
ATOM 1307 N N . PHE A 1 164 ? 43.227 -21.067 -4.693 1.00 83.75 164 PHE A N 1
ATOM 1308 C CA . PHE A 1 164 ? 44.359 -21.624 -3.951 1.00 83.75 164 PHE A CA 1
ATOM 1309 C C . PHE A 1 164 ? 45.587 -20.714 -3.953 1.00 83.75 164 PHE A C 1
ATOM 1311 O O . PHE A 1 164 ? 46.216 -20.585 -2.902 1.00 83.75 164 PHE A O 1
ATOM 1318 N N . ASP A 1 165 ? 45.910 -20.063 -5.073 1.00 86.12 165 ASP A N 1
ATOM 1319 C CA . ASP A 1 165 ? 47.113 -19.231 -5.189 1.00 86.12 165 ASP A CA 1
ATOM 1320 C C . ASP A 1 165 ? 47.001 -17.970 -4.324 1.00 86.12 165 ASP A C 1
ATOM 1322 O O . ASP A 1 165 ? 47.984 -17.550 -3.713 1.00 86.12 165 ASP A O 1
ATOM 1326 N N . LEU A 1 166 ? 45.791 -17.414 -4.198 1.00 85.19 166 LEU A N 1
ATOM 1327 C CA . LEU A 1 166 ? 45.511 -16.252 -3.346 1.00 85.19 166 LEU A CA 1
ATOM 1328 C C . LEU A 1 166 ? 45.014 -16.626 -1.945 1.00 85.19 166 LEU A C 1
ATOM 1330 O O . LEU A 1 166 ? 44.678 -15.746 -1.159 1.00 85.19 166 LEU A O 1
ATOM 1334 N N . ASN A 1 167 ? 44.967 -17.922 -1.611 1.00 84.50 167 ASN A N 1
ATOM 1335 C CA . ASN A 1 167 ? 44.538 -18.412 -0.297 1.00 84.50 167 ASN A CA 1
ATOM 1336 C C . ASN A 1 167 ? 43.158 -17.851 0.140 1.00 84.50 167 ASN A C 1
ATOM 1338 O O . ASN A 1 167 ? 42.926 -17.607 1.326 1.00 84.50 167 ASN A O 1
ATOM 1342 N N . VAL A 1 168 ? 42.233 -17.680 -0.814 1.00 85.31 168 VAL A N 1
ATOM 1343 C CA . VAL A 1 168 ? 40.975 -16.913 -0.671 1.00 85.31 168 VAL A CA 1
ATOM 1344 C C . VAL A 1 168 ? 40.111 -17.421 0.483 1.00 85.31 168 VAL A C 1
ATOM 1346 O O . VAL A 1 168 ? 39.595 -16.633 1.266 1.00 85.31 168 VAL A O 1
ATOM 1349 N N . PHE A 1 169 ? 40.018 -18.742 0.666 1.00 82.31 169 PHE A N 1
ATOM 1350 C CA . PHE A 1 169 ? 39.246 -19.351 1.760 1.00 82.31 169 PHE A CA 1
ATOM 1351 C C . PHE A 1 169 ? 39.733 -18.972 3.168 1.00 82.31 169 PHE A C 1
ATOM 1353 O O . PHE A 1 169 ? 39.002 -19.174 4.134 1.00 82.31 169 PHE A O 1
ATOM 1360 N N . SER A 1 170 ? 40.970 -18.482 3.304 1.00 83.00 170 SER A N 1
ATOM 1361 C CA . SER A 1 170 ? 41.523 -18.019 4.583 1.00 83.00 170 SER A CA 1
ATOM 1362 C C . SER A 1 170 ? 41.654 -16.498 4.644 1.00 83.00 170 SER A C 1
ATOM 1364 O O . SER A 1 170 ? 41.287 -15.920 5.656 1.00 83.00 170 SER A O 1
ATOM 1366 N N . GLU A 1 171 ? 42.164 -15.857 3.587 1.00 81.56 171 GLU A N 1
ATOM 1367 C CA . GLU A 1 171 ? 42.416 -14.403 3.576 1.00 81.56 171 GLU A CA 1
ATOM 1368 C C . GLU A 1 171 ? 41.141 -13.581 3.350 1.00 81.56 171 GLU A C 1
ATOM 1370 O O . GLU A 1 171 ? 41.064 -12.423 3.744 1.00 81.56 171 GLU A O 1
ATOM 1375 N N . SER A 1 172 ? 40.126 -14.177 2.724 1.00 82.88 172 SER A N 1
ATOM 1376 C CA . SER A 1 172 ? 38.868 -13.515 2.368 1.00 82.88 172 SER A CA 1
ATOM 1377 C C . SER A 1 172 ? 37.661 -14.211 2.997 1.00 82.88 172 SER A C 1
ATOM 1379 O O . SER A 1 172 ? 36.555 -14.102 2.476 1.00 82.88 172 SER A O 1
ATOM 1381 N N . SER A 1 173 ? 37.850 -14.934 4.109 1.00 79.25 173 SER A N 1
ATOM 1382 C CA . SER A 1 173 ? 36.786 -15.724 4.749 1.00 79.25 173 SER A CA 1
ATOM 1383 C C . SER A 1 173 ? 35.557 -14.899 5.141 1.00 79.25 173 SER A C 1
ATOM 1385 O O . SER A 1 173 ? 34.455 -15.433 5.150 1.00 79.25 173 SER A O 1
ATOM 1387 N 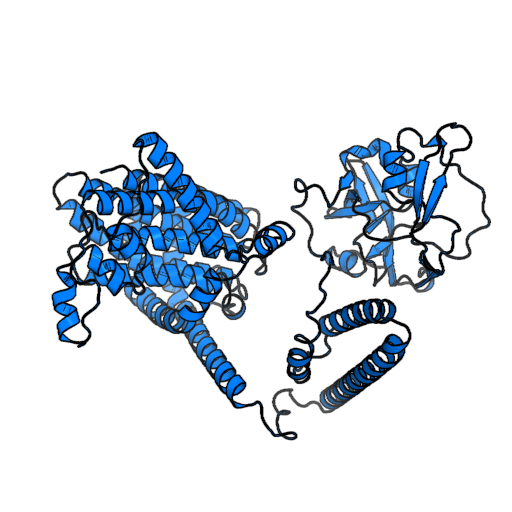N . GLU A 1 174 ? 35.747 -13.612 5.441 1.00 79.88 174 GLU A N 1
ATOM 1388 C CA . GLU A 1 174 ? 34.687 -12.665 5.821 1.00 79.88 174 GLU A CA 1
ATOM 1389 C C . GLU A 1 174 ? 33.762 -12.287 4.653 1.00 79.88 174 GLU A C 1
ATOM 1391 O O . GLU A 1 174 ? 32.662 -11.804 4.884 1.00 79.88 174 GLU A O 1
ATOM 1396 N N . TYR A 1 175 ? 34.179 -12.540 3.409 1.00 77.50 175 TYR A N 1
ATOM 1397 C CA . TYR A 1 175 ? 33.403 -12.237 2.199 1.00 77.50 175 TYR A CA 1
ATOM 1398 C C . TYR A 1 175 ? 32.651 -13.460 1.654 1.00 77.50 175 TYR A C 1
ATOM 1400 O O . TYR A 1 175 ? 31.989 -13.374 0.617 1.00 77.50 175 TYR A O 1
ATOM 1408 N N . PHE A 1 176 ? 32.773 -14.615 2.318 1.00 78.69 176 PHE A N 1
ATOM 1409 C CA . PHE A 1 176 ? 31.978 -15.792 1.992 1.00 78.69 176 PHE A CA 1
ATOM 1410 C C . PHE A 1 176 ? 30.647 -15.742 2.729 1.00 78.69 176 PHE A C 1
ATOM 1412 O O . PHE A 1 176 ? 30.612 -15.608 3.949 1.00 78.69 176 PHE A O 1
ATOM 1419 N N . PHE A 1 177 ? 29.567 -15.987 2.001 1.00 71.94 177 PHE A N 1
ATOM 1420 C CA . PHE A 1 177 ? 28.227 -16.103 2.561 1.00 71.94 177 PHE A CA 1
ATOM 1421 C C . PHE A 1 177 ? 27.529 -17.342 2.000 1.00 71.94 177 PHE A C 1
ATOM 1423 O O . PHE A 1 177 ? 27.938 -17.907 0.978 1.00 71.94 177 PHE A O 1
ATOM 1430 N N . SER A 1 178 ? 26.505 -17.806 2.710 1.00 67.62 178 SER A N 1
ATOM 1431 C CA . SER A 1 178 ? 25.641 -18.892 2.257 1.00 67.62 178 SER A CA 1
ATOM 1432 C C . SER A 1 178 ? 24.322 -18.296 1.799 1.00 67.62 178 SER A C 1
ATOM 1434 O O . SER A 1 178 ? 23.715 -17.523 2.528 1.00 67.62 178 SER A O 1
ATOM 1436 N N . VAL A 1 179 ? 23.828 -18.723 0.644 1.00 57.72 179 VAL A N 1
ATOM 1437 C CA . VAL A 1 179 ? 22.511 -18.326 0.115 1.00 57.72 179 VAL A CA 1
ATOM 1438 C C . VAL A 1 179 ? 21.347 -18.906 0.966 1.00 57.72 179 VAL A C 1
ATOM 1440 O O . VAL A 1 179 ? 20.189 -18.662 0.668 1.00 57.72 179 VAL A O 1
ATOM 1443 N N . ASP A 1 180 ? 21.642 -19.631 2.058 1.00 48.06 180 ASP A N 1
ATOM 1444 C CA . ASP A 1 180 ? 20.674 -20.196 3.025 1.00 48.06 180 ASP A CA 1
ATOM 1445 C C . ASP A 1 180 ? 20.579 -19.449 4.374 1.00 48.06 180 ASP A C 1
ATOM 1447 O O . ASP A 1 180 ? 19.778 -19.841 5.222 1.00 48.06 180 ASP A O 1
ATOM 1451 N N . SER A 1 181 ? 21.402 -18.428 4.642 1.00 37.91 181 SER A N 1
ATOM 1452 C CA . SER A 1 181 ? 21.208 -17.592 5.836 1.00 37.91 181 SER A CA 1
ATOM 1453 C C . SER A 1 181 ? 20.242 -16.463 5.497 1.00 37.91 181 SER A C 1
ATOM 1455 O O . SER A 1 181 ? 20.586 -15.576 4.720 1.00 37.91 181 SER A O 1
ATOM 1457 N N . GLU A 1 182 ? 19.051 -16.507 6.095 1.00 36.69 182 GLU A N 1
ATOM 1458 C CA . GLU A 1 182 ? 17.948 -15.546 5.924 1.00 36.69 182 GLU A CA 1
ATOM 1459 C C . GLU A 1 182 ? 18.307 -14.074 6.223 1.00 36.69 182 GLU A C 1
ATOM 1461 O O . GLU A 1 182 ? 17.489 -13.198 5.969 1.00 36.69 182 GLU A O 1
ATOM 1466 N N . ASP A 1 183 ? 19.532 -13.778 6.668 1.00 33.66 183 ASP A N 1
ATOM 1467 C CA . ASP A 1 183 ? 19.973 -12.428 7.037 1.00 33.66 183 ASP A CA 1
ATOM 1468 C C . ASP A 1 183 ? 20.802 -11.680 5.966 1.00 33.66 183 ASP A C 1
ATOM 1470 O O . ASP A 1 183 ? 20.973 -10.474 6.100 1.00 33.66 183 ASP A O 1
ATOM 1474 N N . ASP A 1 184 ? 21.248 -12.319 4.871 1.00 30.67 184 ASP A N 1
ATOM 1475 C CA . ASP A 1 184 ? 22.039 -11.651 3.799 1.00 30.67 184 ASP A CA 1
ATOM 1476 C C . ASP A 1 184 ? 21.392 -11.742 2.395 1.00 30.67 184 ASP A C 1
ATOM 1478 O O . ASP A 1 184 ? 22.012 -11.460 1.368 1.00 30.67 184 ASP A O 1
ATOM 1482 N N . LEU A 1 185 ? 20.117 -12.139 2.320 1.00 29.55 185 LEU A N 1
ATOM 1483 C CA . LEU A 1 185 ? 19.403 -12.475 1.076 1.00 29.55 185 LEU A CA 1
ATOM 1484 C C . LEU A 1 185 ? 18.769 -11.288 0.325 1.00 29.55 185 LEU A C 1
ATOM 1486 O O . LEU A 1 185 ? 17.993 -11.492 -0.610 1.00 29.55 185 LEU A O 1
ATOM 1490 N N . PHE A 1 186 ? 19.111 -10.047 0.668 1.00 27.08 186 PHE A N 1
ATOM 1491 C CA . PHE A 1 186 ? 18.606 -8.867 -0.038 1.00 27.08 186 PHE A CA 1
ATOM 1492 C C . PHE A 1 186 ? 19.674 -8.258 -0.943 1.00 27.08 186 PHE A C 1
ATOM 1494 O O . PHE A 1 186 ? 20.175 -7.180 -0.652 1.00 27.08 186 PHE A O 1
ATOM 1501 N N . GLN A 1 187 ? 20.016 -8.963 -2.029 1.00 31.66 187 GLN A N 1
ATOM 1502 C CA . GLN A 1 187 ? 20.452 -8.410 -3.328 1.00 31.66 187 GLN A CA 1
ATOM 1503 C C . GLN A 1 187 ? 21.007 -9.534 -4.221 1.00 31.66 187 GLN A C 1
ATOM 1505 O O . GLN A 1 187 ? 22.190 -9.839 -4.151 1.00 31.66 187 GLN A O 1
ATOM 1510 N N . LEU A 1 188 ? 20.155 -10.153 -5.050 1.00 23.52 188 LEU A N 1
ATOM 1511 C CA . LEU A 1 188 ? 20.411 -10.583 -6.443 1.00 23.52 188 LEU A CA 1
ATOM 1512 C C . LEU A 1 188 ? 19.319 -11.572 -6.894 1.00 23.52 188 LEU A C 1
ATOM 1514 O O . LEU A 1 188 ? 18.968 -12.519 -6.196 1.00 23.52 188 LEU A O 1
ATOM 1518 N N . PHE A 1 189 ? 18.743 -11.284 -8.058 1.00 23.16 189 PHE A N 1
ATOM 1519 C CA . PHE A 1 189 ? 17.519 -11.873 -8.596 1.00 23.16 189 PHE A CA 1
ATOM 1520 C C . PHE A 1 189 ? 17.616 -13.366 -8.961 1.00 23.16 189 PHE A C 1
ATOM 1522 O O . PHE A 1 189 ? 18.636 -13.836 -9.450 1.00 23.16 189 PHE A O 1
ATOM 1529 N N . ASN A 1 190 ? 16.458 -14.030 -8.836 1.00 23.55 190 ASN A N 1
ATOM 1530 C CA . ASN A 1 190 ? 15.979 -15.214 -9.561 1.00 23.55 190 ASN A CA 1
ATOM 1531 C C . ASN A 1 190 ? 16.894 -16.453 -9.632 1.00 23.55 190 ASN A C 1
ATOM 1533 O O . ASN A 1 190 ? 17.755 -16.543 -10.495 1.00 23.55 190 ASN A O 1
ATOM 1537 N N . ILE A 1 191 ? 16.561 -17.490 -8.846 1.00 24.92 191 ILE A N 1
ATOM 1538 C CA . ILE A 1 191 ? 16.150 -18.833 -9.325 1.00 24.92 191 ILE A CA 1
ATOM 1539 C C . ILE A 1 191 ? 15.658 -19.684 -8.131 1.00 24.92 191 ILE A C 1
ATOM 1541 O O . ILE A 1 191 ? 16.408 -20.115 -7.264 1.00 24.92 191 ILE A O 1
ATOM 1545 N N . ARG A 1 192 ? 14.338 -19.888 -8.115 1.00 23.56 192 ARG A N 1
ATOM 1546 C CA . ARG A 1 192 ? 13.586 -21.148 -7.960 1.00 23.56 192 ARG A CA 1
ATOM 1547 C C . ARG A 1 192 ? 14.316 -22.359 -7.333 1.00 23.56 192 ARG A C 1
ATOM 1549 O O . ARG A 1 192 ? 15.103 -23.024 -8.000 1.00 23.56 192 ARG A O 1
ATOM 1556 N N . LEU A 1 193 ? 13.892 -22.754 -6.128 1.00 21.73 193 LEU A N 1
ATOM 1557 C CA . LEU A 1 193 ? 14.118 -24.099 -5.584 1.00 21.73 193 LEU A CA 1
ATOM 1558 C C . LEU A 1 193 ? 12.931 -25.009 -5.946 1.00 21.73 193 LEU A C 1
ATOM 1560 O O . LEU A 1 193 ? 11.782 -24.723 -5.605 1.00 21.73 193 LEU A O 1
ATOM 1564 N N . ILE A 1 194 ? 13.206 -26.101 -6.661 1.00 24.98 194 ILE A N 1
ATOM 1565 C CA . ILE A 1 194 ? 12.239 -27.159 -6.976 1.00 24.98 194 ILE A CA 1
ATOM 1566 C C . ILE A 1 194 ? 12.222 -28.149 -5.813 1.00 24.98 194 ILE A C 1
ATOM 1568 O O . ILE A 1 194 ? 13.219 -28.805 -5.525 1.00 24.98 194 ILE A O 1
ATOM 1572 N N . GLY A 1 195 ? 11.062 -28.308 -5.180 1.00 22.50 195 GLY A N 1
ATOM 1573 C CA . GLY A 1 195 ? 10.881 -29.262 -4.094 1.00 22.50 195 GLY A CA 1
ATOM 1574 C C . GLY A 1 195 ? 9.448 -29.756 -3.968 1.00 22.50 195 GLY A C 1
ATOM 1575 O O . GLY A 1 195 ? 8.748 -29.355 -3.055 1.00 22.50 195 GLY A O 1
ATOM 1576 N N . ARG A 1 196 ? 9.088 -30.703 -4.846 1.00 25.58 196 ARG A N 1
ATOM 1577 C CA . ARG A 1 196 ? 7.921 -31.611 -4.807 1.00 25.58 196 ARG A CA 1
ATOM 1578 C C . ARG A 1 196 ? 6.542 -31.015 -5.102 1.00 25.58 196 ARG A C 1
ATOM 1580 O O . ARG A 1 196 ? 5.909 -30.433 -4.238 1.00 25.58 196 ARG A O 1
ATOM 1587 N N . TYR A 1 197 ? 5.986 -31.422 -6.240 1.00 26.66 197 TYR A N 1
ATOM 1588 C CA . TYR A 1 197 ? 4.561 -31.738 -6.315 1.00 26.66 197 TYR A CA 1
ATOM 1589 C C . TYR A 1 197 ? 4.364 -33.080 -7.008 1.00 26.66 197 TYR A C 1
ATOM 1591 O O . TYR A 1 197 ? 4.714 -33.257 -8.170 1.00 26.66 197 TYR A O 1
ATOM 1599 N N . GLY A 1 198 ? 3.786 -34.022 -6.267 1.00 38.06 198 GLY A N 1
ATOM 1600 C CA . GLY A 1 198 ? 2.981 -35.083 -6.851 1.00 38.06 198 GLY A CA 1
ATOM 1601 C C . GLY A 1 198 ? 1.540 -34.591 -7.024 1.00 38.06 198 GLY A C 1
ATOM 1602 O O . GLY A 1 198 ? 1.081 -33.735 -6.274 1.00 38.06 198 GLY A O 1
ATOM 1603 N N . ALA A 1 199 ? 0.843 -35.183 -7.996 1.00 36.75 199 ALA A N 1
ATOM 1604 C CA . ALA A 1 199 ? -0.587 -35.054 -8.322 1.00 36.75 199 ALA A CA 1
ATOM 1605 C C . ALA A 1 199 ? -1.081 -33.825 -9.126 1.00 36.75 199 ALA A C 1
ATOM 1607 O O . ALA A 1 199 ? -2.219 -33.857 -9.588 1.00 36.75 199 ALA A O 1
ATOM 1608 N N . THR A 1 200 ? -0.255 -32.813 -9.420 1.00 38.44 200 THR A N 1
ATOM 1609 C CA . THR A 1 200 ? -0.690 -31.600 -10.167 1.00 38.44 200 THR A CA 1
ATOM 1610 C C . THR A 1 200 ? -0.570 -31.702 -11.702 1.00 38.44 200 THR A C 1
ATOM 1612 O O . THR A 1 200 ? -0.922 -30.774 -12.425 1.00 38.44 200 THR A O 1
ATOM 1615 N N . LEU A 1 201 ? -0.106 -32.830 -12.250 1.00 37.69 201 LEU A N 1
ATOM 1616 C CA . LEU A 1 201 ? 0.211 -32.940 -13.685 1.00 37.69 201 LEU A CA 1
ATOM 1617 C C . LEU A 1 201 ? -0.982 -33.172 -14.623 1.00 37.69 201 LEU A C 1
ATOM 1619 O O . LEU A 1 201 ? -0.847 -32.929 -15.817 1.00 37.69 201 LEU A O 1
ATOM 1623 N N . ASN A 1 202 ? -2.153 -33.550 -14.104 1.00 37.00 202 ASN A N 1
ATOM 1624 C CA . ASN A 1 202 ? -3.365 -33.680 -14.927 1.00 37.00 202 ASN A CA 1
ATOM 1625 C C . ASN A 1 202 ? -4.096 -32.341 -15.134 1.00 37.00 202 ASN A C 1
ATOM 1627 O O . ASN A 1 202 ? -4.867 -32.211 -16.076 1.00 37.00 202 ASN A O 1
ATOM 1631 N N . ILE A 1 203 ? -3.857 -31.343 -14.274 1.00 40.62 203 ILE A N 1
ATOM 1632 C CA . ILE A 1 203 ? -4.530 -30.032 -14.345 1.00 40.62 203 ILE A CA 1
ATOM 1633 C C . ILE A 1 203 ? -3.830 -29.119 -15.368 1.00 40.62 203 ILE A C 1
ATOM 1635 O O . ILE A 1 203 ? -4.478 -28.349 -16.068 1.00 40.62 203 ILE A O 1
ATOM 1639 N N . LEU A 1 204 ? -2.514 -29.278 -15.535 1.00 34.09 204 LEU A N 1
ATOM 1640 C CA . LEU A 1 204 ? -1.701 -28.500 -16.478 1.00 34.09 204 LEU A CA 1
ATOM 1641 C C . LEU A 1 204 ? -1.829 -28.965 -17.942 1.00 34.09 204 LEU A C 1
ATOM 1643 O O . LEU A 1 204 ? -1.365 -28.278 -18.850 1.00 34.09 204 LEU A O 1
ATOM 1647 N N . GLU A 1 205 ? -2.435 -30.128 -18.192 1.00 38.75 205 GLU A N 1
ATOM 1648 C CA . GLU A 1 205 ? -2.621 -30.663 -19.547 1.00 38.75 205 GLU A CA 1
ATOM 1649 C C . GLU A 1 205 ? -3.781 -29.972 -20.292 1.00 38.75 205 GLU A C 1
ATOM 1651 O O . GLU A 1 205 ? -3.707 -29.788 -21.508 1.00 38.75 205 GLU A O 1
ATOM 1656 N N . GLU A 1 206 ? -4.810 -29.509 -19.573 1.00 37.09 206 GLU A N 1
ATOM 1657 C CA . GLU A 1 206 ? -5.961 -28.806 -20.164 1.00 37.09 206 GLU A CA 1
ATOM 1658 C C . GLU A 1 206 ? -5.684 -27.317 -20.445 1.00 37.09 206 GLU A C 1
ATOM 1660 O O . GLU A 1 206 ? -6.230 -26.759 -21.398 1.00 37.09 206 GLU A O 1
ATOM 1665 N N . GLU A 1 207 ? -4.800 -26.681 -19.671 1.00 36.50 207 GLU A N 1
ATOM 1666 C CA . GLU A 1 207 ? -4.450 -25.258 -19.816 1.00 36.50 207 GLU A CA 1
ATOM 1667 C C . GLU A 1 207 ? -3.505 -25.011 -21.014 1.00 36.50 207 GLU A C 1
ATOM 1669 O O . GLU A 1 207 ? -3.603 -24.005 -21.717 1.00 36.50 207 GLU A O 1
ATOM 1674 N N . TYR A 1 208 ? -2.653 -25.989 -21.333 1.00 37.81 208 TYR A N 1
ATOM 1675 C CA . TYR A 1 208 ? -1.601 -25.882 -22.349 1.00 37.81 208 TYR A CA 1
ATOM 1676 C C . TYR A 1 208 ? -2.101 -25.871 -23.805 1.00 37.81 208 TYR A C 1
ATOM 1678 O O . TYR A 1 208 ? -1.481 -25.274 -24.686 1.00 37.81 208 TYR A O 1
ATOM 1686 N N . LEU A 1 209 ? -3.245 -26.502 -24.086 1.00 40.88 209 LEU A N 1
ATOM 1687 C CA . LEU A 1 209 ? -3.813 -26.540 -25.440 1.00 40.88 209 LEU A CA 1
ATOM 1688 C C . LEU A 1 209 ? -4.377 -25.179 -25.896 1.00 40.88 209 LEU A C 1
ATOM 1690 O O . LEU A 1 209 ? -4.561 -24.984 -27.097 1.00 40.88 209 LEU A O 1
ATOM 1694 N N . GLN A 1 210 ? -4.632 -24.238 -24.976 1.00 39.62 210 GLN A N 1
ATOM 1695 C CA . GLN A 1 210 ? -5.134 -22.894 -25.303 1.00 39.62 210 GLN A CA 1
ATOM 1696 C C . GLN A 1 210 ? -4.021 -21.901 -25.678 1.00 39.62 210 GLN A C 1
ATOM 1698 O O . GLN A 1 210 ? -4.263 -21.002 -26.482 1.00 39.62 210 GLN A O 1
ATOM 1703 N N . ASP A 1 211 ? -2.805 -22.086 -25.159 1.00 44.75 211 ASP A N 1
ATOM 1704 C CA . ASP A 1 211 ? -1.684 -21.140 -25.313 1.00 44.75 211 ASP A CA 1
ATOM 1705 C C . ASP A 1 211 ? -0.946 -21.290 -26.664 1.00 44.75 211 ASP A C 1
ATOM 1707 O O . ASP A 1 211 ? -0.295 -20.377 -27.167 1.00 44.75 211 ASP A O 1
ATOM 1711 N N . MET A 1 212 ? -1.139 -22.430 -27.337 1.00 44.94 212 MET A N 1
ATOM 1712 C CA . MET A 1 212 ? -0.525 -22.766 -28.634 1.00 44.94 212 MET A CA 1
ATOM 1713 C C . MET A 1 212 ? -1.091 -21.966 -29.829 1.00 44.94 212 MET A C 1
ATOM 1715 O O . MET A 1 212 ? -0.626 -22.130 -30.958 1.00 44.94 212 MET A O 1
ATOM 1719 N N . ALA A 1 213 ? -2.103 -21.118 -29.604 1.00 43.59 213 ALA A N 1
ATOM 1720 C CA . ALA A 1 213 ? -2.695 -20.224 -30.607 1.00 43.59 213 ALA A CA 1
ATOM 1721 C C . ALA A 1 213 ? -2.141 -18.782 -30.555 1.00 43.59 213 ALA A C 1
ATOM 1723 O O . ALA A 1 213 ? -2.531 -17.952 -31.379 1.00 43.59 213 ALA A O 1
ATOM 1724 N N . SER A 1 214 ? -1.252 -18.480 -29.601 1.00 48.50 214 SER A N 1
ATOM 1725 C CA . SER A 1 214 ? -0.641 -17.159 -29.414 1.00 48.50 214 SER A CA 1
ATOM 1726 C C . SER A 1 214 ? 0.499 -16.894 -30.418 1.00 48.50 214 SER A C 1
ATOM 1728 O O . SER A 1 214 ? 1.243 -17.823 -30.753 1.00 48.50 214 SER A O 1
ATOM 1730 N N . PRO A 1 215 ? 0.700 -15.641 -30.881 1.00 46.69 215 PRO A N 1
ATOM 1731 C CA . PRO A 1 215 ? 1.862 -15.256 -31.690 1.00 46.69 215 PRO A CA 1
ATOM 1732 C C . PRO A 1 215 ? 3.205 -15.673 -31.062 1.00 46.69 215 PRO A C 1
ATOM 1734 O O . PRO A 1 215 ? 4.086 -16.140 -31.786 1.00 46.69 215 PRO A O 1
ATOM 1737 N N . ASP A 1 216 ? 3.301 -15.628 -29.727 1.00 52.47 216 ASP A N 1
ATOM 1738 C CA . ASP A 1 216 ? 4.520 -15.883 -28.941 1.00 52.47 216 ASP A CA 1
ATOM 1739 C C . ASP A 1 216 ? 4.617 -17.305 -28.358 1.00 52.47 216 ASP A C 1
ATOM 1741 O O . ASP A 1 216 ? 5.506 -17.591 -27.553 1.00 52.47 216 ASP A O 1
ATOM 1745 N N . ALA A 1 217 ? 3.746 -18.229 -28.789 1.00 51.56 217 ALA A N 1
ATOM 1746 C CA . ALA A 1 217 ? 3.608 -19.588 -28.240 1.00 51.56 217 ALA A CA 1
ATOM 1747 C C . ALA A 1 217 ? 4.901 -20.438 -28.218 1.00 51.56 217 ALA A C 1
ATOM 1749 O O . ALA A 1 217 ? 4.952 -21.469 -27.547 1.00 51.56 217 ALA A O 1
ATOM 1750 N N . PHE A 1 218 ? 5.946 -20.024 -28.947 1.00 59.31 218 PHE A N 1
ATOM 1751 C CA . PHE A 1 218 ? 7.248 -20.699 -29.010 1.00 59.31 218 PHE A CA 1
ATOM 1752 C C . PHE A 1 218 ? 8.450 -19.769 -28.750 1.00 59.31 218 PHE A C 1
ATOM 1754 O O . PHE A 1 218 ? 9.569 -20.084 -29.164 1.00 59.31 218 PHE A O 1
ATOM 1761 N N . GLY A 1 219 ? 8.249 -18.637 -28.062 1.00 58.69 219 GLY A N 1
ATOM 1762 C CA . GLY A 1 219 ? 9.328 -17.738 -27.633 1.00 58.69 219 GLY A CA 1
ATOM 1763 C C . GLY A 1 219 ? 10.288 -18.373 -26.605 1.00 58.69 219 GLY A C 1
ATOM 1764 O O . GLY A 1 219 ? 9.946 -19.397 -26.006 1.00 58.69 219 GLY A O 1
ATOM 1765 N N . PRO A 1 220 ? 11.480 -17.793 -26.360 1.00 48.25 220 PRO A N 1
ATOM 1766 C CA . PRO A 1 220 ? 12.558 -18.400 -25.562 1.00 48.25 220 PRO A CA 1
ATOM 1767 C C . PRO A 1 220 ? 12.127 -18.941 -24.190 1.00 48.25 220 PRO A C 1
ATOM 1769 O O . PRO A 1 220 ? 12.501 -20.054 -23.821 1.00 48.25 220 PRO A O 1
ATOM 1772 N N . GLU A 1 221 ? 11.268 -18.214 -23.474 1.00 51.19 221 GLU A N 1
ATOM 1773 C CA . GLU A 1 221 ? 10.741 -18.640 -22.173 1.00 51.19 221 GLU A CA 1
ATOM 1774 C C . GLU A 1 221 ? 9.803 -19.848 -22.254 1.00 51.19 221 GLU A C 1
ATOM 1776 O O . GLU A 1 221 ? 9.840 -20.724 -21.391 1.00 51.19 221 GLU A O 1
ATOM 1781 N N . SER A 1 222 ? 8.957 -19.923 -23.287 1.00 54.62 222 SER A N 1
ATOM 1782 C CA . SER A 1 222 ? 8.066 -21.072 -23.506 1.00 54.62 222 SER A CA 1
ATOM 1783 C C . SER A 1 222 ? 8.872 -22.332 -23.838 1.00 54.62 222 SER A C 1
ATOM 1785 O O . SER A 1 222 ? 8.551 -23.427 -23.375 1.00 54.62 222 SER A O 1
ATOM 1787 N N . VAL A 1 223 ? 9.983 -22.165 -24.570 1.00 54.75 223 VAL A N 1
ATOM 1788 C CA . VAL A 1 223 ? 10.930 -23.241 -24.878 1.00 54.75 223 VAL A CA 1
ATOM 1789 C C . VAL A 1 223 ? 11.611 -23.722 -23.605 1.00 54.75 223 VAL A C 1
ATOM 1791 O O . VAL A 1 223 ? 11.670 -24.924 -23.368 1.00 54.75 223 VAL A O 1
ATOM 1794 N N . GLN A 1 224 ? 12.096 -22.800 -22.771 1.00 50.94 224 GLN A N 1
ATOM 1795 C CA . GLN A 1 224 ? 12.740 -23.142 -21.503 1.00 50.94 224 GLN A CA 1
ATOM 1796 C C . GLN A 1 224 ? 11.777 -23.826 -20.531 1.00 50.94 224 GLN A C 1
ATOM 1798 O O . GLN A 1 224 ? 12.147 -24.820 -19.909 1.00 50.94 224 GLN A O 1
ATOM 1803 N N . ARG A 1 225 ? 10.526 -23.360 -20.438 1.00 55.44 225 ARG A N 1
ATOM 1804 C CA . ARG A 1 225 ? 9.483 -24.008 -19.630 1.00 55.44 225 ARG A CA 1
ATOM 1805 C C . ARG A 1 225 ? 9.161 -25.418 -20.122 1.00 55.44 225 ARG A C 1
ATOM 1807 O O . ARG A 1 225 ? 9.035 -26.330 -19.307 1.00 55.44 225 ARG A O 1
ATOM 1814 N N . GLU A 1 226 ? 9.076 -25.620 -21.435 1.00 59.91 226 GLU A N 1
ATOM 1815 C CA . GLU A 1 226 ? 8.877 -26.949 -22.021 1.00 59.91 226 GLU A CA 1
ATOM 1816 C C . GLU A 1 226 ? 10.078 -27.877 -21.760 1.00 59.91 226 GLU A C 1
ATOM 1818 O O . GLU A 1 226 ? 9.885 -29.053 -21.458 1.00 59.91 226 GLU A O 1
ATOM 1823 N N . LEU A 1 227 ? 11.314 -27.374 -21.831 1.00 53.47 227 LEU A N 1
ATOM 1824 C CA . LEU A 1 227 ? 12.512 -28.163 -21.521 1.00 53.47 227 LEU A CA 1
ATOM 1825 C C . LEU A 1 227 ? 12.548 -28.575 -20.044 1.00 53.47 227 LEU A C 1
ATOM 1827 O O . LEU A 1 227 ? 12.712 -29.758 -19.752 1.00 53.47 227 LEU A O 1
ATOM 1831 N N . ALA A 1 228 ? 12.269 -27.640 -19.132 1.00 53.22 228 ALA A N 1
ATOM 1832 C CA . ALA A 1 228 ? 12.172 -27.925 -17.701 1.00 53.22 228 ALA A CA 1
ATOM 1833 C C . ALA A 1 228 ? 11.086 -28.972 -17.390 1.00 53.22 228 ALA A C 1
ATOM 1835 O O . ALA A 1 228 ? 11.292 -29.873 -16.576 1.00 53.22 228 ALA A O 1
ATOM 1836 N N . ARG A 1 229 ? 9.942 -28.914 -18.086 1.00 67.56 229 ARG A N 1
ATOM 1837 C CA . ARG A 1 229 ? 8.881 -29.929 -17.982 1.00 67.56 229 ARG A CA 1
ATOM 1838 C C . ARG A 1 229 ? 9.356 -31.302 -18.470 1.00 67.56 229 ARG A C 1
ATOM 1840 O O . ARG A 1 229 ? 9.051 -32.307 -17.830 1.00 67.56 229 ARG A O 1
ATOM 1847 N N . ARG A 1 230 ? 10.066 -31.374 -19.603 1.00 67.19 230 ARG A N 1
ATOM 1848 C CA . ARG A 1 230 ? 10.585 -32.645 -20.147 1.00 67.19 230 ARG A CA 1
ATOM 1849 C C . ARG A 1 230 ? 11.568 -33.305 -19.188 1.00 67.19 230 ARG A C 1
ATOM 1851 O O . ARG A 1 230 ? 11.525 -34.525 -19.046 1.00 67.19 230 ARG A O 1
ATOM 1858 N N . ASP A 1 231 ? 12.403 -32.512 -18.524 1.00 53.75 231 ASP A N 1
ATOM 1859 C CA . ASP A 1 231 ? 13.316 -33.007 -17.496 1.00 53.75 231 ASP A CA 1
ATOM 1860 C C . ASP A 1 231 ? 12.545 -33.559 -16.288 1.00 53.75 231 ASP A C 1
ATOM 1862 O O . ASP A 1 231 ? 12.787 -34.694 -15.880 1.00 53.75 231 ASP A O 1
ATOM 1866 N N . GLN A 1 232 ? 11.529 -32.839 -15.803 1.00 57.31 232 GLN A N 1
ATOM 1867 C CA . GLN A 1 232 ? 10.691 -33.295 -14.690 1.00 57.31 232 GLN A CA 1
ATOM 1868 C C . GLN A 1 232 ? 9.916 -34.588 -15.014 1.00 57.31 232 GLN A C 1
ATOM 1870 O O . GLN A 1 232 ? 9.915 -35.537 -14.231 1.00 57.31 232 GLN A O 1
ATOM 1875 N N . ILE A 1 233 ? 9.289 -34.670 -16.191 1.00 59.59 233 ILE A N 1
ATOM 1876 C CA . ILE A 1 233 ? 8.535 -35.861 -16.616 1.00 59.59 233 ILE A CA 1
ATOM 1877 C C . ILE A 1 233 ? 9.457 -37.055 -16.861 1.00 59.59 233 ILE A C 1
ATOM 1879 O O . ILE A 1 233 ? 9.072 -38.193 -16.590 1.00 59.59 233 ILE A O 1
ATOM 1883 N N . ARG A 1 234 ? 10.681 -36.829 -17.352 1.00 66.06 234 ARG A N 1
ATOM 1884 C CA . ARG A 1 234 ? 11.677 -37.896 -17.500 1.00 66.06 234 ARG A CA 1
ATOM 1885 C C . ARG A 1 234 ? 11.975 -38.536 -16.147 1.00 66.06 234 ARG A C 1
ATOM 1887 O O . ARG A 1 234 ? 11.972 -39.764 -16.056 1.00 66.06 234 ARG A O 1
ATOM 1894 N N . ASP A 1 235 ? 12.168 -37.725 -15.115 1.00 60.06 235 ASP A N 1
ATOM 1895 C CA . ASP A 1 235 ? 12.479 -38.203 -13.768 1.00 60.06 235 ASP A CA 1
ATOM 1896 C C . ASP A 1 235 ? 11.289 -38.948 -13.141 1.00 60.06 235 ASP A C 1
ATOM 1898 O O . ASP A 1 235 ? 11.459 -40.005 -12.528 1.00 60.06 235 ASP A O 1
ATOM 1902 N N . GLU A 1 236 ? 10.064 -38.482 -13.386 1.00 59.12 236 GLU A N 1
ATOM 1903 C CA . GLU A 1 236 ? 8.846 -39.163 -12.939 1.00 59.12 236 GLU A CA 1
ATOM 1904 C C . GLU A 1 236 ? 8.605 -40.495 -13.661 1.00 59.12 236 GLU A C 1
ATOM 1906 O O . GLU A 1 236 ? 8.259 -41.490 -13.024 1.00 59.12 236 GLU A O 1
ATOM 1911 N N . ILE A 1 237 ? 8.849 -40.567 -14.974 1.00 62.84 237 ILE A N 1
ATOM 1912 C CA . ILE A 1 237 ? 8.763 -41.818 -15.741 1.00 62.84 237 ILE A CA 1
ATOM 1913 C C . ILE A 1 237 ? 9.804 -42.827 -15.239 1.00 62.84 237 ILE A C 1
ATOM 1915 O O . ILE A 1 237 ? 9.502 -44.017 -15.122 1.00 62.84 237 ILE A O 1
ATOM 1919 N N . LEU A 1 238 ? 11.015 -42.372 -14.904 1.00 66.88 238 LEU A N 1
ATOM 1920 C CA . LEU A 1 238 ? 12.066 -43.221 -14.335 1.00 66.88 238 LEU A CA 1
ATOM 1921 C C . LEU A 1 238 ? 11.683 -43.778 -12.955 1.00 66.88 238 LEU A C 1
ATOM 1923 O O . LEU A 1 238 ? 12.050 -44.913 -12.645 1.00 66.88 238 LEU A O 1
ATOM 1927 N N . ALA A 1 239 ? 10.896 -43.033 -12.175 1.00 68.44 239 ALA A N 1
ATOM 1928 C CA . ALA A 1 239 ? 10.389 -43.452 -10.871 1.00 68.44 239 ALA A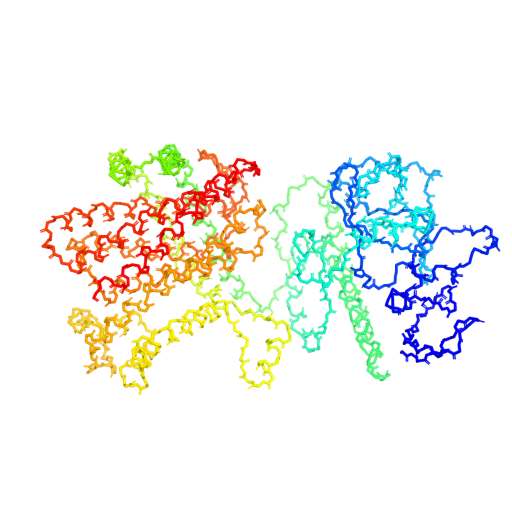 CA 1
ATOM 1929 C C . ALA A 1 239 ? 9.209 -44.450 -10.934 1.00 68.44 239 ALA A C 1
ATOM 1931 O O . ALA A 1 239 ? 8.842 -45.021 -9.906 1.00 68.44 239 ALA A O 1
ATOM 1932 N N . LEU A 1 240 ? 8.614 -44.694 -12.112 1.00 63.81 240 LEU A N 1
ATOM 1933 C CA . LEU A 1 240 ? 7.516 -45.655 -12.282 1.00 63.81 240 LEU A CA 1
ATOM 1934 C C . LEU A 1 240 ? 7.998 -47.113 -12.343 1.00 63.81 240 LEU A C 1
ATOM 1936 O O . LEU A 1 240 ? 9.089 -47.418 -12.834 1.00 63.81 240 LEU A O 1
ATOM 1940 N N . ASP A 1 241 ? 7.117 -48.032 -11.935 1.00 71.50 241 ASP A N 1
ATOM 1941 C CA . ASP A 1 241 ? 7.296 -49.477 -12.110 1.00 71.50 241 ASP A CA 1
ATOM 1942 C C . ASP A 1 241 ? 7.515 -49.854 -13.587 1.00 71.50 241 ASP A C 1
ATOM 1944 O O . ASP A 1 241 ? 6.899 -49.280 -14.491 1.00 71.50 241 ASP A O 1
ATOM 1948 N N . GLU A 1 242 ? 8.323 -50.892 -13.834 1.00 67.06 242 GLU A N 1
ATOM 1949 C CA . GLU A 1 242 ? 8.765 -51.354 -15.166 1.00 67.06 242 GLU A CA 1
ATOM 1950 C C . GLU A 1 242 ? 7.615 -51.477 -16.192 1.00 67.06 242 GLU A C 1
ATOM 1952 O O . GLU A 1 242 ? 7.738 -51.063 -17.346 1.00 67.06 242 GLU A O 1
ATOM 1957 N N . ASN A 1 243 ? 6.455 -51.982 -15.753 1.00 63.81 243 ASN A N 1
ATOM 1958 C CA . ASN A 1 243 ? 5.277 -52.198 -16.600 1.00 63.81 243 ASN A CA 1
ATOM 1959 C C . ASN A 1 243 ? 4.552 -50.897 -16.996 1.00 63.81 243 ASN A C 1
ATOM 1961 O O . ASN A 1 243 ? 3.906 -50.853 -18.041 1.00 63.81 243 ASN A O 1
ATOM 1965 N N . LYS A 1 244 ? 4.651 -49.838 -16.180 1.00 55.66 244 LYS A N 1
ATOM 1966 C CA . LYS A 1 244 ? 4.027 -48.523 -16.424 1.00 55.66 244 LYS A CA 1
ATOM 1967 C C . LYS A 1 244 ? 4.976 -47.561 -17.135 1.00 55.66 244 LYS A C 1
ATOM 1969 O O . LYS A 1 244 ? 4.519 -46.732 -17.921 1.00 55.66 244 LYS A O 1
ATOM 1974 N N . ARG A 1 245 ? 6.287 -47.728 -16.926 1.00 64.44 245 ARG A N 1
ATOM 1975 C CA . ARG A 1 245 ? 7.347 -46.929 -17.554 1.00 64.44 245 ARG A CA 1
ATOM 1976 C C . ARG A 1 245 ? 7.223 -46.928 -19.074 1.00 64.44 245 ARG A C 1
ATOM 1978 O O . ARG A 1 245 ? 7.173 -45.870 -19.680 1.00 64.44 245 ARG A O 1
ATOM 1985 N N . LYS A 1 246 ? 7.051 -48.102 -19.693 1.00 64.19 246 LYS A N 1
ATOM 1986 C CA . LYS A 1 246 ? 6.973 -48.231 -21.159 1.00 64.19 246 LYS A CA 1
ATOM 1987 C C . LYS A 1 246 ? 5.791 -47.472 -21.781 1.00 64.19 246 LYS A C 1
ATOM 1989 O O . LYS A 1 246 ? 5.964 -46.844 -22.822 1.00 64.19 246 LYS A O 1
ATOM 1994 N N . ALA A 1 247 ? 4.618 -47.511 -21.147 1.00 62.59 247 ALA A N 1
ATOM 1995 C CA . ALA A 1 247 ? 3.431 -46.799 -21.621 1.00 62.59 247 ALA A CA 1
ATOM 1996 C C . ALA A 1 247 ? 3.570 -45.278 -21.439 1.00 62.59 247 ALA A C 1
ATOM 1998 O O . ALA A 1 247 ? 3.259 -44.523 -22.357 1.00 62.59 247 ALA A O 1
ATOM 1999 N N . ALA A 1 248 ? 4.108 -44.833 -20.298 1.00 57.88 248 ALA A N 1
ATOM 2000 C CA . ALA A 1 248 ? 4.337 -43.417 -20.018 1.00 57.88 248 ALA A CA 1
ATOM 2001 C C . ALA A 1 248 ? 5.430 -42.810 -20.919 1.00 57.88 248 ALA A C 1
ATOM 2003 O O . ALA A 1 248 ? 5.249 -41.719 -21.454 1.00 57.88 248 ALA A O 1
ATOM 2004 N N . THR A 1 249 ? 6.516 -43.548 -21.187 1.00 67.69 249 THR A N 1
ATOM 2005 C CA . THR A 1 249 ? 7.547 -43.146 -22.160 1.00 67.69 249 THR A CA 1
ATOM 2006 C C . THR A 1 249 ? 6.969 -42.994 -23.566 1.00 67.69 249 THR A C 1
ATOM 2008 O O . THR A 1 249 ? 7.319 -42.054 -24.272 1.00 67.69 249 THR A O 1
ATOM 2011 N N . GLN A 1 250 ? 6.077 -43.897 -23.990 1.00 66.31 250 GLN A N 1
ATOM 2012 C CA . GLN A 1 250 ? 5.443 -43.807 -25.308 1.00 66.31 250 GLN A CA 1
ATOM 2013 C C . GLN A 1 250 ? 4.470 -42.626 -25.412 1.00 66.31 250 GLN A C 1
ATOM 2015 O O . GLN A 1 250 ? 4.504 -41.920 -26.419 1.00 66.31 250 GLN A O 1
ATOM 2020 N N . ALA A 1 251 ? 3.660 -42.381 -24.378 1.00 62.31 251 ALA A N 1
ATOM 2021 C CA . ALA A 1 251 ? 2.737 -41.248 -24.334 1.00 62.31 251 ALA A CA 1
ATOM 2022 C C . ALA A 1 251 ? 3.478 -39.899 -24.381 1.00 62.31 251 ALA A C 1
ATOM 2024 O O . ALA A 1 251 ? 3.136 -39.030 -25.184 1.00 62.31 251 ALA A O 1
ATOM 2025 N N . GLU A 1 252 ? 4.552 -39.751 -23.599 1.00 74.31 252 GLU A N 1
ATOM 2026 C CA . GLU A 1 252 ? 5.357 -38.526 -23.603 1.00 74.31 252 GLU A CA 1
ATOM 2027 C C . GLU A 1 252 ? 6.115 -38.341 -24.930 1.00 74.31 252 GLU A C 1
ATOM 2029 O O . GLU A 1 252 ? 6.155 -37.235 -25.467 1.00 74.31 252 GLU A O 1
ATOM 2034 N N . ALA A 1 253 ? 6.636 -39.415 -25.534 1.00 69.62 253 ALA A N 1
ATOM 2035 C CA . ALA A 1 253 ? 7.284 -39.343 -26.848 1.00 69.62 253 ALA A CA 1
ATOM 2036 C C . ALA A 1 253 ? 6.316 -38.949 -27.983 1.00 69.62 253 ALA A C 1
ATOM 2038 O O . ALA A 1 253 ? 6.725 -38.361 -28.987 1.00 69.62 253 ALA A O 1
ATOM 2039 N N . GLU A 1 254 ? 5.031 -39.290 -27.871 1.00 60.44 254 GLU A N 1
ATOM 2040 C CA . GLU A 1 254 ? 4.014 -38.870 -28.837 1.00 60.44 254 GLU A CA 1
ATOM 2041 C C . GLU A 1 254 ? 3.619 -37.400 -28.645 1.00 60.44 254 GLU A C 1
ATOM 2043 O O . GLU A 1 254 ? 3.490 -36.665 -29.625 1.00 60.44 254 GLU A O 1
ATOM 2048 N N . ARG A 1 255 ? 3.517 -36.935 -27.397 1.00 72.56 255 ARG A N 1
ATOM 2049 C CA . ARG A 1 255 ? 3.261 -35.525 -27.081 1.00 72.56 255 ARG A CA 1
ATOM 2050 C C . ARG A 1 255 ? 4.409 -34.617 -27.528 1.00 72.56 255 ARG A C 1
ATOM 2052 O O . ARG A 1 255 ? 4.153 -33.597 -28.163 1.00 72.56 255 ARG A O 1
ATOM 2059 N N . GLN A 1 256 ? 5.660 -35.001 -27.258 1.00 68.00 256 GLN A N 1
ATOM 2060 C CA . GLN A 1 256 ? 6.842 -34.250 -27.703 1.00 68.00 256 GLN A CA 1
ATOM 2061 C C . GLN A 1 256 ? 6.880 -34.108 -29.225 1.00 68.00 256 GLN A C 1
ATOM 2063 O O . GLN A 1 256 ? 7.184 -33.028 -29.724 1.00 68.00 256 GLN A O 1
ATOM 2068 N N . ARG A 1 257 ? 6.505 -35.166 -29.961 1.00 71.56 257 ARG A N 1
ATOM 2069 C CA . ARG A 1 257 ? 6.352 -35.094 -31.421 1.00 71.56 257 ARG A CA 1
ATOM 2070 C C . ARG A 1 257 ? 5.286 -34.087 -31.838 1.00 71.56 257 ARG A C 1
ATOM 2072 O O . ARG A 1 257 ? 5.589 -33.208 -32.629 1.00 71.56 257 ARG A O 1
ATOM 2079 N N . ARG A 1 258 ? 4.082 -34.148 -31.256 1.00 63.69 258 ARG A N 1
ATOM 2080 C CA . ARG A 1 258 ? 3.004 -33.187 -31.567 1.00 63.69 258 ARG A CA 1
ATOM 2081 C C . ARG A 1 258 ? 3.418 -31.742 -31.293 1.00 63.69 258 ARG A C 1
ATOM 2083 O O . ARG A 1 258 ? 3.061 -30.848 -32.051 1.00 63.69 258 ARG A O 1
ATOM 2090 N N . TRP A 1 259 ? 4.169 -31.513 -30.222 1.00 65.62 259 TRP A N 1
ATOM 2091 C CA . TRP A 1 259 ? 4.671 -30.186 -29.894 1.00 65.62 259 TRP A CA 1
ATOM 2092 C C . TRP A 1 259 ? 5.723 -29.686 -30.893 1.00 65.62 259 TRP A C 1
ATOM 2094 O O . TRP A 1 259 ? 5.668 -28.534 -31.318 1.00 65.62 259 TRP A O 1
ATOM 2104 N N . GLU A 1 260 ? 6.643 -30.556 -31.312 1.00 71.75 260 GLU A N 1
ATOM 2105 C CA . GLU A 1 260 ? 7.663 -30.222 -32.310 1.00 71.75 260 GLU A CA 1
ATOM 2106 C C . GLU A 1 260 ? 7.045 -29.965 -33.694 1.00 71.75 260 GLU A C 1
ATOM 2108 O O . GLU A 1 260 ? 7.410 -29.002 -34.365 1.00 71.75 260 GLU A O 1
ATOM 2113 N N . ASP A 1 261 ? 6.044 -30.757 -34.086 1.00 70.31 261 ASP A N 1
ATOM 2114 C CA . ASP A 1 261 ? 5.301 -30.566 -35.335 1.00 70.31 261 ASP A CA 1
ATOM 2115 C C . ASP A 1 261 ? 4.600 -29.192 -35.361 1.00 70.31 261 ASP A C 1
ATOM 2117 O O . ASP A 1 261 ? 4.632 -28.476 -36.366 1.00 70.31 261 ASP A O 1
ATOM 2121 N N . LEU A 1 262 ? 4.005 -28.780 -34.235 1.00 63.09 262 LEU A N 1
ATOM 2122 C CA . LEU A 1 262 ? 3.342 -27.478 -34.095 1.00 63.09 262 LEU A CA 1
ATOM 2123 C C . LEU A 1 262 ? 4.341 -26.313 -34.101 1.00 63.09 262 LEU A C 1
ATOM 2125 O O . LEU A 1 262 ? 4.083 -25.289 -34.738 1.00 63.09 262 LEU A O 1
ATOM 2129 N N . ARG A 1 263 ? 5.509 -26.487 -33.474 1.00 69.56 263 ARG A N 1
ATOM 2130 C CA . ARG A 1 263 ? 6.621 -25.530 -33.529 1.00 69.56 263 ARG A CA 1
ATOM 2131 C C . ARG A 1 263 ? 7.135 -25.342 -34.955 1.00 69.56 263 ARG A C 1
ATOM 2133 O O . ARG A 1 263 ? 7.321 -24.207 -35.391 1.00 69.56 263 ARG A O 1
ATOM 2140 N N . GLN A 1 264 ? 7.342 -26.427 -35.696 1.00 66.31 264 GLN A N 1
ATOM 2141 C CA . GLN A 1 264 ? 7.797 -26.354 -37.087 1.00 66.31 264 GLN A CA 1
ATOM 2142 C C . GLN A 1 264 ? 6.755 -25.682 -37.986 1.00 66.31 264 GLN A C 1
ATOM 2144 O O . GLN A 1 264 ? 7.105 -24.858 -38.836 1.00 66.31 264 GLN A O 1
ATOM 2149 N N . ALA A 1 265 ? 5.467 -25.968 -37.774 1.00 65.69 265 ALA A N 1
ATOM 2150 C CA . ALA A 1 265 ? 4.382 -25.306 -38.492 1.00 65.69 265 ALA A CA 1
ATOM 2151 C C . ALA A 1 265 ? 4.327 -23.794 -38.197 1.00 65.69 265 ALA A C 1
ATOM 2153 O O . ALA A 1 265 ? 4.126 -22.997 -39.117 1.00 65.69 265 ALA A O 1
ATOM 2154 N N . HIS A 1 266 ? 4.550 -23.390 -36.942 1.00 64.19 266 HIS A N 1
ATOM 2155 C CA . HIS A 1 266 ? 4.649 -21.984 -36.535 1.00 64.19 266 HIS A CA 1
ATOM 2156 C C . HIS A 1 266 ? 5.853 -21.295 -37.194 1.00 64.19 266 HIS A C 1
ATOM 2158 O O . HIS A 1 266 ? 5.664 -20.318 -37.916 1.00 64.19 266 HIS A O 1
ATOM 2164 N N . GLN A 1 267 ? 7.059 -21.860 -37.091 1.00 61.75 267 GLN A N 1
ATOM 2165 C CA . GLN A 1 267 ? 8.266 -21.312 -37.730 1.00 61.75 267 GLN A CA 1
ATOM 2166 C C . GLN A 1 267 ? 8.112 -21.163 -39.250 1.00 61.75 267 GLN A C 1
ATOM 2168 O O . GLN A 1 267 ? 8.470 -20.132 -39.819 1.00 61.75 267 GLN A O 1
ATOM 2173 N N . THR A 1 268 ? 7.515 -22.156 -39.912 1.00 61.25 268 THR A N 1
ATOM 2174 C CA . THR A 1 268 ? 7.274 -22.114 -41.362 1.00 61.25 268 THR A CA 1
ATOM 2175 C C . THR A 1 268 ? 6.293 -20.998 -41.735 1.00 61.25 268 THR A C 1
ATOM 2177 O O . THR A 1 268 ? 6.525 -20.276 -42.708 1.00 61.25 268 THR A O 1
ATOM 2180 N N . ARG A 1 269 ? 5.224 -20.793 -40.950 1.00 58.78 269 ARG A N 1
ATOM 2181 C CA . ARG A 1 269 ? 4.271 -19.685 -41.150 1.00 58.78 269 ARG A CA 1
ATOM 2182 C C . ARG A 1 269 ? 4.935 -18.317 -40.988 1.00 58.78 269 ARG A C 1
ATOM 2184 O O . ARG A 1 269 ? 4.707 -17.444 -41.821 1.00 58.78 269 ARG A O 1
ATOM 2191 N N . TRP A 1 270 ? 5.798 -18.150 -39.989 1.00 52.75 270 TRP A N 1
ATOM 2192 C CA . TRP A 1 270 ? 6.502 -16.891 -39.727 1.00 52.75 270 TRP A CA 1
ATOM 2193 C C . TRP A 1 270 ? 7.572 -16.558 -40.771 1.00 52.75 270 TRP A C 1
ATOM 2195 O O . TRP A 1 270 ? 7.656 -15.417 -41.224 1.00 52.75 270 TRP A O 1
ATOM 2205 N N . ILE A 1 271 ? 8.332 -17.552 -41.237 1.00 53.09 271 ILE A N 1
ATOM 2206 C CA . ILE A 1 271 ? 9.307 -17.373 -42.326 1.00 53.09 271 ILE A CA 1
ATOM 2207 C C . ILE A 1 271 ? 8.594 -16.995 -43.637 1.00 53.09 271 ILE A C 1
ATOM 2209 O O . ILE A 1 271 ? 9.070 -16.135 -44.384 1.00 53.09 271 ILE A O 1
ATOM 2213 N N . THR A 1 272 ? 7.422 -17.581 -43.900 1.00 50.12 272 THR A N 1
ATOM 2214 C CA . THR A 1 272 ? 6.616 -17.281 -45.098 1.00 50.12 272 THR A CA 1
ATOM 2215 C C . THR A 1 272 ? 5.965 -15.890 -45.021 1.00 50.12 272 THR A C 1
ATOM 2217 O O . THR A 1 272 ? 5.939 -15.170 -46.015 1.00 50.12 272 THR A O 1
ATOM 2220 N N . ALA A 1 273 ? 5.502 -15.459 -43.841 1.00 50.38 273 ALA A N 1
ATOM 2221 C CA . ALA A 1 273 ? 4.946 -14.117 -43.630 1.00 50.38 273 ALA A CA 1
ATOM 2222 C C . ALA A 1 273 ? 6.018 -13.013 -43.726 1.00 50.38 273 ALA A C 1
ATOM 2224 O O . ALA A 1 273 ? 5.800 -11.986 -44.370 1.00 50.38 273 ALA A O 1
ATOM 2225 N N . SER A 1 274 ? 7.212 -13.255 -43.172 1.00 44.75 274 SER A N 1
ATOM 2226 C CA . SER A 1 274 ? 8.327 -12.297 -43.196 1.00 44.75 274 SER A CA 1
ATOM 2227 C C . SER A 1 274 ? 8.967 -12.128 -44.582 1.00 44.75 274 SER A C 1
ATOM 2229 O O . SER A 1 274 ? 9.621 -11.116 -44.825 1.00 44.75 274 SER A O 1
ATOM 2231 N N . SER A 1 275 ? 8.786 -13.088 -45.496 1.00 44.38 275 SER A N 1
ATOM 2232 C CA . SER A 1 275 ? 9.283 -13.019 -46.881 1.00 44.38 275 SER A CA 1
ATOM 2233 C C . SER A 1 275 ? 8.265 -12.439 -47.877 1.00 44.38 275 SER A C 1
ATOM 2235 O O . SER A 1 275 ? 8.661 -12.023 -48.965 1.00 44.38 275 SER A O 1
ATOM 2237 N N . ALA A 1 276 ? 6.981 -12.349 -47.507 1.00 44.72 276 ALA A N 1
ATOM 2238 C CA . ALA A 1 276 ? 5.903 -11.814 -48.349 1.00 44.72 276 ALA A CA 1
ATOM 2239 C C . ALA A 1 276 ? 5.550 -10.333 -48.080 1.00 44.72 276 ALA A C 1
ATOM 2241 O O . ALA A 1 276 ? 4.782 -9.749 -48.842 1.00 44.72 276 ALA A O 1
ATOM 2242 N N . GLY A 1 277 ? 6.109 -9.713 -47.033 1.00 42.38 277 GLY A N 1
ATOM 2243 C CA . GLY A 1 277 ? 5.965 -8.274 -46.768 1.00 42.38 277 GLY A CA 1
ATOM 2244 C C . GLY A 1 277 ? 4.548 -7.807 -46.403 1.00 42.38 277 GLY A C 1
ATOM 2245 O O . GLY A 1 277 ? 4.196 -6.670 -46.712 1.00 42.38 277 GLY A O 1
ATOM 2246 N N . LEU A 1 278 ? 3.733 -8.655 -45.766 1.00 38.16 278 LEU A N 1
ATOM 2247 C CA . LEU A 1 278 ? 2.386 -8.295 -45.300 1.00 38.16 278 LEU A CA 1
ATOM 2248 C C . LEU A 1 278 ? 2.368 -7.996 -43.786 1.00 38.16 278 LEU A C 1
ATOM 2250 O O . LEU A 1 278 ? 3.077 -8.677 -43.040 1.00 38.16 278 LEU A O 1
ATOM 2254 N N . PRO A 1 279 ? 1.577 -7.010 -43.311 1.00 39.91 279 PRO A N 1
ATOM 2255 C CA . PRO A 1 279 ? 1.474 -6.693 -41.887 1.00 39.91 279 PRO A CA 1
ATOM 2256 C C . PRO A 1 279 ? 0.791 -7.816 -41.078 1.00 39.91 279 PRO A C 1
ATOM 2258 O O . PRO A 1 279 ? -0.039 -8.541 -41.631 1.00 39.91 279 PRO A O 1
ATOM 2261 N N . PRO A 1 280 ? 1.068 -7.939 -39.764 1.00 37.41 280 PRO A N 1
ATOM 2262 C CA . PRO A 1 280 ? 0.667 -9.099 -38.954 1.00 37.41 280 PRO A CA 1
ATOM 2263 C C . PRO A 1 280 ? -0.839 -9.229 -38.645 1.00 37.41 280 PRO A C 1
ATOM 2265 O O . PRO A 1 280 ? -1.249 -10.232 -38.068 1.00 37.41 280 PRO A O 1
ATOM 2268 N N . GLU A 1 281 ? -1.673 -8.243 -38.988 1.00 38.75 281 GLU A N 1
ATOM 2269 C CA . GLU A 1 281 ? -3.042 -8.116 -38.453 1.00 38.75 281 GLU A CA 1
ATOM 2270 C C . GLU A 1 281 ? -4.152 -8.888 -39.198 1.00 38.75 281 GLU A C 1
ATOM 2272 O O . GLU A 1 281 ? -5.271 -8.949 -38.695 1.00 38.75 281 GLU A O 1
ATOM 2277 N N . GLU A 1 282 ? -3.892 -9.533 -40.343 1.00 34.44 282 GLU A N 1
ATOM 2278 C CA . GLU A 1 282 ? -4.961 -10.176 -41.147 1.00 34.44 282 GLU A CA 1
ATOM 2279 C C . GLU A 1 282 ? -4.995 -11.719 -41.144 1.00 34.44 282 GLU A C 1
ATOM 2281 O O . GLU A 1 282 ? -5.783 -12.327 -41.867 1.00 34.44 282 GLU A O 1
ATOM 2286 N N . LEU A 1 283 ? -4.216 -12.401 -40.300 1.00 37.16 283 LEU A N 1
ATOM 2287 C CA . LEU A 1 283 ? -4.205 -13.873 -40.245 1.00 37.16 283 LEU A CA 1
ATOM 2288 C C . LEU A 1 283 ? -4.904 -14.422 -38.994 1.00 37.16 283 LEU A C 1
ATOM 2290 O O . LEU A 1 283 ? -4.295 -15.069 -38.147 1.00 37.16 283 LEU A O 1
ATOM 2294 N N . SER A 1 284 ? -6.217 -14.215 -38.894 1.00 38.84 284 SER A N 1
ATOM 2295 C CA . SER A 1 284 ? -7.061 -14.975 -37.965 1.00 38.84 284 SER A CA 1
ATOM 2296 C C . SER A 1 284 ? -8.403 -15.312 -38.601 1.00 38.84 284 SER A C 1
ATOM 2298 O O . SER A 1 284 ? -9.247 -14.441 -38.805 1.00 38.84 284 SER A O 1
ATOM 2300 N N . GLY A 1 285 ? -8.618 -16.598 -38.885 1.00 32.53 285 GLY A N 1
ATOM 2301 C CA . GLY A 1 285 ? -9.959 -17.106 -39.151 1.00 32.53 285 GLY A CA 1
ATOM 2302 C C . GLY A 1 285 ? -10.013 -18.395 -39.961 1.00 32.53 285 GLY A C 1
ATOM 2303 O O . GLY A 1 285 ? -9.818 -18.373 -41.169 1.00 32.53 285 GLY A O 1
ATOM 2304 N N . ASN A 1 286 ? -10.440 -19.456 -39.272 1.00 35.69 286 ASN A N 1
ATOM 2305 C CA . ASN A 1 286 ? -11.048 -20.696 -39.775 1.00 35.69 286 ASN A CA 1
ATOM 2306 C C . ASN A 1 286 ? -10.092 -21.857 -40.077 1.00 35.69 286 ASN A C 1
ATOM 2308 O O . ASN A 1 286 ? -9.549 -21.986 -41.164 1.00 35.69 286 ASN A O 1
ATOM 2312 N N . ASP A 1 287 ? -9.937 -22.749 -39.099 1.00 32.78 287 ASP A N 1
ATOM 2313 C CA . ASP A 1 287 ? -10.679 -24.016 -39.103 1.00 32.78 287 ASP A CA 1
ATOM 2314 C C . ASP A 1 287 ? -10.376 -24.795 -37.817 1.00 32.78 287 ASP A C 1
ATOM 2316 O O . ASP A 1 287 ? -9.232 -25.166 -37.576 1.00 32.78 287 ASP A O 1
ATOM 2320 N N . LEU A 1 288 ? -11.413 -24.982 -36.987 1.00 29.39 288 LEU A N 1
ATOM 2321 C CA . LEU A 1 288 ? -11.694 -26.119 -36.085 1.00 29.39 288 LEU A CA 1
ATOM 2322 C C . LEU A 1 288 ? -12.702 -25.662 -35.013 1.00 29.39 288 LEU A C 1
ATOM 2324 O O . LEU A 1 288 ? -12.358 -25.130 -33.959 1.00 29.39 288 LEU A O 1
ATOM 2328 N N . GLN A 1 289 ? -13.989 -25.838 -35.322 1.00 32.41 289 GLN A N 1
ATOM 2329 C CA . GLN A 1 289 ? -15.098 -25.619 -34.395 1.00 32.41 289 GLN A CA 1
ATOM 2330 C C . GLN A 1 289 ? -15.330 -26.836 -33.498 1.00 32.41 289 GLN A C 1
ATOM 2332 O O . GLN A 1 289 ? -15.383 -27.966 -33.978 1.00 32.41 289 GLN A O 1
ATOM 2337 N N . GLY A 1 290 ? -15.670 -26.549 -32.238 1.00 30.39 290 GLY A N 1
ATOM 2338 C CA . GLY A 1 290 ? -16.761 -27.256 -31.567 1.00 30.39 290 GLY A CA 1
ATOM 2339 C C . GLY A 1 290 ? -16.501 -27.654 -30.117 1.00 30.39 290 GLY A C 1
ATOM 2340 O O . GLY A 1 290 ? -16.244 -28.824 -29.880 1.00 30.39 290 GLY A O 1
ATOM 2341 N N . ALA A 1 291 ? -16.612 -26.703 -29.169 1.00 27.62 291 ALA A N 1
ATOM 2342 C CA . ALA A 1 291 ? -17.350 -26.853 -27.888 1.00 27.62 291 ALA A CA 1
ATOM 2343 C C . ALA A 1 291 ? -16.966 -25.851 -26.766 1.00 27.62 291 ALA A C 1
ATOM 2345 O O . ALA A 1 291 ? -17.720 -25.731 -25.805 1.00 27.62 291 ALA A O 1
ATOM 2346 N N . THR A 1 292 ? -15.870 -25.087 -26.851 1.00 32.12 292 THR A N 1
ATOM 2347 C CA . THR A 1 292 ? -15.331 -24.317 -25.694 1.00 32.12 292 THR A CA 1
ATOM 2348 C C . THR A 1 292 ? -15.620 -22.803 -25.665 1.00 32.12 292 THR A C 1
ATOM 2350 O O . THR A 1 292 ? -15.252 -22.112 -24.717 1.00 32.12 292 THR A O 1
ATOM 2353 N N . THR A 1 293 ? -16.316 -22.235 -26.653 1.00 37.94 293 THR A N 1
ATOM 2354 C CA . THR A 1 293 ? -16.262 -20.781 -26.931 1.00 37.94 293 THR A CA 1
ATOM 2355 C C . THR A 1 293 ? -17.186 -19.861 -26.126 1.00 37.94 293 THR A C 1
ATOM 2357 O O . THR A 1 293 ? -17.091 -18.647 -26.286 1.00 37.94 293 THR A O 1
ATOM 2360 N N . ARG A 1 294 ? -18.051 -20.346 -25.225 1.00 30.61 294 ARG A N 1
ATOM 2361 C CA . ARG A 1 294 ? -18.912 -19.423 -24.452 1.00 30.61 294 ARG A CA 1
ATOM 2362 C C . ARG A 1 294 ? -18.167 -18.711 -23.320 1.00 30.61 294 ARG A C 1
ATOM 2364 O O . ARG A 1 294 ? -18.312 -17.506 -23.197 1.00 30.61 294 ARG A O 1
ATOM 2371 N N . SER A 1 295 ? -17.340 -19.411 -22.545 1.00 33.69 295 SER A N 1
ATOM 2372 C CA . SER A 1 295 ? -16.600 -18.832 -21.405 1.00 33.69 295 SER A CA 1
ATOM 2373 C C . SER A 1 295 ? -15.528 -17.821 -21.845 1.00 33.69 295 SER A C 1
ATOM 2375 O O . SER A 1 295 ? -15.489 -16.692 -21.352 1.00 33.69 295 SER A O 1
ATOM 2377 N N . GLY A 1 296 ? -14.719 -18.182 -22.849 1.00 33.03 296 GLY A N 1
ATOM 2378 C CA . GLY A 1 296 ? -13.656 -17.316 -23.374 1.00 33.03 296 GLY A CA 1
ATOM 2379 C C . GLY A 1 296 ? -14.176 -16.045 -24.050 1.00 33.03 296 GLY A C 1
ATOM 2380 O O . GLY A 1 296 ? -13.560 -14.991 -23.928 1.00 33.03 296 GLY A O 1
ATOM 2381 N N . PHE A 1 297 ? -15.346 -16.105 -24.695 1.00 33.16 297 PHE A N 1
ATOM 2382 C CA . PHE A 1 297 ? -15.969 -14.933 -25.316 1.00 33.16 297 PHE A CA 1
ATOM 2383 C C . PHE A 1 297 ? -16.386 -13.876 -24.281 1.00 33.16 297 PHE A C 1
ATOM 2385 O O . PHE A 1 297 ? -16.164 -12.686 -24.499 1.00 33.16 297 PHE A O 1
ATOM 2392 N N . TRP A 1 298 ? -16.937 -14.292 -23.134 1.00 30.05 298 TRP A N 1
ATOM 2393 C CA . TRP A 1 298 ? -17.308 -13.364 -22.059 1.00 30.05 298 TRP A CA 1
ATOM 2394 C C . TRP A 1 298 ? -16.087 -12.811 -21.315 1.00 30.05 298 TRP A C 1
ATOM 2396 O O . TRP A 1 298 ? -16.059 -11.612 -21.048 1.00 30.05 298 TRP A O 1
ATOM 2406 N N . LYS A 1 299 ? -15.052 -13.630 -21.059 1.00 42.25 299 LYS A N 1
ATOM 2407 C CA . LYS A 1 299 ? -13.786 -13.162 -20.459 1.00 42.25 299 LYS A CA 1
ATOM 2408 C C . LYS A 1 299 ? -13.050 -12.161 -21.354 1.00 42.25 299 LYS A C 1
ATOM 2410 O O . LYS A 1 299 ? -12.599 -11.134 -20.859 1.00 42.25 299 LYS A O 1
ATOM 2415 N N . LYS A 1 300 ? -12.988 -12.414 -22.667 1.00 46.91 300 LYS A N 1
ATOM 2416 C CA . LYS A 1 300 ? -12.382 -11.485 -23.633 1.00 46.91 300 LYS A CA 1
ATOM 2417 C C . LYS A 1 300 ? -13.144 -10.159 -23.685 1.00 46.91 300 LYS A C 1
ATOM 2419 O O . LYS A 1 300 ? -12.549 -9.107 -23.511 1.00 46.91 300 LYS A O 1
ATOM 2424 N N . LYS A 1 301 ? -14.476 -10.213 -23.788 1.00 45.44 301 LYS A N 1
ATOM 2425 C CA . LYS A 1 301 ? -15.325 -9.013 -23.809 1.00 45.44 301 LYS A CA 1
ATOM 2426 C C . LYS A 1 301 ? -15.244 -8.191 -22.511 1.00 45.44 301 LYS A C 1
ATOM 2428 O O . LYS A 1 301 ? -15.342 -6.970 -22.565 1.00 45.44 301 LYS A O 1
ATOM 2433 N N . ALA A 1 302 ? -15.080 -8.843 -21.358 1.00 54.62 302 ALA A N 1
ATOM 2434 C CA . ALA A 1 302 ? -14.847 -8.168 -20.080 1.00 54.62 302 ALA A CA 1
ATOM 2435 C C . ALA A 1 302 ? -13.455 -7.511 -20.023 1.00 54.62 302 ALA A C 1
ATOM 2437 O O . ALA A 1 302 ? -13.346 -6.367 -19.591 1.00 54.62 302 ALA A O 1
ATOM 2438 N N . GLY A 1 303 ? -12.418 -8.193 -20.523 1.00 59.31 303 GLY A N 1
ATOM 2439 C CA . GLY A 1 303 ? -11.066 -7.640 -20.655 1.00 59.31 303 GLY A CA 1
ATOM 2440 C C . GLY A 1 303 ? -11.017 -6.397 -21.545 1.00 59.31 303 GLY A C 1
ATOM 2441 O O . GLY A 1 303 ? -10.493 -5.372 -21.117 1.00 59.31 303 GLY A O 1
ATOM 2442 N N . ASP A 1 304 ? -11.651 -6.456 -22.719 1.00 64.31 304 ASP A N 1
ATOM 2443 C CA . ASP A 1 304 ? -11.738 -5.332 -23.662 1.00 64.31 304 ASP A CA 1
ATOM 2444 C C . ASP A 1 304 ? -12.487 -4.132 -23.046 1.00 64.31 304 ASP A C 1
ATOM 2446 O O . ASP A 1 304 ? -12.119 -2.974 -23.248 1.00 64.31 304 ASP A O 1
ATOM 2450 N N . ALA A 1 305 ? -13.525 -4.395 -22.242 1.00 64.88 305 ALA A N 1
ATOM 2451 C CA . ALA A 1 305 ? -14.275 -3.350 -21.550 1.00 64.88 305 ALA A CA 1
ATOM 2452 C C . ALA A 1 305 ? -13.453 -2.666 -20.444 1.00 64.88 305 ALA A C 1
ATOM 2454 O O . ALA A 1 305 ? -13.499 -1.443 -20.336 1.00 64.88 305 ALA A O 1
ATOM 2455 N N . VAL A 1 306 ? -12.695 -3.425 -19.644 1.00 65.00 306 VAL A N 1
ATOM 2456 C CA . VAL A 1 306 ? -11.804 -2.861 -18.614 1.00 65.00 306 VAL A CA 1
ATOM 2457 C C . VAL A 1 306 ? -10.688 -2.042 -19.259 1.00 65.00 306 VAL A C 1
ATOM 2459 O O . VAL A 1 306 ? -10.434 -0.930 -18.808 1.00 65.00 306 VAL A O 1
ATOM 2462 N N . GLN A 1 307 ? -10.091 -2.535 -20.350 1.00 68.50 307 GLN A N 1
ATOM 2463 C CA . GLN A 1 307 ? -9.065 -1.794 -21.087 1.00 68.50 307 GLN A CA 1
ATOM 2464 C C . GLN A 1 307 ? -9.596 -0.442 -21.573 1.00 68.50 307 GLN A C 1
ATOM 2466 O O . GLN A 1 307 ? -8.972 0.582 -21.329 1.00 68.50 307 GLN A O 1
ATOM 2471 N N . SER A 1 308 ? -10.807 -0.412 -22.142 1.00 70.81 308 SER A N 1
ATOM 2472 C CA . SER A 1 308 ? -11.405 0.842 -22.614 1.00 70.81 308 SER A CA 1
ATOM 2473 C C . SER A 1 308 ? -11.616 1.891 -21.513 1.00 70.81 308 SER A C 1
ATOM 2475 O O . SER A 1 308 ? -11.557 3.086 -21.792 1.00 70.81 308 SER A O 1
ATOM 2477 N N . LEU A 1 309 ? -11.860 1.467 -20.268 1.00 72.81 309 LEU A N 1
ATOM 2478 C CA . LEU A 1 309 ? -12.009 2.377 -19.130 1.00 72.81 309 LEU A CA 1
ATOM 2479 C C . LEU A 1 309 ? -10.657 2.849 -18.603 1.00 72.81 309 LEU A C 1
ATOM 2481 O O . LEU A 1 309 ? -10.509 4.016 -18.251 1.00 72.81 309 LEU A O 1
ATOM 2485 N N . VAL A 1 310 ? -9.664 1.958 -18.580 1.00 71.19 310 VAL A N 1
ATOM 2486 C CA . VAL A 1 310 ? -8.284 2.327 -18.258 1.00 71.19 310 VAL A CA 1
ATOM 2487 C C . VAL A 1 310 ? -7.777 3.369 -19.256 1.00 71.19 310 VAL A C 1
ATOM 2489 O O . VAL A 1 310 ? -7.273 4.409 -18.844 1.00 71.19 310 VAL A O 1
ATOM 2492 N N . ASP A 1 311 ? -8.020 3.177 -20.551 1.00 74.25 311 ASP A N 1
ATOM 2493 C CA . ASP A 1 311 ? -7.642 4.143 -21.585 1.00 74.25 311 ASP A CA 1
ATOM 2494 C C . ASP A 1 311 ? -8.360 5.496 -21.400 1.00 74.25 311 ASP A C 1
ATOM 2496 O O . ASP A 1 311 ? -7.764 6.557 -21.609 1.00 74.25 311 ASP A O 1
ATOM 2500 N N . GLN A 1 312 ? -9.628 5.488 -20.967 1.00 76.31 312 GLN A N 1
ATOM 2501 C CA . GLN A 1 312 ? -10.374 6.708 -20.625 1.00 76.31 312 GLN A CA 1
ATOM 2502 C C . GLN A 1 312 ? -9.781 7.427 -19.412 1.00 76.31 312 GLN A C 1
ATOM 2504 O O . GLN A 1 312 ? -9.618 8.647 -19.453 1.00 76.31 312 GLN A O 1
ATOM 2509 N N . LEU A 1 313 ? -9.414 6.685 -18.365 1.00 74.81 313 LEU A N 1
ATOM 2510 C CA . LEU A 1 313 ? -8.751 7.221 -17.179 1.00 74.81 313 LEU A CA 1
ATOM 2511 C C . LEU A 1 313 ? -7.404 7.863 -17.542 1.00 74.81 313 LEU A C 1
ATOM 2513 O O . LEU A 1 313 ? -7.150 9.009 -17.167 1.00 74.81 313 LEU A O 1
ATOM 2517 N N . LEU A 1 314 ? -6.573 7.170 -18.327 1.00 74.62 314 LEU A N 1
ATOM 2518 C CA . LEU A 1 314 ? -5.284 7.686 -18.805 1.00 74.62 314 LEU A CA 1
ATOM 2519 C C . LEU A 1 314 ? -5.461 8.926 -19.694 1.00 74.62 314 LEU A C 1
ATOM 2521 O O . LEU A 1 314 ? -4.711 9.897 -19.577 1.00 74.62 314 LEU A O 1
ATOM 2525 N N . THR A 1 315 ? -6.490 8.933 -20.543 1.00 76.44 315 THR A N 1
ATOM 2526 C CA . THR A 1 315 ? -6.840 10.083 -21.387 1.00 76.44 315 THR A CA 1
ATOM 2527 C C . THR A 1 315 ? -7.283 11.279 -20.547 1.00 76.44 315 THR A C 1
ATOM 2529 O O . THR A 1 315 ? -6.831 12.396 -20.796 1.00 76.44 315 THR A O 1
ATOM 2532 N N . GLY A 1 316 ? -8.128 11.065 -19.534 1.00 74.75 316 GLY A N 1
ATOM 2533 C CA . GLY A 1 316 ? -8.556 12.103 -18.594 1.00 74.75 316 GLY A CA 1
ATOM 2534 C C . GLY A 1 316 ? -7.367 12.708 -17.853 1.00 74.75 316 GLY A C 1
ATOM 2535 O O . GLY A 1 316 ? -7.184 13.925 -17.870 1.00 74.75 316 GLY A O 1
ATOM 2536 N N . LEU A 1 317 ? -6.493 11.857 -17.308 1.00 72.38 317 LEU A N 1
ATOM 2537 C CA . LEU A 1 317 ? -5.261 12.285 -16.645 1.00 72.38 317 LEU A CA 1
ATOM 2538 C C . LEU A 1 317 ? -4.361 13.096 -17.587 1.00 72.38 317 LEU A C 1
ATOM 2540 O O . LEU A 1 317 ? -3.841 14.144 -17.206 1.00 72.38 317 LEU A O 1
ATOM 2544 N N . SER A 1 318 ? -4.196 12.648 -18.835 1.00 74.38 318 SER A N 1
ATOM 2545 C CA . SER A 1 318 ? -3.381 13.362 -19.817 1.00 74.38 318 SER A CA 1
ATOM 2546 C C . SER A 1 318 ? -4.014 14.680 -20.276 1.00 74.38 318 SER A C 1
ATOM 2548 O O . SER A 1 318 ? -3.275 15.602 -20.624 1.00 74.38 318 SER A O 1
ATOM 2550 N N . ASN A 1 319 ? -5.341 14.784 -20.337 1.00 74.19 319 ASN A N 1
ATOM 2551 C CA . ASN A 1 319 ? -6.031 16.005 -20.754 1.00 74.19 319 ASN A CA 1
ATOM 2552 C C . ASN A 1 319 ? -5.988 17.079 -19.665 1.00 74.19 319 ASN A C 1
ATOM 2554 O O . ASN A 1 319 ? -5.739 18.244 -19.966 1.00 74.19 319 ASN A O 1
ATOM 2558 N N . GLU A 1 320 ? -6.139 16.669 -18.408 1.00 75.50 320 GLU A N 1
ATOM 2559 C CA . GLU A 1 320 ? -6.116 17.551 -17.237 1.00 75.50 320 GLU A CA 1
ATOM 2560 C C . GLU A 1 320 ? -4.700 17.746 -16.656 1.00 75.50 320 GLU A C 1
ATOM 2562 O O . GLU A 1 320 ? -4.507 18.470 -15.676 1.00 75.50 320 GLU A O 1
ATOM 2567 N N . GLY A 1 321 ? -3.682 17.128 -17.268 1.00 68.75 321 GLY A N 1
ATOM 2568 C CA . GLY A 1 321 ? -2.331 17.004 -16.714 1.00 68.75 321 GLY A CA 1
ATOM 2569 C C . GLY A 1 321 ? -1.609 18.319 -16.413 1.00 68.75 321 GLY A C 1
ATOM 2570 O O . GLY A 1 321 ? -0.737 18.339 -15.551 1.00 68.75 321 GLY A O 1
ATOM 2571 N N . ALA A 1 322 ? -1.982 19.432 -17.052 1.00 69.94 322 ALA A N 1
ATOM 2572 C CA . ALA A 1 322 ? -1.423 20.745 -16.724 1.00 69.94 322 ALA A CA 1
ATOM 2573 C C . ALA A 1 322 ? -1.949 21.283 -15.381 1.00 69.94 322 ALA A C 1
ATOM 2575 O O . ALA A 1 322 ? -1.160 21.728 -14.548 1.00 69.94 322 ALA A O 1
ATOM 2576 N N . VAL A 1 323 ? -3.267 21.211 -15.161 1.00 70.50 323 VAL A N 1
ATOM 2577 C CA . VAL A 1 323 ? -3.912 21.691 -13.929 1.00 70.50 323 VAL A CA 1
ATOM 2578 C C . VAL A 1 323 ? -3.560 20.758 -12.777 1.00 70.50 323 VAL A C 1
ATOM 2580 O O . VAL A 1 323 ? -3.010 21.198 -11.772 1.00 70.50 323 VAL A O 1
ATOM 2583 N N . LEU A 1 324 ? -3.765 19.452 -12.966 1.00 68.94 324 LEU A N 1
ATOM 2584 C CA . LEU A 1 324 ? -3.447 18.450 -11.950 1.00 68.94 324 LEU A CA 1
ATOM 2585 C C . LEU A 1 324 ? -1.942 18.376 -11.671 1.00 68.94 324 LEU A C 1
ATOM 2587 O O . LEU A 1 324 ? -1.549 18.197 -10.523 1.00 68.94 324 LEU A O 1
ATOM 2591 N N . GLY A 1 325 ? -1.097 18.564 -12.689 1.00 69.81 325 GLY A N 1
ATOM 2592 C CA . GLY A 1 325 ? 0.355 18.608 -12.530 1.00 69.81 325 GLY A CA 1
ATOM 2593 C C . GLY A 1 325 ? 0.817 19.814 -11.713 1.00 69.81 325 GLY A C 1
ATOM 2594 O O . GLY A 1 325 ? 1.681 19.674 -10.850 1.00 69.81 325 GLY A O 1
ATOM 2595 N N . GLN A 1 326 ? 0.225 20.995 -11.920 1.00 73.50 326 GLN A N 1
ATOM 2596 C CA . GLN A 1 326 ? 0.523 22.168 -11.094 1.00 73.50 326 GLN A CA 1
ATOM 2597 C C . GLN A 1 326 ? 0.152 21.920 -9.630 1.00 73.50 326 GLN A C 1
ATOM 2599 O O . GLN A 1 326 ? 0.949 22.202 -8.736 1.00 73.50 326 GLN A O 1
ATOM 2604 N N . THR A 1 327 ? -1.026 21.360 -9.380 1.00 68.81 327 THR A N 1
ATOM 2605 C CA . THR A 1 327 ? -1.477 21.091 -8.017 1.00 68.81 327 THR A CA 1
ATOM 2606 C C . THR A 1 327 ? -0.676 19.979 -7.347 1.00 68.81 327 THR A C 1
ATOM 2608 O O . THR A 1 327 ? -0.302 20.096 -6.182 1.00 68.81 327 THR A O 1
ATOM 2611 N N . TYR A 1 328 ? -0.345 18.924 -8.088 1.00 70.69 328 TYR A N 1
ATOM 2612 C CA . TYR A 1 328 ? 0.563 17.878 -7.633 1.00 70.69 328 TYR A CA 1
ATOM 2613 C C . TYR A 1 328 ? 1.924 18.459 -7.241 1.00 70.69 328 TYR A C 1
ATOM 2615 O O . TYR A 1 328 ? 2.442 18.134 -6.178 1.00 70.69 328 TYR A O 1
ATOM 2623 N N . ASN A 1 329 ? 2.463 19.392 -8.031 1.00 76.25 329 ASN A N 1
ATOM 2624 C CA . ASN A 1 329 ? 3.696 20.092 -7.678 1.00 76.25 329 ASN A CA 1
ATOM 2625 C C . ASN A 1 329 ? 3.541 20.936 -6.402 1.00 76.25 329 ASN A C 1
ATOM 2627 O O . ASN A 1 329 ? 4.430 20.904 -5.561 1.00 76.25 329 ASN A O 1
ATOM 2631 N N . GLN A 1 330 ? 2.415 21.630 -6.199 1.00 76.12 330 GLN A N 1
ATOM 2632 C CA . GLN A 1 330 ? 2.159 22.370 -4.953 1.00 76.12 330 GLN A CA 1
ATOM 2633 C C . GLN A 1 330 ? 2.085 21.441 -3.728 1.00 76.12 330 GLN A C 1
ATOM 2635 O O . GLN A 1 330 ? 2.612 21.776 -2.665 1.00 76.12 330 GLN A O 1
ATOM 2640 N N . LEU A 1 331 ? 1.458 20.268 -3.867 1.00 73.00 331 LEU A N 1
ATOM 2641 C CA . LEU A 1 331 ? 1.413 19.249 -2.815 1.00 73.00 331 LEU A CA 1
ATOM 2642 C C . LEU A 1 331 ? 2.794 18.629 -2.565 1.00 73.00 331 LEU A C 1
ATOM 2644 O O . LEU A 1 331 ? 3.173 18.430 -1.412 1.00 73.00 331 LEU A O 1
ATOM 2648 N N . ARG A 1 332 ? 3.575 18.382 -3.621 1.00 72.94 332 ARG A N 1
ATOM 2649 C CA . ARG A 1 332 ? 4.963 17.920 -3.520 1.00 72.94 332 ARG A CA 1
ATOM 2650 C C . ARG A 1 332 ? 5.834 18.936 -2.787 1.00 72.94 332 ARG A C 1
ATOM 2652 O O . ARG A 1 332 ? 6.569 18.555 -1.884 1.00 72.94 332 ARG A O 1
ATOM 2659 N N . ASP A 1 333 ? 5.729 20.215 -3.136 1.00 79.75 333 ASP A N 1
ATOM 2660 C CA . ASP A 1 333 ? 6.475 21.296 -2.484 1.00 79.75 333 ASP A CA 1
ATOM 2661 C C . ASP A 1 333 ? 6.061 21.459 -1.014 1.00 79.75 333 ASP A C 1
ATOM 2663 O O . ASP A 1 333 ? 6.872 21.823 -0.158 1.00 79.75 333 ASP A O 1
ATOM 2667 N N . LEU A 1 334 ? 4.791 21.200 -0.689 1.00 75.69 334 LEU A N 1
ATOM 2668 C CA . LEU A 1 334 ? 4.332 21.146 0.694 1.00 75.69 334 LEU A CA 1
ATOM 2669 C C . LEU A 1 334 ? 4.978 19.974 1.443 1.00 75.69 334 LEU A C 1
ATOM 2671 O O . LEU A 1 334 ? 5.517 20.183 2.530 1.00 75.69 334 LEU A O 1
ATOM 2675 N N . ALA A 1 335 ? 4.964 18.779 0.849 1.00 68.44 335 ALA A N 1
ATOM 2676 C CA . ALA A 1 335 ? 5.551 17.571 1.419 1.00 68.44 335 ALA A CA 1
ATOM 2677 C C . ALA A 1 335 ? 7.067 17.719 1.643 1.00 68.44 335 ALA A C 1
ATOM 2679 O O . ALA A 1 335 ? 7.564 17.442 2.733 1.00 68.44 335 ALA A O 1
ATOM 2680 N N . SER A 1 336 ? 7.803 18.255 0.664 1.00 72.81 336 SER A N 1
ATOM 2681 C CA . SER A 1 336 ? 9.261 18.418 0.745 1.00 72.81 336 SER A CA 1
ATOM 2682 C C . SER A 1 336 ? 9.705 19.398 1.833 1.00 72.81 336 SER A C 1
ATOM 2684 O O . SER A 1 336 ? 10.821 19.306 2.335 1.00 72.81 336 SER A O 1
ATOM 2686 N N . ASN A 1 337 ? 8.845 20.352 2.195 1.00 74.44 337 ASN A N 1
ATOM 2687 C CA . ASN A 1 337 ? 9.127 21.351 3.222 1.00 74.44 337 ASN A CA 1
ATOM 2688 C C . ASN A 1 337 ? 8.452 21.032 4.562 1.00 74.44 337 ASN A C 1
ATOM 2690 O O . ASN A 1 337 ? 8.570 21.831 5.492 1.00 74.44 337 ASN A O 1
ATOM 2694 N N . PHE A 1 338 ? 7.753 19.901 4.682 1.00 67.94 338 PHE A N 1
ATOM 2695 C CA . PHE A 1 338 ? 6.857 19.621 5.803 1.00 67.94 338 PHE A CA 1
ATOM 2696 C C . PHE A 1 338 ? 7.539 19.748 7.171 1.00 67.94 338 PHE A C 1
ATOM 2698 O O . PHE A 1 338 ? 7.014 20.416 8.059 1.00 67.94 338 PHE A O 1
ATOM 2705 N N . SER A 1 339 ? 8.759 19.221 7.313 1.00 64.75 339 SER A N 1
ATOM 2706 C CA . SER A 1 339 ? 9.544 19.271 8.559 1.00 64.75 339 SER A CA 1
ATOM 2707 C C . SER A 1 339 ? 9.911 20.686 9.027 1.00 64.75 339 SER A C 1
ATOM 2709 O O . SER A 1 339 ? 10.280 20.879 10.184 1.00 64.75 339 SER A O 1
ATOM 2711 N N . SER A 1 340 ? 9.810 21.680 8.142 1.00 75.12 340 SER A N 1
ATOM 2712 C CA . SER A 1 340 ? 10.115 23.087 8.422 1.00 75.12 340 SER A CA 1
ATOM 2713 C C . SER A 1 340 ? 8.877 23.948 8.698 1.00 75.12 340 SER A C 1
ATOM 2715 O O . SER A 1 340 ? 9.016 25.133 9.009 1.00 75.12 340 SER A O 1
ATOM 2717 N N . LEU A 1 341 ? 7.668 23.387 8.574 1.00 70.56 341 LEU A N 1
ATOM 2718 C CA . LEU A 1 341 ? 6.407 24.124 8.655 1.00 70.56 341 LEU A CA 1
ATOM 2719 C C . LEU A 1 341 ? 5.669 23.853 9.967 1.00 70.56 341 LEU A C 1
ATOM 2721 O O . LEU A 1 341 ? 5.661 22.740 10.485 1.00 70.56 341 LEU A O 1
ATOM 2725 N N . SER A 1 342 ? 4.991 24.878 10.492 1.00 73.75 342 SER A N 1
ATOM 2726 C CA . SER A 1 342 ? 4.022 24.673 11.569 1.00 73.75 342 SER A CA 1
ATOM 2727 C C . SER A 1 342 ? 2.730 24.061 11.020 1.00 73.75 342 SER A C 1
ATOM 2729 O O . SER A 1 342 ? 2.382 24.267 9.855 1.00 73.75 342 SER A O 1
ATOM 2731 N N . VAL A 1 343 ? 1.955 23.386 11.873 1.00 57.75 343 VAL A N 1
ATOM 2732 C CA . VAL A 1 343 ? 0.627 22.852 11.508 1.00 57.75 343 VAL A CA 1
ATOM 2733 C C . VAL A 1 343 ? -0.269 23.941 10.900 1.00 57.75 343 VAL A C 1
ATOM 2735 O O . VAL A 1 343 ? -0.937 23.717 9.894 1.00 57.75 343 VAL A O 1
ATOM 2738 N N . GLY A 1 344 ? -0.231 25.159 11.450 1.00 64.56 344 GLY A N 1
ATOM 2739 C CA . GLY A 1 344 ? -0.997 26.289 10.919 1.00 64.56 344 GLY A CA 1
ATOM 2740 C C . GLY A 1 344 ? -0.556 26.732 9.519 1.00 64.56 344 GLY A C 1
ATOM 2741 O O . GLY A 1 344 ? -1.389 27.174 8.728 1.00 64.56 344 GLY A O 1
ATOM 2742 N N . ASP A 1 345 ? 0.728 26.604 9.186 1.00 73.44 345 ASP A N 1
ATOM 2743 C CA . ASP A 1 345 ? 1.242 26.926 7.851 1.00 73.44 345 ASP A CA 1
ATOM 2744 C C . ASP A 1 345 ? 0.894 25.841 6.831 1.00 73.44 345 ASP A C 1
ATOM 2746 O O . ASP A 1 345 ? 0.566 26.167 5.689 1.00 73.44 345 ASP A O 1
ATOM 2750 N N . VAL A 1 346 ? 0.894 24.572 7.251 1.00 67.12 346 VAL A N 1
ATOM 2751 C CA . VAL A 1 346 ? 0.418 23.445 6.436 1.00 67.12 346 VAL A CA 1
ATOM 2752 C C . VAL A 1 346 ? -1.049 23.656 6.061 1.00 67.12 346 VAL A C 1
ATOM 2754 O O . VAL A 1 346 ? -1.378 23.671 4.876 1.00 67.12 346 VAL A O 1
ATOM 2757 N N . LEU A 1 347 ? -1.914 23.944 7.042 1.00 66.12 347 LEU A N 1
ATOM 2758 C CA . LEU A 1 347 ? -3.341 24.203 6.811 1.00 66.12 347 LEU A CA 1
ATOM 2759 C C . LEU A 1 347 ? -3.585 25.384 5.858 1.00 66.12 347 LEU A C 1
ATOM 2761 O O . LEU A 1 347 ? -4.426 25.300 4.966 1.00 66.12 347 LEU A O 1
ATOM 2765 N N . LYS A 1 348 ? -2.826 26.480 5.995 1.00 75.25 348 LYS A N 1
ATOM 2766 C CA . LYS A 1 348 ? -2.933 27.634 5.084 1.00 75.25 348 LYS A CA 1
ATOM 2767 C C . LYS A 1 348 ? -2.539 27.284 3.654 1.00 75.25 348 LYS A C 1
ATOM 2769 O O . LYS A 1 348 ? -3.217 27.705 2.722 1.00 75.25 348 LYS A O 1
ATOM 2774 N N . ARG A 1 349 ? -1.444 26.542 3.470 1.00 78.25 349 ARG A N 1
ATOM 2775 C CA . ARG A 1 349 ? -0.986 26.126 2.137 1.00 78.25 349 ARG A CA 1
ATOM 2776 C C . ARG A 1 349 ? -1.992 25.183 1.481 1.00 78.25 349 ARG A C 1
ATOM 2778 O O . ARG A 1 349 ? -2.301 25.368 0.312 1.00 78.25 349 ARG A O 1
ATOM 2785 N N . LEU A 1 350 ? -2.573 24.259 2.244 1.00 72.56 350 LEU A N 1
ATOM 2786 C CA . LEU A 1 350 ? -3.654 23.392 1.769 1.00 72.56 350 LEU A CA 1
ATOM 2787 C C . LEU A 1 350 ? -4.910 24.185 1.373 1.00 72.56 350 LEU A C 1
ATOM 2789 O O . LEU A 1 350 ? -5.504 23.908 0.336 1.00 72.56 350 LEU A O 1
ATOM 2793 N N . ALA A 1 351 ? -5.284 25.214 2.139 1.00 69.56 351 ALA A N 1
ATOM 2794 C CA . ALA A 1 351 ? -6.411 26.079 1.790 1.00 69.56 351 ALA A CA 1
ATOM 2795 C C . ALA A 1 351 ? -6.188 26.845 0.472 1.00 69.56 351 ALA A C 1
ATOM 2797 O O . ALA A 1 351 ? -7.130 27.017 -0.299 1.00 69.56 351 ALA A O 1
ATOM 2798 N N . VAL A 1 352 ? -4.950 27.271 0.186 1.00 76.12 352 VAL A N 1
ATOM 2799 C CA . VAL A 1 352 ? -4.588 27.877 -1.109 1.00 76.12 352 VAL A CA 1
ATOM 2800 C C . VAL A 1 352 ? -4.726 26.860 -2.243 1.00 76.12 352 VAL A C 1
ATOM 2802 O O . VAL A 1 352 ? -5.362 27.159 -3.248 1.00 76.12 352 VAL A O 1
ATOM 2805 N N . ILE A 1 353 ? -4.220 25.639 -2.046 1.00 72.94 353 ILE A N 1
ATOM 2806 C CA . ILE A 1 353 ? -4.329 24.537 -3.017 1.00 72.94 353 ILE A CA 1
ATOM 2807 C C . ILE A 1 353 ? -5.801 24.236 -3.360 1.00 72.94 353 ILE A C 1
ATOM 2809 O O . ILE A 1 353 ? -6.135 24.018 -4.523 1.00 72.94 353 ILE A O 1
ATOM 2813 N N . LEU A 1 354 ? -6.700 24.273 -2.370 1.00 67.75 354 LEU A N 1
ATOM 2814 C CA . LEU A 1 354 ? -8.142 24.094 -2.579 1.00 67.75 354 LEU A CA 1
ATOM 2815 C C . LEU A 1 354 ? -8.806 25.277 -3.307 1.00 67.75 354 LEU A C 1
ATOM 2817 O O . LEU A 1 354 ? -9.760 25.076 -4.061 1.00 67.75 354 LEU A O 1
ATOM 2821 N N . ALA A 1 355 ? -8.333 26.506 -3.080 1.00 67.38 355 ALA A N 1
ATOM 2822 C CA . ALA A 1 355 ? -8.912 27.719 -3.657 1.00 67.38 355 ALA A CA 1
ATOM 2823 C C . ALA A 1 355 ? -8.578 27.905 -5.149 1.00 67.38 355 ALA A C 1
ATOM 2825 O O . ALA A 1 355 ? -9.359 28.528 -5.868 1.00 67.38 355 ALA A O 1
ATOM 2826 N N . ASP A 1 356 ? -7.471 27.327 -5.625 1.00 66.19 356 ASP A N 1
ATOM 2827 C CA . ASP A 1 356 ? -6.959 27.495 -6.995 1.00 66.19 356 ASP A CA 1
ATOM 2828 C C . ASP A 1 356 ? -7.762 26.734 -8.084 1.00 66.19 356 ASP A C 1
ATOM 2830 O O . ASP A 1 356 ? -7.378 26.727 -9.252 1.00 66.19 356 ASP A O 1
ATOM 2834 N N . GLY A 1 357 ? -8.926 26.152 -7.758 1.00 55.94 357 GLY A N 1
ATOM 2835 C CA . GLY A 1 357 ? -9.898 25.702 -8.770 1.00 55.94 357 GLY A CA 1
ATOM 2836 C C . GLY A 1 357 ? -9.649 24.309 -9.356 1.00 55.94 357 GLY A C 1
ATOM 2837 O O . GLY A 1 357 ? -10.004 24.048 -10.501 1.00 55.94 357 GLY A O 1
ATOM 2838 N N . VAL A 1 358 ? -9.086 23.396 -8.565 1.00 64.44 358 VAL A N 1
ATOM 2839 C CA . VAL A 1 358 ? -8.725 22.019 -8.969 1.00 64.44 358 VAL A CA 1
ATOM 2840 C C . VAL A 1 358 ? -9.945 21.096 -9.100 1.00 64.44 358 VAL A C 1
ATOM 2842 O O . VAL A 1 358 ? -9.888 20.058 -9.755 1.00 64.44 358 VAL A O 1
ATOM 2845 N N . LEU A 1 359 ? -11.078 21.486 -8.506 1.00 66.12 359 LEU A N 1
ATOM 2846 C CA . LEU A 1 359 ? -12.269 20.645 -8.371 1.00 66.12 359 LEU A CA 1
ATOM 2847 C C . LEU A 1 359 ? -12.859 20.161 -9.716 1.00 66.12 359 LEU A C 1
ATOM 2849 O O . LEU A 1 359 ? -13.143 18.970 -9.812 1.00 66.12 359 LEU A O 1
ATOM 2853 N N . PRO A 1 360 ? -13.005 20.999 -10.768 1.00 71.69 360 PRO A N 1
ATOM 2854 C CA . PRO A 1 360 ? -13.552 20.545 -12.050 1.00 71.69 360 PRO A CA 1
ATOM 2855 C C . PRO A 1 360 ? -12.632 19.564 -12.793 1.00 71.69 360 PRO A C 1
ATOM 2857 O O . PRO A 1 360 ? -13.111 18.581 -13.352 1.00 71.69 360 PRO A O 1
ATOM 2860 N N . SER A 1 361 ? -11.315 19.790 -12.766 1.00 69.31 361 SER A N 1
ATOM 2861 C CA . SER A 1 361 ? -10.328 18.884 -13.373 1.00 69.31 361 SER A CA 1
ATOM 2862 C C . SER A 1 361 ? -10.208 17.569 -12.600 1.00 69.31 361 SER A C 1
ATOM 2864 O O . SER A 1 361 ? -10.127 16.498 -13.199 1.00 69.31 361 SER A O 1
ATOM 2866 N N . ALA A 1 362 ? -10.262 17.624 -11.265 1.00 69.88 362 ALA A N 1
ATOM 2867 C CA . ALA A 1 362 ? -10.327 16.429 -10.431 1.00 69.88 362 ALA A CA 1
ATOM 2868 C C . ALA A 1 362 ? -11.613 15.639 -10.699 1.00 69.88 362 ALA A C 1
ATOM 2870 O O . ALA A 1 362 ? -11.546 14.421 -10.781 1.00 69.88 362 ALA A O 1
ATOM 2871 N N . GLN A 1 363 ? -12.754 16.305 -10.909 1.00 75.69 363 GLN A N 1
ATOM 2872 C CA . GLN A 1 363 ? -14.019 15.633 -11.205 1.00 75.69 363 GLN A CA 1
ATOM 2873 C C . GLN A 1 363 ? -13.920 14.743 -12.451 1.00 75.69 363 GLN A C 1
ATOM 2875 O O . GLN A 1 363 ? -14.304 13.583 -12.385 1.00 75.69 363 GLN A O 1
ATOM 2880 N N . VAL A 1 364 ? -13.347 15.237 -13.556 1.00 77.31 364 VAL A N 1
ATOM 2881 C CA . VAL A 1 364 ? -13.208 14.451 -14.800 1.00 77.31 364 VAL A CA 1
ATOM 2882 C C . VAL A 1 364 ? -12.408 13.163 -14.571 1.00 77.31 364 VAL A C 1
ATOM 2884 O O . VAL A 1 364 ? -12.791 12.097 -15.052 1.00 77.31 364 VAL A O 1
ATOM 2887 N N . VAL A 1 365 ? -11.302 13.249 -13.828 1.00 72.69 365 VAL A N 1
ATOM 2888 C CA . VAL A 1 365 ? -10.445 12.088 -13.545 1.00 72.69 365 VAL A CA 1
ATOM 2889 C C . VAL A 1 365 ? -11.069 11.168 -12.497 1.00 72.69 365 VAL A C 1
ATOM 2891 O O . VAL A 1 365 ? -10.980 9.953 -12.636 1.00 72.69 365 VAL A O 1
ATOM 2894 N N . VAL A 1 366 ? -11.727 11.722 -11.475 1.00 76.38 366 VAL A N 1
ATOM 2895 C CA . VAL A 1 366 ? -12.420 10.959 -10.428 1.00 76.38 366 VAL A CA 1
ATOM 2896 C C . VAL A 1 366 ? -13.624 10.210 -10.995 1.00 76.38 366 VAL A C 1
ATOM 2898 O O . VAL A 1 366 ? -13.800 9.050 -10.649 1.00 76.38 366 VAL A O 1
ATOM 2901 N N . ASP A 1 367 ? -14.405 10.805 -11.897 1.00 81.19 367 ASP A N 1
ATOM 2902 C CA . ASP A 1 367 ? -15.539 10.135 -12.545 1.00 81.19 367 ASP A CA 1
ATOM 2903 C C . ASP A 1 367 ? -15.052 8.928 -13.369 1.00 81.19 367 ASP A C 1
ATOM 2905 O O . ASP A 1 367 ? -15.521 7.806 -13.172 1.00 81.19 367 ASP A O 1
ATOM 2909 N N . ALA A 1 368 ? -14.030 9.126 -14.212 1.00 77.12 368 ALA A N 1
ATOM 2910 C CA . ALA A 1 368 ? -13.416 8.037 -14.977 1.00 77.12 368 ALA A CA 1
ATOM 2911 C C . ALA A 1 368 ? -12.807 6.959 -14.065 1.00 77.12 368 ALA A C 1
ATOM 2913 O O . ALA A 1 368 ? -12.894 5.762 -14.345 1.00 77.12 368 ALA A O 1
ATOM 2914 N N . LEU A 1 369 ? -12.203 7.375 -12.950 1.00 75.88 369 LEU A N 1
ATOM 2915 C CA . LEU A 1 369 ? -11.655 6.472 -11.952 1.00 75.88 369 LEU A CA 1
ATOM 2916 C C . LEU A 1 369 ? -12.753 5.641 -11.288 1.00 75.88 369 LEU A C 1
ATOM 2918 O O . LEU A 1 369 ? -12.616 4.427 -11.213 1.00 75.88 369 LEU A O 1
ATOM 2922 N N . LEU A 1 370 ? -13.842 6.255 -10.831 1.00 78.88 370 LEU A N 1
ATOM 2923 C CA . LEU A 1 370 ? -14.962 5.549 -10.211 1.00 78.88 370 LEU A CA 1
ATOM 2924 C C . LEU A 1 370 ? -15.573 4.518 -11.167 1.00 78.88 370 LEU A C 1
ATOM 2926 O O . LEU A 1 370 ? -15.876 3.407 -10.731 1.00 78.88 370 LEU A O 1
ATOM 2930 N N . ASP A 1 371 ? -15.665 4.829 -12.463 1.00 79.19 371 ASP A N 1
ATOM 2931 C CA . ASP A 1 371 ? -16.109 3.880 -13.489 1.00 79.19 371 ASP A CA 1
ATOM 2932 C C . ASP A 1 371 ? -15.154 2.680 -13.626 1.00 79.19 371 ASP A C 1
ATOM 2934 O O . ASP A 1 371 ? -15.605 1.529 -13.690 1.00 79.19 371 ASP A O 1
ATOM 2938 N N . VAL A 1 372 ? -13.834 2.916 -13.634 1.00 73.00 372 VAL A N 1
ATOM 2939 C CA . VAL A 1 372 ? -12.817 1.845 -13.615 1.00 73.00 372 VAL A CA 1
ATOM 2940 C C . VAL A 1 372 ? -12.954 1.007 -12.344 1.00 73.00 372 VAL A C 1
ATOM 2942 O O . VAL A 1 372 ? -13.057 -0.218 -12.416 1.00 73.00 372 VAL A O 1
ATOM 2945 N N . LEU A 1 373 ? -12.993 1.653 -11.177 1.00 74.06 373 LEU A N 1
ATOM 2946 C CA . LEU A 1 373 ? -13.046 0.986 -9.878 1.00 74.06 373 LEU A CA 1
ATOM 2947 C C . LEU A 1 373 ? -14.318 0.151 -9.733 1.00 74.06 373 LEU A C 1
ATOM 2949 O O . LEU A 1 373 ? -14.229 -0.986 -9.283 1.00 74.06 373 LEU A O 1
ATOM 2953 N N . GLN A 1 374 ? -15.479 0.641 -10.176 1.00 74.88 374 GLN A N 1
ATOM 2954 C CA . GLN A 1 374 ? -16.734 -0.112 -10.114 1.00 74.88 374 GLN A CA 1
ATOM 2955 C C . GLN A 1 374 ? -16.646 -1.442 -10.874 1.00 74.88 374 GLN A C 1
ATOM 2957 O O . GLN A 1 374 ? -17.193 -2.448 -10.425 1.00 74.88 374 GLN A O 1
ATOM 2962 N N . ARG A 1 375 ? -15.959 -1.468 -12.022 1.00 71.50 375 ARG A N 1
ATOM 2963 C CA . ARG A 1 375 ? -15.839 -2.681 -12.848 1.00 71.50 375 ARG A CA 1
ATOM 2964 C C . ARG A 1 375 ? -14.729 -3.622 -12.413 1.00 71.50 375 ARG A C 1
ATOM 2966 O O . ARG A 1 375 ? -14.769 -4.794 -12.769 1.00 71.50 375 ARG A O 1
ATOM 2973 N N . VAL A 1 376 ? -13.747 -3.109 -11.681 1.00 67.06 376 VAL A N 1
ATOM 2974 C CA . VAL A 1 376 ? -12.567 -3.861 -11.238 1.00 67.06 376 VAL A CA 1
ATOM 2975 C C . VAL A 1 376 ? -12.646 -4.225 -9.746 1.00 67.06 376 VAL A C 1
ATOM 2977 O O . VAL A 1 376 ? -11.853 -5.028 -9.266 1.00 67.06 376 VAL A O 1
ATOM 2980 N N . ALA A 1 377 ? -13.644 -3.721 -9.013 1.00 68.56 377 ALA A N 1
ATOM 2981 C CA . ALA A 1 377 ? -13.855 -4.010 -7.593 1.00 68.56 377 ALA A CA 1
ATOM 2982 C C . ALA A 1 377 ? -13.919 -5.517 -7.277 1.00 68.56 377 ALA A C 1
ATOM 2984 O O . ALA A 1 377 ? -13.421 -5.938 -6.236 1.00 68.56 377 ALA A O 1
ATOM 2985 N N . GLU A 1 378 ? -14.455 -6.344 -8.182 1.00 66.44 378 GLU A N 1
ATOM 2986 C CA . GLU A 1 378 ? -14.443 -7.809 -8.024 1.00 66.44 378 GLU A CA 1
ATOM 2987 C C . GLU A 1 378 ? -13.007 -8.358 -7.943 1.00 66.44 378 GLU A C 1
ATOM 2989 O O . GLU A 1 378 ? -12.694 -9.158 -7.066 1.00 66.44 378 GLU A O 1
ATOM 2994 N N . SER A 1 379 ? -12.093 -7.849 -8.776 1.00 63.84 379 SER A N 1
ATOM 2995 C CA . SER A 1 379 ? -10.674 -8.228 -8.748 1.00 63.84 379 SER A CA 1
ATOM 2996 C C . SER A 1 379 ? -9.945 -7.742 -7.492 1.00 63.84 379 SER A C 1
ATOM 2998 O O . SER A 1 379 ? -8.964 -8.359 -7.082 1.00 63.84 379 SER A O 1
ATOM 3000 N N . ALA A 1 380 ? -10.408 -6.655 -6.865 1.00 65.69 380 ALA A N 1
ATOM 3001 C CA . ALA A 1 380 ? -9.858 -6.198 -5.589 1.00 65.69 380 ALA A CA 1
ATOM 3002 C C . ALA A 1 380 ? -10.186 -7.170 -4.444 1.00 65.69 380 ALA A C 1
ATOM 3004 O O . ALA A 1 380 ? -9.323 -7.468 -3.621 1.00 65.69 380 ALA A O 1
ATOM 3005 N N . ILE A 1 381 ? -11.406 -7.712 -4.421 1.00 69.56 381 ILE A N 1
ATOM 3006 C CA . ILE A 1 381 ? -11.812 -8.720 -3.432 1.00 69.56 381 ILE A CA 1
ATOM 3007 C C . ILE A 1 381 ? -10.995 -10.008 -3.612 1.00 69.56 381 ILE A C 1
ATOM 3009 O O . ILE A 1 381 ? -10.502 -10.562 -2.628 1.00 69.56 381 ILE A O 1
ATOM 3013 N N . ASP A 1 382 ? -10.775 -10.442 -4.856 1.00 69.31 382 ASP A N 1
ATOM 3014 C CA . ASP A 1 382 ? -9.930 -11.606 -5.145 1.00 69.31 382 ASP A CA 1
ATOM 3015 C C . ASP A 1 382 ? -8.485 -11.407 -4.656 1.00 69.31 382 ASP A C 1
ATOM 3017 O O . ASP A 1 382 ? -7.896 -12.334 -4.097 1.00 69.31 382 ASP A O 1
ATOM 3021 N N . LEU A 1 383 ? -7.921 -10.195 -4.797 1.00 68.50 383 LEU A N 1
ATOM 3022 C CA . LEU A 1 383 ? -6.567 -9.898 -4.316 1.00 68.50 383 LEU A CA 1
ATOM 3023 C C . LEU A 1 383 ? -6.460 -10.073 -2.794 1.00 68.50 383 LEU A C 1
ATOM 3025 O O . LEU A 1 383 ? -5.520 -10.715 -2.325 1.00 68.50 383 LEU A O 1
ATOM 3029 N N . LEU A 1 384 ? -7.430 -9.566 -2.027 1.00 72.38 384 LEU A N 1
ATOM 3030 C CA . LEU A 1 384 ? -7.457 -9.719 -0.566 1.00 72.38 384 LEU A CA 1
ATOM 3031 C C . LEU A 1 384 ? -7.503 -11.195 -0.142 1.00 72.38 384 LEU A C 1
ATOM 3033 O O . LEU A 1 384 ? -6.861 -11.577 0.835 1.00 72.38 384 LEU A O 1
ATOM 3037 N N . HIS A 1 385 ? -8.213 -12.028 -0.907 1.00 76.25 385 HIS A N 1
ATOM 3038 C CA . HIS A 1 385 ? -8.322 -13.470 -0.684 1.00 76.25 385 HIS A CA 1
ATOM 3039 C C . HIS A 1 385 ? -7.191 -14.293 -1.312 1.00 76.25 385 HIS A C 1
ATOM 3041 O O . HIS A 1 385 ? -7.240 -15.528 -1.272 1.00 76.25 385 HIS A O 1
ATOM 3047 N N . THR A 1 386 ? -6.159 -13.649 -1.866 1.00 73.81 386 THR A N 1
ATOM 3048 C CA . THR A 1 386 ? -5.010 -14.356 -2.441 1.00 73.81 386 THR A CA 1
ATOM 3049 C C . THR A 1 386 ? -4.343 -15.190 -1.356 1.00 73.81 386 THR A C 1
ATOM 3051 O O . THR A 1 386 ? -3.788 -14.661 -0.390 1.00 73.81 386 THR A O 1
ATOM 3054 N N . LYS A 1 387 ? -4.425 -16.513 -1.516 1.00 77.94 387 LYS A N 1
ATOM 3055 C CA . LYS A 1 387 ? -3.857 -17.478 -0.579 1.00 77.94 387 LYS A CA 1
ATOM 3056 C C . LYS A 1 387 ? -2.340 -17.416 -0.622 1.00 77.94 387 LYS A C 1
ATOM 3058 O O . LYS A 1 387 ? -1.731 -17.507 -1.687 1.00 77.94 387 LYS A O 1
ATOM 3063 N N . MET A 1 388 ? -1.750 -17.306 0.555 1.00 71.56 388 MET A N 1
ATOM 3064 C CA . MET A 1 388 ? -0.326 -17.411 0.781 1.00 71.56 388 MET A CA 1
ATOM 3065 C C . MET A 1 388 ? -0.009 -18.841 1.194 1.00 71.56 388 MET A C 1
ATOM 3067 O O . MET A 1 388 ? -0.437 -19.326 2.243 1.00 71.56 388 MET A O 1
ATOM 3071 N N . HIS A 1 389 ? 0.769 -19.515 0.362 1.00 72.19 389 HIS A N 1
ATOM 3072 C CA . HIS A 1 389 ? 1.334 -20.798 0.725 1.00 72.19 389 HIS A CA 1
ATOM 3073 C C . HIS A 1 389 ? 2.764 -20.576 1.218 1.00 72.19 389 HIS A C 1
ATOM 3075 O O . HIS A 1 389 ? 3.663 -20.314 0.420 1.00 72.19 389 HIS A O 1
ATOM 3081 N N . ILE A 1 390 ? 2.961 -20.647 2.536 1.00 61.28 390 ILE A N 1
ATOM 3082 C CA . ILE A 1 390 ? 4.282 -20.616 3.161 1.00 61.28 390 ILE A CA 1
ATOM 3083 C C . ILE A 1 390 ? 4.762 -22.068 3.249 1.00 61.28 390 ILE A C 1
ATOM 3085 O O . ILE A 1 390 ? 4.176 -22.835 4.020 1.00 61.28 390 ILE A O 1
ATOM 3089 N N . PRO A 1 391 ? 5.804 -22.474 2.499 1.00 54.56 391 PRO A N 1
ATOM 3090 C CA . PRO A 1 391 ? 6.307 -23.844 2.548 1.00 54.56 391 PRO A CA 1
ATOM 3091 C C . PRO A 1 391 ? 6.581 -24.278 3.991 1.00 54.56 391 PRO A C 1
ATOM 3093 O O . PRO A 1 391 ? 7.035 -23.471 4.803 1.00 54.56 391 PRO A O 1
ATOM 3096 N N . ILE A 1 392 ? 6.319 -25.546 4.323 1.00 60.72 392 ILE A N 1
ATOM 3097 C CA . ILE A 1 392 ? 6.443 -26.104 5.683 1.00 60.72 392 ILE A CA 1
ATOM 3098 C C . ILE A 1 392 ? 5.355 -25.604 6.647 1.00 60.72 392 ILE A C 1
ATOM 3100 O O . ILE A 1 392 ? 4.671 -26.437 7.233 1.00 60.72 392 ILE A O 1
ATOM 3104 N N . ILE A 1 393 ? 5.152 -24.293 6.828 1.00 61.66 393 ILE A N 1
ATOM 3105 C CA . ILE A 1 393 ? 4.138 -23.772 7.769 1.00 61.66 393 ILE A CA 1
ATOM 3106 C C . ILE A 1 393 ? 2.733 -24.085 7.262 1.00 61.66 393 ILE A C 1
ATOM 3108 O O . ILE A 1 393 ? 1.964 -24.731 7.971 1.00 61.66 393 ILE A O 1
ATOM 3112 N N . SER A 1 394 ? 2.412 -23.684 6.032 1.00 69.12 394 SER A N 1
ATOM 3113 C CA . SER A 1 394 ? 1.128 -23.993 5.405 1.00 69.12 394 SER A CA 1
ATOM 3114 C C . SER A 1 394 ? 0.937 -25.502 5.264 1.00 69.12 394 SER A C 1
ATOM 3116 O O . SER A 1 394 ? -0.159 -25.985 5.500 1.00 69.12 394 SER A O 1
ATOM 3118 N N . ASP A 1 395 ? 1.988 -26.280 4.988 1.00 71.06 395 ASP A N 1
ATOM 3119 C CA . ASP A 1 395 ? 1.897 -27.748 4.932 1.00 71.06 395 ASP A CA 1
ATOM 3120 C C . ASP A 1 395 ? 1.560 -28.376 6.292 1.00 71.06 395 ASP A C 1
ATOM 3122 O O . ASP A 1 395 ? 0.721 -29.274 6.369 1.00 71.06 395 ASP A O 1
ATOM 3126 N N . ILE A 1 396 ? 2.184 -27.898 7.374 1.00 71.06 396 ILE A N 1
ATOM 3127 C CA . ILE A 1 396 ? 1.896 -28.336 8.746 1.00 71.06 396 ILE A CA 1
ATOM 3128 C C . ILE A 1 396 ? 0.471 -27.943 9.136 1.00 71.06 396 ILE A C 1
ATOM 3130 O O . ILE A 1 396 ? -0.261 -28.776 9.669 1.00 71.06 396 ILE A O 1
ATOM 3134 N N . LEU A 1 397 ? 0.077 -26.697 8.857 1.00 69.38 397 LEU A N 1
ATOM 3135 C CA . LEU A 1 397 ? -1.266 -26.181 9.111 1.00 69.38 397 LEU A CA 1
ATOM 3136 C C . LEU A 1 397 ? -2.314 -26.997 8.342 1.00 69.38 397 LEU A C 1
ATOM 3138 O O . LEU A 1 397 ? -3.244 -27.527 8.953 1.00 69.38 397 LEU A O 1
ATOM 3142 N N . ASN A 1 398 ? -2.101 -27.225 7.046 1.00 76.62 398 ASN A N 1
ATOM 3143 C CA . ASN A 1 398 ? -2.970 -28.046 6.204 1.00 76.62 398 ASN A CA 1
ATOM 3144 C C . ASN A 1 398 ? -3.050 -29.489 6.727 1.00 76.62 398 ASN A C 1
ATOM 3146 O O . ASN A 1 398 ? -4.136 -30.071 6.770 1.00 76.62 398 ASN A O 1
ATOM 3150 N N . ALA A 1 399 ? -1.936 -30.061 7.198 1.00 75.06 399 ALA A N 1
ATOM 3151 C CA . ALA A 1 399 ? -1.899 -31.405 7.778 1.00 75.06 399 ALA A CA 1
ATOM 3152 C C . ALA A 1 399 ? -2.704 -31.538 9.085 1.00 75.06 399 ALA A C 1
ATOM 3154 O O . ALA A 1 399 ? -3.164 -32.637 9.402 1.00 75.06 399 ALA A O 1
ATOM 3155 N N . ILE A 1 400 ? -2.912 -30.442 9.825 1.00 73.94 400 ILE A N 1
ATOM 3156 C CA . ILE A 1 400 ? -3.783 -30.394 11.014 1.00 73.94 400 ILE A CA 1
ATOM 3157 C C . ILE A 1 400 ? -5.177 -29.810 10.721 1.00 73.94 400 ILE A C 1
ATOM 3159 O O . ILE A 1 400 ? -5.955 -29.589 11.647 1.00 73.94 400 ILE A O 1
ATOM 3163 N N . GLY A 1 401 ? -5.517 -29.606 9.442 1.00 71.94 401 GLY A N 1
ATOM 3164 C CA . GLY A 1 401 ? -6.837 -29.159 8.988 1.00 71.94 401 GLY A CA 1
ATOM 3165 C C . GLY A 1 401 ? -7.036 -27.641 8.929 1.00 71.94 401 GLY A C 1
ATOM 3166 O O . GLY A 1 401 ? -8.168 -27.196 8.749 1.00 71.94 401 GLY A O 1
ATOM 3167 N N . VAL A 1 402 ? -5.973 -26.848 9.072 1.00 69.44 402 VAL A N 1
ATOM 3168 C CA . VAL A 1 402 ? -5.999 -25.389 8.898 1.00 69.44 402 VAL A CA 1
ATOM 3169 C C . VAL A 1 402 ? -5.660 -25.063 7.437 1.00 69.44 402 VAL A C 1
ATOM 3171 O O . VAL A 1 402 ? -4.555 -25.385 7.015 1.00 69.44 402 VAL A O 1
ATOM 3174 N N . PRO A 1 403 ? -6.576 -24.463 6.655 1.00 76.69 403 PRO A N 1
ATOM 3175 C CA . PRO A 1 403 ? -6.332 -24.160 5.245 1.00 76.69 403 PRO A CA 1
ATOM 3176 C C . PRO A 1 403 ? -5.261 -23.073 5.063 1.00 76.69 403 PRO A C 1
ATOM 3178 O O . PRO A 1 403 ? -5.016 -22.285 5.977 1.00 76.69 403 PRO A O 1
ATOM 3181 N N . ASP A 1 404 ? -4.688 -22.987 3.856 1.00 77.81 404 ASP A N 1
ATOM 3182 C CA . ASP A 1 404 ? -3.835 -21.860 3.451 1.00 77.81 404 ASP A CA 1
ATOM 3183 C C . ASP A 1 404 ? -4.499 -20.512 3.784 1.00 77.81 404 ASP A C 1
ATOM 3185 O O . ASP A 1 404 ? -5.663 -20.277 3.434 1.00 77.81 404 ASP A O 1
ATOM 3189 N N . ILE A 1 405 ? -3.731 -19.635 4.429 1.00 81.62 405 ILE A N 1
ATOM 3190 C CA . ILE A 1 405 ? -4.158 -18.308 4.882 1.00 81.62 405 ILE A CA 1
ATOM 3191 C C . ILE A 1 405 ? -3.932 -17.264 3.787 1.00 81.62 405 ILE A C 1
ATOM 3193 O O . ILE A 1 405 ? -2.965 -17.352 3.036 1.00 81.62 405 ILE A O 1
ATOM 3197 N N . SER A 1 406 ? -4.803 -16.266 3.674 1.00 84.25 406 SER A N 1
ATOM 3198 C CA . SER A 1 406 ? -4.587 -15.116 2.783 1.00 84.25 406 SER A CA 1
ATOM 3199 C C . SER A 1 406 ? -3.756 -14.010 3.448 1.00 84.25 406 SER A C 1
ATOM 3201 O O . SER A 1 406 ? -3.553 -14.016 4.664 1.00 84.25 406 SER A O 1
ATOM 3203 N N . PHE A 1 407 ? -3.289 -13.022 2.672 1.00 80.19 407 PHE A N 1
ATOM 3204 C CA . PHE A 1 407 ? -2.689 -11.804 3.243 1.00 80.19 407 PHE A CA 1
ATOM 3205 C C . PHE A 1 407 ? -3.670 -11.056 4.153 1.00 80.19 407 PHE A C 1
ATOM 3207 O O . PHE A 1 407 ? -3.263 -10.532 5.191 1.00 80.19 407 PHE A O 1
ATOM 3214 N N . LEU A 1 408 ? -4.960 -11.040 3.796 1.00 85.44 408 LEU A N 1
ATOM 3215 C CA . LEU A 1 408 ? -5.998 -10.462 4.642 1.00 85.44 408 LEU A CA 1
ATOM 3216 C C . LEU A 1 408 ? -6.082 -11.202 5.983 1.00 85.44 408 LEU A C 1
ATOM 3218 O O . LEU A 1 408 ? -6.052 -10.554 7.028 1.00 85.44 408 LEU A O 1
ATOM 3222 N N . ASP A 1 409 ? -6.128 -12.538 5.967 1.00 85.00 409 ASP A N 1
ATOM 3223 C CA . ASP A 1 409 ? -6.175 -13.349 7.194 1.00 85.00 409 ASP A CA 1
ATOM 3224 C C . ASP A 1 409 ? -4.940 -13.100 8.067 1.00 85.00 409 ASP A C 1
ATOM 3226 O O . ASP A 1 409 ? -5.064 -12.847 9.263 1.00 85.00 409 ASP A O 1
ATOM 3230 N N . LEU A 1 410 ? -3.746 -13.103 7.467 1.00 84.12 410 LEU A N 1
ATOM 3231 C CA . LEU A 1 410 ? -2.489 -12.901 8.184 1.00 84.12 410 LEU A CA 1
ATOM 3232 C C . LEU A 1 410 ? -2.459 -11.554 8.919 1.00 84.12 410 LEU A C 1
ATOM 3234 O O . LEU A 1 410 ? -2.218 -11.509 10.127 1.00 84.12 410 LEU A O 1
ATOM 3238 N N . PHE A 1 411 ? -2.698 -10.453 8.206 1.00 85.50 411 PHE A N 1
ATOM 3239 C CA . PHE A 1 411 ? -2.584 -9.118 8.792 1.00 85.50 411 PHE A CA 1
ATOM 3240 C C . PHE A 1 411 ? -3.715 -8.822 9.779 1.00 85.50 411 PHE A C 1
ATOM 3242 O O . PHE A 1 411 ? -3.461 -8.262 10.848 1.00 85.50 411 PHE A O 1
ATOM 3249 N N . THR A 1 412 ? -4.940 -9.272 9.493 1.00 87.00 412 THR A N 1
ATOM 3250 C CA . THR A 1 412 ? -6.055 -9.128 10.442 1.00 87.00 412 THR A CA 1
ATOM 3251 C C . THR A 1 412 ? -5.860 -9.979 11.695 1.00 87.00 412 THR A C 1
ATOM 3253 O O . THR A 1 412 ? -6.211 -9.524 12.781 1.00 87.00 412 THR A O 1
ATOM 3256 N N . TRP A 1 413 ? -5.234 -11.159 11.610 1.00 86.06 413 TRP A N 1
ATOM 3257 C CA . TRP A 1 413 ? -4.856 -11.940 12.793 1.00 86.06 413 TRP A CA 1
ATOM 3258 C C . TRP A 1 413 ? -3.767 -11.261 13.620 1.00 86.06 413 TRP A C 1
ATOM 3260 O O . TRP A 1 413 ? -3.894 -11.206 14.843 1.00 86.06 413 TRP A O 1
ATOM 3270 N N . ILE A 1 414 ? -2.726 -10.712 12.983 1.00 85.25 414 ILE A N 1
ATOM 3271 C CA . ILE A 1 414 ? -1.669 -9.965 13.687 1.00 85.25 414 ILE A CA 1
ATOM 3272 C C . ILE A 1 414 ? -2.280 -8.775 14.444 1.00 85.25 414 ILE A C 1
ATOM 3274 O O . ILE A 1 414 ? -2.019 -8.611 15.639 1.00 85.25 414 ILE A O 1
ATOM 3278 N N . ALA A 1 415 ? -3.157 -8.007 13.789 1.00 85.75 415 ALA A N 1
ATOM 3279 C CA . ALA A 1 415 ? -3.914 -6.927 14.419 1.00 85.75 415 ALA A CA 1
ATOM 3280 C C . ALA A 1 415 ? -4.778 -7.419 15.589 1.00 85.75 415 ALA A C 1
ATOM 3282 O O . ALA A 1 415 ? -4.679 -6.903 16.703 1.00 85.75 415 ALA A O 1
ATOM 3283 N N . ALA A 1 416 ? -5.610 -8.436 15.350 1.00 85.88 416 ALA A N 1
ATOM 3284 C CA . ALA A 1 416 ? -6.568 -8.939 16.325 1.00 85.88 416 ALA A CA 1
ATOM 3285 C C . ALA A 1 416 ? -5.874 -9.484 17.578 1.00 85.88 416 ALA A C 1
ATOM 3287 O O . ALA A 1 416 ? -6.310 -9.194 18.695 1.00 85.88 416 ALA A O 1
ATOM 3288 N N . VAL A 1 417 ? -4.779 -10.235 17.416 1.00 85.44 417 VAL A N 1
ATOM 3289 C CA . VAL A 1 417 ? -3.975 -10.740 18.537 1.00 85.44 417 VAL A CA 1
ATOM 3290 C C . VAL A 1 417 ? -3.330 -9.581 19.288 1.00 85.44 417 VAL A C 1
ATOM 3292 O O . VAL A 1 417 ? -3.464 -9.516 20.511 1.00 85.44 417 VAL A O 1
ATOM 3295 N N . GLY A 1 418 ? -2.681 -8.652 18.576 1.00 83.00 418 GLY A N 1
ATOM 3296 C CA . GLY A 1 418 ? -2.028 -7.490 19.177 1.00 83.00 418 GLY A CA 1
ATOM 3297 C C . GLY A 1 418 ? -2.995 -6.663 20.025 1.00 83.00 418 GLY A C 1
ATOM 3298 O O . GLY A 1 418 ? -2.758 -6.456 21.217 1.00 83.00 418 GLY A O 1
ATOM 3299 N N . TYR A 1 419 ? -4.134 -6.281 19.446 1.00 84.06 419 TYR A N 1
ATOM 3300 C CA . TYR A 1 419 ? -5.168 -5.523 20.144 1.00 84.06 419 TYR A CA 1
ATOM 3301 C C . TYR A 1 419 ? -5.755 -6.300 21.327 1.00 84.06 419 TYR A C 1
ATOM 3303 O O . TYR A 1 419 ? -5.837 -5.770 22.434 1.00 84.06 419 TYR A O 1
ATOM 3311 N N . THR A 1 420 ? -6.114 -7.574 21.138 1.00 83.81 420 THR A N 1
ATOM 3312 C CA . THR A 1 420 ? -6.736 -8.386 22.197 1.00 83.81 420 THR A CA 1
ATOM 3313 C C . THR A 1 420 ? -5.814 -8.565 23.400 1.00 83.81 420 THR A C 1
ATOM 3315 O O . THR A 1 420 ? -6.281 -8.512 24.538 1.00 83.81 420 THR A O 1
ATOM 3318 N N . VAL A 1 421 ? -4.514 -8.784 23.176 1.00 84.25 421 VAL A N 1
ATOM 3319 C CA . VAL A 1 421 ? -3.530 -8.926 24.259 1.00 84.25 421 VAL A CA 1
ATOM 3320 C C . VAL A 1 421 ? -3.405 -7.622 25.041 1.00 84.25 421 VAL A C 1
ATOM 3322 O O . VAL A 1 421 ? -3.530 -7.641 26.264 1.00 84.25 421 VAL A O 1
ATOM 3325 N N . VAL A 1 422 ? -3.215 -6.493 24.352 1.00 82.06 422 VAL A N 1
ATOM 3326 C CA . VAL A 1 422 ? -3.089 -5.178 25.002 1.00 82.06 422 VAL A CA 1
ATOM 3327 C C . VAL A 1 422 ? -4.368 -4.818 25.759 1.00 82.06 422 VAL A C 1
ATOM 3329 O O . VAL A 1 422 ? -4.301 -4.405 26.915 1.00 82.06 422 VAL A O 1
ATOM 3332 N N . TYR A 1 423 ? -5.535 -5.046 25.154 1.00 82.56 423 TYR A N 1
ATOM 3333 C CA . TYR A 1 423 ? -6.821 -4.772 25.785 1.00 82.56 423 TYR A CA 1
ATOM 3334 C C . TYR A 1 423 ? -7.024 -5.601 27.056 1.00 82.56 423 TYR A C 1
ATOM 3336 O O . TYR A 1 423 ? -7.437 -5.050 28.075 1.00 82.56 423 TYR A O 1
ATOM 3344 N N . LYS A 1 424 ? -6.688 -6.899 27.029 1.00 84.00 424 LYS A N 1
ATOM 3345 C CA . LYS A 1 424 ? -6.765 -7.777 28.209 1.00 84.00 424 LYS A CA 1
ATOM 3346 C C . LYS A 1 424 ? -5.831 -7.336 29.328 1.00 84.00 424 LYS A C 1
ATOM 3348 O O . LYS A 1 424 ? -6.214 -7.416 30.486 1.00 84.00 424 LYS A O 1
ATOM 3353 N N . ILE A 1 425 ? -4.627 -6.866 28.997 1.00 86.00 425 ILE A N 1
ATOM 3354 C CA . ILE A 1 425 ? -3.687 -6.325 29.992 1.00 86.00 425 ILE A CA 1
ATOM 3355 C C . ILE A 1 425 ? -4.258 -5.063 30.651 1.00 86.00 425 ILE A C 1
ATOM 3357 O O . ILE A 1 425 ? -4.053 -4.852 31.842 1.00 86.00 425 ILE A O 1
ATOM 3361 N N . ALA A 1 426 ? -4.955 -4.221 29.886 1.00 83.50 426 ALA A N 1
ATOM 3362 C CA . ALA A 1 426 ? -5.495 -2.960 30.382 1.00 83.50 426 ALA A CA 1
ATOM 3363 C C . ALA A 1 426 ? -6.828 -3.105 31.140 1.00 83.50 426 ALA A C 1
ATOM 3365 O O . ALA A 1 426 ? -7.087 -2.315 32.045 1.00 83.50 426 ALA A O 1
ATOM 3366 N N . ASN A 1 427 ? -7.668 -4.080 30.773 1.00 83.38 427 ASN A N 1
ATOM 3367 C CA . ASN A 1 427 ? -9.060 -4.176 31.237 1.00 83.38 427 ASN A CA 1
ATOM 3368 C C . ASN A 1 427 ? -9.406 -5.492 31.957 1.00 83.38 427 ASN A C 1
ATOM 3370 O O . ASN A 1 427 ? -10.562 -5.678 32.320 1.00 83.38 427 ASN A O 1
ATOM 3374 N N . ASP A 1 428 ? -8.455 -6.420 32.116 1.00 87.38 428 ASP A N 1
ATOM 3375 C CA . ASP A 1 428 ? -8.638 -7.766 32.699 1.00 87.38 428 ASP A CA 1
ATOM 3376 C C . ASP A 1 428 ? -9.683 -8.670 31.995 1.00 87.38 428 ASP A C 1
ATOM 3378 O O . ASP A 1 428 ? -9.916 -9.809 32.404 1.00 87.38 428 ASP A O 1
ATOM 3382 N N . GLU A 1 429 ? -10.270 -8.218 30.885 1.00 86.00 429 GLU A N 1
ATOM 3383 C CA . GLU A 1 429 ? -11.281 -8.928 30.097 1.00 86.00 429 GLU A CA 1
ATOM 3384 C C . GLU A 1 429 ? -10.987 -8.832 28.591 1.00 86.00 429 GLU A C 1
ATOM 3386 O O . GLU A 1 429 ? -10.223 -7.984 28.134 1.00 86.00 429 GLU A O 1
ATOM 3391 N N . ALA A 1 430 ? -11.569 -9.730 27.788 1.00 85.81 430 ALA A N 1
ATOM 3392 C CA . ALA A 1 430 ? -11.466 -9.647 26.330 1.00 85.81 430 ALA A CA 1
ATOM 3393 C C . ALA A 1 430 ? -12.370 -8.522 25.784 1.00 85.81 430 ALA A C 1
ATOM 3395 O O . ALA A 1 430 ? -13.488 -8.379 26.275 1.00 85.81 430 ALA A O 1
ATOM 3396 N N . PRO A 1 431 ? -11.952 -7.785 24.735 1.00 81.25 431 PRO A N 1
ATOM 3397 C CA . PRO A 1 431 ? -12.760 -6.696 24.173 1.00 81.25 431 PRO A CA 1
ATOM 3398 C C . PRO A 1 431 ? -14.064 -7.184 23.527 1.00 81.25 431 PRO A C 1
ATOM 3400 O O . PRO A 1 431 ? -15.071 -6.482 23.555 1.00 81.25 431 PRO A O 1
ATOM 3403 N N . PHE A 1 432 ? -14.053 -8.399 22.971 1.00 87.62 432 PHE A N 1
ATOM 3404 C CA . PHE A 1 432 ? -15.192 -9.008 22.285 1.00 87.62 432 PHE A CA 1
ATOM 3405 C C . PHE A 1 432 ? -15.433 -10.426 22.835 1.00 87.62 432 PHE A C 1
ATOM 3407 O O . PHE A 1 432 ? -14.847 -11.383 22.329 1.00 87.62 432 PHE A O 1
ATOM 3414 N N . PRO A 1 433 ? -16.219 -10.578 23.919 1.00 84.25 433 PRO A N 1
ATOM 3415 C CA . PRO A 1 433 ? -16.572 -11.886 24.473 1.00 84.25 433 PRO A CA 1
ATOM 3416 C C . PRO A 1 433 ? -17.587 -12.636 23.592 1.00 84.25 433 PRO A C 1
ATOM 3418 O O . PRO A 1 433 ? -18.294 -12.024 22.795 1.00 84.25 433 PRO A O 1
ATOM 3421 N N . ASP A 1 434 ? -17.706 -13.957 23.772 1.00 87.44 434 ASP A N 1
ATOM 3422 C CA . ASP A 1 434 ? -18.647 -14.814 23.030 1.00 87.44 434 ASP A CA 1
ATOM 3423 C C . ASP A 1 434 ? -20.113 -14.538 23.424 1.00 87.44 434 ASP A C 1
ATOM 3425 O O . ASP A 1 434 ? -20.736 -15.282 24.186 1.00 87.44 434 ASP A O 1
ATOM 3429 N N . THR A 1 435 ? -20.674 -13.438 22.919 1.00 88.56 435 THR A N 1
ATOM 3430 C CA . THR A 1 435 ? -22.059 -13.014 23.169 1.00 88.56 435 THR A CA 1
ATOM 3431 C C . THR A 1 435 ? -22.899 -13.014 21.893 1.00 88.56 435 THR A C 1
ATOM 3433 O O . THR A 1 435 ? -22.392 -13.161 20.775 1.00 88.56 435 THR A O 1
ATOM 3436 N N . SER A 1 436 ? -24.218 -12.848 22.043 1.00 87.44 436 SER A N 1
ATOM 3437 C CA . SER A 1 436 ? -25.144 -12.722 20.911 1.00 87.44 436 SER A CA 1
ATOM 3438 C C . SER A 1 436 ? -24.840 -11.511 20.031 1.00 87.44 436 SER A C 1
ATOM 3440 O O . SER A 1 436 ? -25.033 -11.574 18.821 1.00 87.44 436 SER A O 1
ATOM 3442 N N . GLU A 1 437 ? -24.344 -10.427 20.623 1.00 88.88 437 GLU A N 1
ATOM 3443 C CA . GLU A 1 437 ? -23.976 -9.188 19.937 1.00 88.88 437 GLU A CA 1
ATOM 3444 C C . GLU A 1 437 ? -22.742 -9.395 19.052 1.00 88.88 437 GLU A C 1
ATOM 3446 O O . GLU A 1 437 ? -22.782 -9.084 17.864 1.00 88.88 437 GLU A O 1
ATOM 3451 N N . VAL A 1 438 ? -21.677 -9.998 19.596 1.00 89.06 438 VAL A N 1
ATOM 3452 C CA . VAL A 1 438 ? -20.460 -10.322 18.832 1.00 89.06 438 VAL A CA 1
ATOM 3453 C C . VAL A 1 438 ? -20.765 -11.344 17.736 1.00 89.06 438 VAL A C 1
ATOM 3455 O O . VAL A 1 438 ? -20.340 -11.179 16.594 1.00 89.06 438 VAL A O 1
ATOM 3458 N N . SER A 1 439 ? -21.595 -12.346 18.036 1.00 89.94 439 SER A N 1
ATOM 3459 C CA . SER A 1 439 ? -22.062 -13.314 17.035 1.00 89.94 439 SER A CA 1
ATOM 3460 C C . SER A 1 439 ? -22.844 -12.644 15.899 1.00 89.94 439 SER A C 1
ATOM 3462 O O . SER A 1 439 ? -22.722 -13.060 14.747 1.00 89.94 439 SER A O 1
ATOM 3464 N N . ALA A 1 440 ? -23.629 -11.602 16.196 1.00 89.00 440 ALA A N 1
ATOM 3465 C CA . ALA A 1 440 ? -24.361 -10.839 15.188 1.00 89.00 440 ALA A CA 1
ATOM 3466 C C . ALA A 1 440 ? -23.424 -10.021 14.285 1.00 89.00 440 ALA A C 1
ATOM 3468 O O . ALA A 1 440 ? -23.660 -9.977 13.080 1.00 89.00 440 ALA A O 1
ATOM 3469 N N . ILE A 1 441 ? -22.349 -9.444 14.840 1.00 88.56 441 ILE A N 1
ATOM 3470 C CA . ILE A 1 441 ? -21.301 -8.758 14.062 1.00 88.56 441 ILE A CA 1
ATOM 3471 C C . ILE A 1 441 ? -20.620 -9.747 13.107 1.00 88.56 441 ILE A C 1
ATOM 3473 O O . ILE A 1 441 ? -20.554 -9.489 11.910 1.00 88.56 441 ILE A O 1
ATOM 3477 N N . ILE A 1 442 ? -20.178 -10.905 13.613 1.00 88.88 442 ILE A N 1
ATOM 3478 C CA . ILE A 1 442 ? -19.496 -11.943 12.815 1.00 88.88 442 ILE A CA 1
ATOM 3479 C C . ILE A 1 442 ? -20.410 -12.508 11.715 1.00 88.88 442 ILE A C 1
ATOM 3481 O O . ILE A 1 442 ? -19.945 -12.859 10.634 1.00 88.88 442 ILE A O 1
ATOM 3485 N N . SER A 1 443 ? -21.715 -12.602 11.981 1.00 88.44 443 SER A N 1
ATOM 3486 C CA . SER A 1 443 ? -22.690 -13.171 11.040 1.00 88.44 443 SER A CA 1
ATOM 3487 C C . SER A 1 443 ? -23.196 -12.174 9.990 1.00 88.44 443 SER A C 1
ATOM 3489 O O . SER A 1 443 ? -23.957 -12.572 9.103 1.00 88.44 443 SER A O 1
ATOM 3491 N N . ALA A 1 444 ? -22.841 -10.889 10.087 1.00 88.19 444 ALA A N 1
ATOM 3492 C CA . ALA A 1 444 ? -23.284 -9.875 9.140 1.00 88.19 444 ALA A CA 1
ATOM 3493 C C . ALA A 1 444 ? -22.656 -10.123 7.760 1.00 88.19 444 ALA A C 1
ATOM 3495 O O . ALA A 1 444 ? -21.441 -10.084 7.593 1.00 88.19 444 ALA A O 1
ATOM 3496 N N . SER A 1 445 ? -23.499 -10.382 6.756 1.00 85.06 445 SER A N 1
ATOM 3497 C CA . SER A 1 445 ? -23.047 -10.731 5.400 1.00 85.06 445 SER A CA 1
ATOM 3498 C C . SER A 1 445 ? -22.962 -9.539 4.445 1.00 85.06 445 SER A C 1
ATOM 3500 O O . SER A 1 445 ? -22.419 -9.654 3.349 1.00 85.06 445 SER A O 1
ATOM 3502 N N . THR A 1 446 ? -23.526 -8.398 4.845 1.00 85.75 446 THR A N 1
ATOM 3503 C CA . THR A 1 446 ? -23.549 -7.158 4.067 1.00 85.75 446 THR A CA 1
ATOM 3504 C C . THR A 1 446 ? -23.264 -5.955 4.960 1.00 85.75 446 THR A C 1
ATOM 3506 O O . THR A 1 446 ? -23.474 -6.003 6.174 1.00 85.75 446 THR A O 1
ATOM 3509 N N . TRP A 1 447 ? -22.828 -4.849 4.352 1.00 84.56 447 TRP A N 1
ATOM 3510 C CA . TRP A 1 447 ? -22.639 -3.584 5.066 1.00 84.56 447 TRP A CA 1
ATOM 3511 C C . TRP A 1 447 ? -23.938 -3.077 5.712 1.00 84.56 447 TRP A C 1
ATOM 3513 O O . TRP A 1 447 ? -23.926 -2.564 6.830 1.00 84.56 447 TRP A O 1
ATOM 3523 N N . ASP A 1 448 ? -25.077 -3.269 5.045 1.00 85.19 448 ASP A N 1
ATOM 3524 C CA . ASP A 1 448 ? -26.390 -2.898 5.579 1.00 85.19 448 ASP A CA 1
ATOM 3525 C C . ASP A 1 448 ? -26.758 -3.739 6.811 1.00 85.19 448 ASP A C 1
ATOM 3527 O O . ASP A 1 448 ? -27.232 -3.190 7.808 1.00 85.19 448 ASP A O 1
ATOM 3531 N N . ASP A 1 449 ? -26.490 -5.052 6.783 1.00 86.38 449 ASP A N 1
ATOM 3532 C CA . ASP A 1 449 ? -26.697 -5.917 7.949 1.00 86.38 449 ASP A CA 1
ATOM 3533 C C . ASP A 1 449 ? -25.835 -5.443 9.127 1.00 86.38 449 ASP A C 1
ATOM 3535 O O . ASP A 1 449 ? -26.354 -5.279 10.233 1.00 86.38 449 ASP A O 1
ATOM 3539 N N . LEU A 1 450 ? -24.549 -5.162 8.884 1.00 89.31 450 LEU A N 1
ATOM 3540 C CA . LEU A 1 450 ? -23.600 -4.724 9.909 1.00 89.31 450 LEU A CA 1
ATOM 3541 C C . LEU A 1 450 ? -23.977 -3.354 10.490 1.00 89.31 450 LEU A C 1
ATOM 3543 O O . LEU A 1 450 ? -24.143 -3.218 11.701 1.00 89.31 450 LEU A O 1
ATOM 3547 N N . SER A 1 451 ? -24.167 -2.344 9.639 1.00 88.00 451 SER A N 1
ATOM 3548 C CA . SER A 1 451 ? -24.478 -0.967 10.056 1.00 88.00 451 SER A CA 1
ATOM 3549 C C . SER A 1 451 ? -25.810 -0.862 10.807 1.00 88.00 451 SER A C 1
ATOM 3551 O O . SER A 1 451 ? -25.961 -0.024 11.704 1.00 88.00 451 SER A O 1
ATOM 3553 N N . SER A 1 452 ? -26.768 -1.751 10.518 1.00 85.19 452 SER A N 1
ATOM 3554 C CA . SER A 1 452 ? -28.045 -1.801 11.232 1.00 85.19 452 SER A CA 1
ATOM 3555 C C . SER A 1 452 ? -27.912 -2.136 12.726 1.00 85.19 452 SER A C 1
ATOM 3557 O O . SER A 1 452 ? -28.765 -1.710 13.510 1.00 85.19 452 SER A O 1
ATOM 3559 N N . LEU A 1 453 ? -26.831 -2.821 13.131 1.00 88.31 453 LEU A N 1
ATOM 3560 C CA . LEU A 1 453 ? -26.536 -3.164 14.531 1.00 88.31 453 LEU A CA 1
ATOM 3561 C C . LEU A 1 453 ? -26.124 -1.937 15.367 1.00 88.31 453 LEU A C 1
ATOM 3563 O O . LEU A 1 453 ? -26.367 -1.907 16.577 1.00 88.31 453 LEU A O 1
ATOM 3567 N N . PHE A 1 454 ? -25.536 -0.924 14.722 1.00 87.56 454 PHE A N 1
ATOM 3568 C CA . PHE A 1 454 ? -25.073 0.328 15.338 1.00 87.56 454 PHE A CA 1
ATOM 3569 C C . PHE A 1 454 ? -26.150 1.419 15.276 1.00 87.56 454 PHE A C 1
ATOM 3571 O O . PHE A 1 454 ? -26.387 2.139 16.245 1.00 87.56 454 PHE A O 1
ATOM 3578 N N . HIS A 1 455 ? -26.869 1.505 14.150 1.00 76.44 455 HIS A N 1
ATOM 3579 C CA . HIS A 1 455 ? -27.821 2.582 13.868 1.00 76.44 455 HIS A CA 1
ATOM 3580 C C . HIS A 1 455 ? -29.237 2.060 13.536 1.00 76.44 455 HIS A C 1
ATOM 3582 O O . HIS A 1 455 ? -29.716 2.210 12.403 1.00 76.44 455 HIS A O 1
ATOM 3588 N N . PRO A 1 456 ? -30.005 1.549 14.521 1.00 57.81 456 PRO A N 1
ATOM 3589 C CA . PRO A 1 456 ? -31.313 0.917 14.290 1.00 57.81 456 PRO A CA 1
ATOM 3590 C C . PRO A 1 456 ? -32.387 1.847 13.681 1.00 57.81 456 PRO A C 1
ATOM 3592 O O . PRO A 1 456 ? -33.438 1.390 13.225 1.00 57.81 456 PRO A O 1
ATOM 3595 N N . LYS A 1 457 ? -32.157 3.170 13.649 1.00 49.62 457 LYS A N 1
ATOM 3596 C CA . LYS A 1 457 ? -33.084 4.161 13.067 1.00 49.62 457 LYS A CA 1
ATOM 3597 C C . LYS A 1 457 ? -32.918 4.361 11.550 1.00 49.62 457 LYS A C 1
ATOM 3599 O O . LYS A 1 457 ? -33.894 4.767 10.917 1.00 49.62 457 LYS A O 1
ATOM 3604 N N . SER A 1 458 ? -31.758 4.046 10.959 1.00 45.06 458 SER A N 1
ATOM 3605 C CA . SER A 1 458 ? -31.511 4.208 9.510 1.00 45.06 458 SER A CA 1
ATOM 3606 C C . SER A 1 458 ? -32.269 3.162 8.670 1.00 45.06 458 SER A C 1
ATOM 3608 O O . SER A 1 458 ? -32.859 3.474 7.630 1.00 45.06 458 SER A O 1
ATOM 3610 N N . ALA A 1 459 ? -32.423 1.949 9.216 1.00 41.66 459 ALA A N 1
ATOM 3611 C CA . ALA A 1 459 ? -33.145 0.832 8.601 1.00 41.66 459 ALA A CA 1
ATOM 3612 C C . ALA A 1 459 ? -34.622 1.134 8.259 1.00 41.66 459 ALA A C 1
ATOM 3614 O O . ALA A 1 459 ? -35.198 0.512 7.365 1.00 41.66 459 ALA A O 1
ATOM 3615 N N . LYS A 1 460 ? -35.264 2.110 8.924 1.00 39.09 460 LYS A N 1
ATOM 3616 C CA . LYS A 1 460 ? -36.667 2.476 8.645 1.00 39.09 460 LYS A CA 1
ATOM 3617 C C . LYS A 1 460 ? -36.864 3.232 7.327 1.00 39.09 460 LYS A C 1
ATOM 3619 O O . LYS A 1 460 ? -37.973 3.200 6.799 1.00 39.09 460 LYS A O 1
ATOM 3624 N N . LYS A 1 461 ? -35.838 3.904 6.788 1.00 40.59 461 LYS A N 1
ATOM 3625 C CA . LYS A 1 461 ? -35.957 4.668 5.529 1.00 40.59 461 LYS A CA 1
ATOM 3626 C C . LYS A 1 461 ? -35.753 3.767 4.303 1.00 40.59 461 LYS A C 1
ATOM 3628 O O . LYS A 1 461 ? -36.530 3.856 3.354 1.00 40.59 461 LYS A O 1
ATOM 3633 N N . VAL A 1 462 ? -34.789 2.845 4.371 1.00 40.00 462 VAL A N 1
ATOM 3634 C CA . VAL A 1 462 ? -34.414 1.933 3.270 1.00 40.00 462 VAL A CA 1
ATOM 3635 C C . VAL A 1 462 ? -35.401 0.763 3.106 1.00 40.00 462 VAL A C 1
ATOM 3637 O O . VAL A 1 462 ? -35.816 0.456 1.988 1.00 40.00 462 VAL A O 1
ATOM 3640 N N . ASN A 1 463 ? -35.912 0.190 4.205 1.00 42.44 463 ASN A N 1
ATOM 3641 C CA . ASN A 1 463 ? -36.852 -0.948 4.163 1.00 42.44 463 ASN A CA 1
ATOM 3642 C C . ASN A 1 463 ? -38.255 -0.616 3.616 1.00 42.44 463 ASN A C 1
ATOM 3644 O O . ASN A 1 463 ? -39.100 -1.502 3.491 1.00 42.44 463 ASN A O 1
ATOM 3648 N N . SER A 1 464 ? -38.525 0.646 3.270 1.00 42.66 464 SER A N 1
ATOM 3649 C CA . SER A 1 464 ? -39.751 1.025 2.558 1.00 42.66 464 SER A CA 1
ATOM 3650 C C . SER A 1 464 ? -39.711 0.679 1.059 1.00 42.66 464 SER A C 1
ATOM 3652 O O . SER A 1 464 ? -40.766 0.591 0.433 1.00 42.66 464 SER A O 1
ATOM 3654 N N . ILE A 1 465 ? -38.519 0.426 0.495 1.00 46.34 465 ILE A N 1
ATOM 3655 C CA . ILE A 1 465 ? -38.311 0.188 -0.945 1.00 46.34 465 ILE A CA 1
ATOM 3656 C C . ILE A 1 465 ? -38.101 -1.306 -1.264 1.00 46.34 465 ILE A C 1
ATOM 3658 O O . ILE A 1 465 ? -38.502 -1.763 -2.334 1.00 46.34 465 ILE A O 1
ATOM 3662 N N . VAL A 1 466 ? -37.564 -2.107 -0.335 1.00 41.56 466 VAL A N 1
ATOM 3663 C CA . VAL A 1 466 ? -37.290 -3.542 -0.548 1.00 41.56 466 VAL A CA 1
ATOM 3664 C C . VAL A 1 466 ? -38.016 -4.388 0.503 1.00 41.56 466 VAL A C 1
ATOM 3666 O O . VAL A 1 466 ? -37.712 -4.343 1.690 1.00 41.56 466 VAL A O 1
ATOM 3669 N N . ARG A 1 467 ? -39.003 -5.188 0.069 1.00 40.81 467 ARG A N 1
ATOM 3670 C CA . ARG A 1 467 ? -39.777 -6.117 0.919 1.00 40.81 467 ARG A CA 1
ATOM 3671 C C . ARG A 1 467 ? -38.960 -7.358 1.318 1.00 40.81 467 ARG A C 1
ATOM 3673 O O . ARG A 1 467 ? -39.283 -8.472 0.910 1.00 40.81 467 ARG A O 1
ATOM 3680 N N . ARG A 1 468 ? -37.928 -7.196 2.144 1.00 41.56 468 ARG A N 1
ATOM 3681 C CA . ARG A 1 468 ? -37.306 -8.313 2.872 1.00 41.56 468 ARG A CA 1
ATOM 3682 C C . ARG A 1 468 ? -37.109 -7.901 4.324 1.00 41.56 468 ARG A C 1
ATOM 3684 O O . ARG A 1 468 ? -36.419 -6.934 4.600 1.00 41.56 468 ARG A O 1
ATOM 3691 N N . ALA A 1 469 ? -37.757 -8.613 5.242 1.00 38.97 469 ALA A N 1
ATOM 3692 C CA . ALA A 1 469 ? -37.489 -8.464 6.667 1.00 38.97 469 ALA A CA 1
ATOM 3693 C C . ALA A 1 469 ? -36.191 -9.230 6.991 1.00 38.97 469 ALA A C 1
ATOM 3695 O O . ALA A 1 469 ? -36.169 -10.442 6.751 1.00 38.97 469 ALA A O 1
ATOM 3696 N N . PRO A 1 470 ? -35.125 -8.580 7.493 1.00 45.44 470 PRO A N 1
ATOM 3697 C CA . PRO A 1 470 ? -33.934 -9.285 7.945 1.00 45.44 470 PRO A CA 1
ATOM 3698 C C . PRO A 1 470 ? -34.201 -9.963 9.293 1.00 45.44 470 PRO A C 1
ATOM 3700 O O . PRO A 1 470 ? -34.974 -9.475 10.119 1.00 45.44 470 PRO A O 1
ATOM 3703 N N . VAL A 1 471 ? -33.529 -11.090 9.515 1.00 45.16 471 VAL A N 1
ATOM 3704 C CA . VAL A 1 471 ? -33.635 -11.948 10.710 1.00 45.16 471 VAL A CA 1
ATOM 3705 C C . VAL A 1 471 ? -33.082 -11.259 11.981 1.00 45.16 471 VAL A C 1
ATOM 3707 O O . VAL A 1 471 ? -33.357 -11.704 13.090 1.00 45.16 471 VAL A O 1
ATOM 3710 N N . SER A 1 472 ? -32.391 -10.122 11.846 1.00 47.22 472 SER A N 1
ATOM 3711 C CA . SER A 1 472 ? -31.613 -9.445 12.903 1.00 47.22 472 SER A CA 1
ATOM 3712 C C . SER A 1 472 ? -32.341 -8.305 13.638 1.00 47.22 472 SER A C 1
ATOM 3714 O O . SER A 1 472 ? -31.713 -7.544 14.369 1.00 47.22 472 SER A O 1
ATOM 3716 N N . ALA A 1 473 ? -33.655 -8.146 13.458 1.00 48.72 473 ALA A N 1
ATOM 3717 C CA . ALA A 1 473 ? -34.413 -6.941 13.833 1.00 48.72 473 ALA A CA 1
ATOM 3718 C C . ALA A 1 473 ? -34.527 -6.602 15.347 1.00 48.72 473 ALA A C 1
ATOM 3720 O O . ALA A 1 473 ? -35.355 -5.764 15.707 1.00 48.72 473 ALA A O 1
ATOM 3721 N N . SER A 1 474 ? -33.743 -7.211 16.246 1.00 58.28 474 SER A N 1
ATOM 3722 C CA . SER A 1 474 ? -33.857 -6.994 17.700 1.00 58.28 474 SER A CA 1
ATOM 3723 C C . SER A 1 474 ? -32.551 -6.782 18.472 1.00 58.28 474 SER A C 1
ATOM 3725 O O . SER A 1 474 ? -32.632 -6.565 19.679 1.00 58.28 474 SER A O 1
ATOM 3727 N N . ILE A 1 475 ? -31.372 -6.847 17.843 1.00 70.00 475 ILE A N 1
ATOM 3728 C CA . ILE A 1 475 ? -30.086 -6.659 18.541 1.00 70.00 475 ILE A CA 1
ATOM 3729 C C . ILE A 1 475 ? -29.528 -5.276 18.191 1.00 70.00 475 ILE A C 1
ATOM 3731 O O . ILE A 1 475 ? -29.369 -4.936 17.024 1.00 70.00 475 ILE A O 1
ATOM 3735 N N . THR A 1 476 ? -29.265 -4.461 19.212 1.00 82.88 476 THR A N 1
ATOM 3736 C CA . THR A 1 476 ? -28.567 -3.172 19.101 1.00 82.88 476 THR A CA 1
ATOM 3737 C C . THR A 1 476 ? -27.339 -3.243 19.989 1.00 82.88 476 THR A C 1
ATOM 3739 O O . THR A 1 476 ? -27.450 -3.653 21.145 1.00 82.88 476 THR A O 1
ATOM 3742 N N . LEU A 1 477 ? -26.180 -2.864 19.454 1.00 87.19 477 LEU A N 1
ATOM 3743 C CA . LEU A 1 477 ? -24.924 -2.969 20.190 1.00 87.19 477 LEU A CA 1
ATOM 3744 C C . LEU A 1 477 ? -24.907 -2.001 21.385 1.00 87.19 477 LEU A C 1
ATOM 3746 O O . LEU A 1 477 ? -25.230 -0.820 21.207 1.00 87.19 477 LEU A O 1
ATOM 3750 N N . PRO A 1 478 ? -24.516 -2.457 22.590 1.00 88.62 478 PRO A N 1
ATOM 3751 C CA . PRO A 1 478 ? -24.307 -1.577 23.735 1.00 88.62 478 PRO A CA 1
ATOM 3752 C C . PRO A 1 478 ? -23.260 -0.499 23.439 1.00 88.62 478 PRO A C 1
ATOM 3754 O O . PRO A 1 478 ? -22.288 -0.758 22.733 1.00 88.62 478 PRO A O 1
ATOM 3757 N N . GLU A 1 479 ? -23.405 0.682 24.040 1.00 86.62 479 GLU A N 1
ATOM 3758 C CA . GLU A 1 479 ? -22.477 1.812 23.860 1.00 86.62 479 GLU A CA 1
ATOM 3759 C C . GLU A 1 479 ? -21.022 1.436 24.183 1.00 86.62 479 GLU A C 1
ATOM 3761 O O . GLU A 1 479 ? -20.119 1.773 23.427 1.00 86.62 479 GLU A O 1
ATOM 3766 N N . ALA A 1 480 ? -20.797 0.637 25.232 1.00 86.62 480 ALA A N 1
ATOM 3767 C CA . ALA A 1 480 ? -19.469 0.121 25.569 1.00 86.62 480 ALA A CA 1
ATOM 3768 C C . ALA A 1 480 ? -18.851 -0.724 24.439 1.00 86.62 480 ALA A C 1
ATOM 3770 O O . ALA A 1 480 ? -17.657 -0.621 24.177 1.00 86.62 480 ALA A O 1
ATOM 3771 N N . MET A 1 481 ? -19.665 -1.521 23.738 1.00 88.19 481 MET A N 1
ATOM 3772 C CA . MET A 1 481 ? -19.205 -2.332 22.610 1.00 88.19 481 MET A CA 1
ATOM 3773 C C . MET A 1 481 ? -18.944 -1.471 21.375 1.00 88.19 481 MET A C 1
ATOM 3775 O O . MET A 1 481 ? -17.964 -1.707 20.682 1.00 88.19 481 MET A O 1
ATOM 3779 N N . GLN A 1 482 ? -19.770 -0.450 21.123 1.00 90.38 482 GLN A N 1
ATOM 3780 C CA . GLN A 1 482 ? -19.520 0.517 20.048 1.00 90.38 482 GLN A CA 1
ATOM 3781 C C . GLN A 1 482 ? -18.210 1.278 20.290 1.00 90.38 482 GLN A C 1
ATOM 3783 O O . GLN A 1 482 ? -17.379 1.367 19.392 1.00 90.38 482 GLN A O 1
ATOM 3788 N N . SER A 1 483 ? -17.974 1.748 21.518 1.00 88.56 483 SER A N 1
ATOM 3789 C CA . SER A 1 483 ? -16.710 2.383 21.900 1.00 88.56 483 SER A CA 1
ATOM 3790 C C . SER A 1 483 ? -15.527 1.429 21.751 1.00 88.56 483 SER A C 1
ATOM 3792 O O . SER A 1 483 ? -14.544 1.798 21.119 1.00 88.56 483 SER A O 1
ATOM 3794 N N . ALA A 1 484 ? -15.623 0.187 22.237 1.00 88.38 484 ALA A N 1
ATOM 3795 C CA . ALA A 1 484 ? -14.562 -0.806 22.054 1.00 88.38 484 ALA A CA 1
ATOM 3796 C C . ALA A 1 484 ? -14.252 -1.057 20.569 1.00 88.38 484 ALA A C 1
ATOM 3798 O O . ALA A 1 484 ? -13.091 -1.190 20.201 1.00 88.38 484 ALA A O 1
ATOM 3799 N N . LEU A 1 485 ? -15.270 -1.066 19.704 1.00 90.25 485 LEU A N 1
ATOM 3800 C CA . LEU A 1 485 ? -15.117 -1.284 18.265 1.00 90.25 485 LEU A CA 1
ATOM 3801 C C . LEU A 1 485 ? -14.483 -0.082 17.555 1.00 90.25 485 LEU A C 1
ATOM 3803 O O . LEU A 1 485 ? -13.628 -0.276 16.693 1.00 90.25 485 LEU A O 1
ATOM 3807 N N . PHE A 1 486 ? -14.830 1.141 17.961 1.00 91.81 486 PHE A N 1
ATOM 3808 C CA . PHE A 1 486 ? -14.148 2.357 17.511 1.00 91.81 486 PHE A CA 1
ATOM 3809 C C . PHE A 1 486 ? -12.660 2.319 17.885 1.00 91.81 486 PHE A C 1
ATOM 3811 O O . PHE A 1 486 ? -11.797 2.412 17.015 1.00 91.81 486 PHE A O 1
ATOM 3818 N N . ILE A 1 487 ? -12.358 2.073 19.166 1.00 90.88 487 ILE A N 1
ATOM 3819 C CA . ILE A 1 487 ? -10.984 1.978 19.676 1.00 90.88 487 ILE A CA 1
ATOM 3820 C C . ILE A 1 487 ? -10.215 0.883 18.929 1.00 90.88 487 ILE A C 1
ATOM 3822 O O . ILE A 1 487 ? -9.103 1.117 18.468 1.00 90.88 487 ILE A O 1
ATOM 3826 N N . ALA A 1 488 ? -10.805 -0.308 18.788 1.00 90.62 488 ALA A N 1
ATOM 3827 C CA . ALA A 1 488 ? -10.196 -1.428 18.079 1.00 90.62 488 ALA A CA 1
ATOM 3828 C C . ALA A 1 488 ? -9.884 -1.080 16.625 1.00 90.62 488 ALA A C 1
ATOM 3830 O O . ALA A 1 488 ? -8.825 -1.463 16.129 1.00 90.62 488 ALA A O 1
ATOM 3831 N N . SER A 1 489 ? -10.778 -0.347 15.958 1.00 92.81 489 SER A N 1
ATOM 3832 C CA . SER A 1 489 ? -10.615 0.001 14.550 1.00 92.81 489 SER A CA 1
ATOM 3833 C C . SER A 1 489 ? -9.459 0.973 14.343 1.00 92.81 489 SER A C 1
ATOM 3835 O O . SER A 1 489 ? -8.534 0.663 13.596 1.00 92.81 489 SER A O 1
ATOM 3837 N N . HIS A 1 490 ? -9.440 2.082 15.081 1.00 93.50 490 HIS A N 1
ATOM 3838 C CA . HIS A 1 490 ? -8.389 3.096 14.964 1.00 93.50 490 HIS A CA 1
ATOM 3839 C C . HIS A 1 490 ? -7.035 2.617 15.517 1.00 93.50 490 HIS A C 1
ATOM 3841 O O . HIS A 1 490 ? -5.991 2.869 14.917 1.00 93.50 490 HIS A O 1
ATOM 3847 N N . ALA A 1 491 ? -7.021 1.827 16.598 1.00 90.88 491 ALA A N 1
ATOM 3848 C CA . ALA A 1 491 ? -5.788 1.206 17.090 1.00 90.88 491 ALA A CA 1
ATOM 3849 C C . ALA A 1 491 ? -5.221 0.179 16.094 1.00 90.88 491 ALA A C 1
ATOM 3851 O O . ALA A 1 491 ? -4.006 0.101 15.906 1.00 90.88 491 ALA A O 1
ATOM 3852 N N . THR A 1 492 ? -6.092 -0.595 15.435 1.00 90.38 492 THR A N 1
ATOM 3853 C CA . THR A 1 492 ? -5.685 -1.528 14.374 1.00 90.38 492 THR A CA 1
ATOM 3854 C C . THR A 1 492 ? -5.141 -0.779 13.168 1.00 90.38 492 THR A C 1
ATOM 3856 O O . THR A 1 492 ? -4.076 -1.149 12.681 1.00 90.38 492 THR A O 1
ATOM 3859 N N . ALA A 1 493 ? -5.820 0.278 12.715 1.00 93.38 493 ALA A N 1
ATOM 3860 C CA . ALA A 1 493 ? -5.346 1.124 11.627 1.00 93.38 493 ALA A CA 1
ATOM 3861 C C . ALA A 1 493 ? -3.959 1.699 11.933 1.00 93.38 493 ALA A C 1
ATOM 3863 O O . ALA A 1 493 ? -3.034 1.487 11.154 1.00 93.38 493 ALA A O 1
ATOM 3864 N N . GLY A 1 494 ? -3.775 2.312 13.108 1.00 92.44 494 GLY A N 1
ATOM 3865 C CA . GLY A 1 494 ? -2.483 2.864 13.515 1.00 92.44 494 GLY A CA 1
ATOM 3866 C C . GLY A 1 494 ? -1.371 1.811 13.571 1.00 92.44 494 GLY A C 1
ATOM 3867 O O . GLY A 1 494 ? -0.281 2.018 13.040 1.00 92.44 494 GLY A O 1
ATOM 3868 N N . PHE A 1 495 ? -1.645 0.639 14.148 1.00 90.25 495 PHE A N 1
ATOM 3869 C CA . PHE A 1 495 ? -0.663 -0.445 14.213 1.00 90.25 495 PHE A CA 1
ATOM 3870 C C . PHE A 1 495 ? -0.329 -1.035 12.833 1.00 90.25 495 PHE A C 1
ATOM 3872 O O . PHE A 1 495 ? 0.843 -1.240 12.514 1.00 90.25 495 PHE A O 1
ATOM 3879 N N . MET A 1 496 ? -1.338 -1.285 11.997 1.00 90.88 496 MET A N 1
ATOM 3880 C CA . MET A 1 496 ? -1.144 -1.799 10.637 1.00 90.88 496 MET A CA 1
ATOM 3881 C C . MET A 1 496 ? -0.441 -0.783 9.742 1.00 90.88 496 MET A C 1
ATOM 3883 O O . MET A 1 496 ? 0.359 -1.187 8.904 1.00 90.88 496 MET A O 1
ATOM 3887 N N . LEU A 1 497 ? -0.681 0.514 9.937 1.00 91.75 497 LEU A N 1
ATOM 3888 C CA . LEU A 1 497 ? 0.023 1.571 9.225 1.00 91.75 497 LEU A CA 1
ATOM 3889 C C . LEU A 1 497 ? 1.493 1.632 9.637 1.00 91.75 497 LEU A C 1
ATOM 3891 O O . LEU A 1 497 ? 2.352 1.725 8.771 1.00 91.75 497 LEU A O 1
ATOM 3895 N N . PHE A 1 498 ? 1.803 1.482 10.928 1.00 89.88 498 PHE A N 1
ATOM 3896 C CA . PHE A 1 498 ? 3.188 1.385 11.399 1.00 89.88 498 PHE A CA 1
ATOM 3897 C C . PHE A 1 498 ? 3.933 0.183 10.793 1.00 89.88 498 PHE A C 1
ATOM 3899 O O . PHE A 1 498 ? 5.046 0.325 10.293 1.00 89.88 498 PHE A O 1
ATOM 3906 N N . VAL A 1 499 ? 3.316 -1.004 10.797 1.00 86.50 499 VAL A N 1
ATOM 3907 C CA . VAL A 1 499 ? 3.899 -2.205 10.167 1.00 86.50 499 VAL A CA 1
ATOM 3908 C C . VAL A 1 499 ? 4.006 -2.027 8.648 1.00 86.50 499 VAL A C 1
ATOM 3910 O O . VAL A 1 499 ? 5.020 -2.373 8.039 1.00 86.50 499 VAL A O 1
ATOM 3913 N N . GLY A 1 500 ? 2.966 -1.459 8.040 1.00 87.62 500 GLY A N 1
ATOM 3914 C CA . GLY A 1 500 ? 2.887 -1.168 6.617 1.00 87.62 500 GLY A CA 1
ATOM 3915 C C . GLY A 1 500 ? 3.885 -0.120 6.156 1.00 87.62 500 GLY A C 1
ATOM 3916 O O . GLY A 1 500 ? 4.301 -0.185 5.008 1.00 87.62 500 GLY A O 1
ATOM 3917 N N . ASP A 1 501 ? 4.335 0.780 7.025 1.00 90.12 501 ASP A N 1
ATOM 3918 C CA . ASP A 1 501 ? 5.310 1.806 6.669 1.00 90.12 501 ASP A CA 1
ATOM 3919 C C . ASP A 1 501 ? 6.684 1.218 6.325 1.00 90.12 501 ASP A C 1
ATOM 3921 O O . ASP A 1 501 ? 7.331 1.635 5.362 1.00 90.12 501 ASP A O 1
ATOM 3925 N N . ILE A 1 502 ? 7.092 0.170 7.048 1.00 86.12 502 ILE A N 1
ATOM 3926 C CA . ILE A 1 502 ? 8.314 -0.583 6.743 1.00 86.12 502 ILE A CA 1
ATOM 3927 C C . ILE A 1 502 ? 8.184 -1.220 5.356 1.00 86.12 502 ILE A C 1
ATOM 3929 O O . ILE A 1 502 ? 9.058 -1.054 4.506 1.00 86.12 502 ILE A O 1
ATOM 3933 N N . MET A 1 503 ? 7.070 -1.916 5.105 1.00 84.44 503 MET A N 1
ATOM 3934 C CA . MET A 1 503 ? 6.829 -2.569 3.815 1.00 84.44 503 MET A CA 1
ATOM 3935 C C . MET A 1 503 ? 6.705 -1.557 2.673 1.00 84.44 503 MET A C 1
ATOM 3937 O O . MET A 1 503 ? 7.254 -1.788 1.605 1.00 84.44 503 MET A O 1
ATOM 3941 N N . GLY A 1 504 ? 6.015 -0.438 2.893 1.00 86.94 504 GLY A N 1
ATOM 3942 C CA . GLY A 1 504 ? 5.805 0.622 1.911 1.00 86.94 504 GLY A CA 1
ATOM 3943 C C . GLY A 1 504 ? 7.092 1.359 1.557 1.00 86.94 504 GLY A C 1
ATOM 3944 O O . GLY A 1 504 ? 7.300 1.689 0.393 1.00 86.94 504 GLY A O 1
ATOM 3945 N N . SER A 1 505 ? 7.988 1.555 2.527 1.00 87.19 505 SER A N 1
ATOM 3946 C CA . SER A 1 505 ? 9.317 2.130 2.287 1.00 87.19 505 SER A CA 1
ATOM 3947 C C . SER A 1 505 ? 10.173 1.211 1.418 1.00 87.19 505 SER A C 1
ATOM 3949 O O . SER A 1 505 ? 10.710 1.660 0.409 1.00 87.19 505 SER A O 1
ATOM 3951 N N . LEU A 1 506 ? 10.221 -0.087 1.742 1.00 85.75 506 LEU A N 1
ATOM 3952 C CA . LEU A 1 506 ? 10.914 -1.091 0.924 1.00 85.75 506 LEU A CA 1
ATOM 3953 C C . LEU A 1 506 ? 10.289 -1.226 -0.471 1.00 85.75 506 LEU A C 1
ATOM 3955 O O . LEU A 1 506 ? 10.994 -1.364 -1.467 1.00 85.75 506 LEU A O 1
ATOM 3959 N N . GLU A 1 507 ? 8.961 -1.156 -0.558 1.00 86.81 507 GLU A N 1
ATOM 3960 C CA . GLU A 1 507 ? 8.232 -1.192 -1.825 1.00 86.81 507 GLU A CA 1
ATOM 3961 C C . GLU A 1 507 ? 8.617 0.001 -2.713 1.00 86.81 507 GLU A C 1
ATOM 3963 O O . GLU A 1 507 ? 8.920 -0.194 -3.891 1.00 86.81 507 GLU A O 1
ATOM 3968 N N . ALA A 1 508 ? 8.690 1.208 -2.148 1.00 87.38 508 ALA A N 1
ATOM 3969 C CA . ALA A 1 508 ? 9.032 2.424 -2.879 1.00 87.38 508 ALA A CA 1
ATOM 3970 C C . ALA A 1 508 ? 10.498 2.465 -3.360 1.00 87.38 508 ALA A C 1
ATOM 3972 O O . ALA A 1 508 ? 10.811 3.171 -4.322 1.00 87.38 508 ALA A O 1
ATOM 3973 N N . GLU A 1 509 ? 11.409 1.708 -2.738 1.00 84.88 509 GLU A N 1
ATOM 3974 C CA . GLU A 1 509 ? 12.807 1.615 -3.182 1.00 84.88 509 GLU A CA 1
ATOM 3975 C C . GLU A 1 509 ? 12.964 0.861 -4.510 1.00 84.88 509 GLU A C 1
ATOM 3977 O O . GLU A 1 509 ? 13.855 1.178 -5.304 1.00 84.88 509 GLU A O 1
ATOM 3982 N N . VAL A 1 510 ? 12.083 -0.098 -4.804 1.00 80.12 510 VAL A N 1
ATOM 3983 C CA . VAL A 1 510 ? 12.178 -0.925 -6.012 1.00 80.12 510 VAL A CA 1
ATOM 3984 C C . VAL A 1 510 ? 11.791 -0.104 -7.246 1.00 80.12 510 VAL A C 1
ATOM 3986 O O . VAL A 1 510 ? 10.662 0.361 -7.373 1.00 80.12 510 VAL A O 1
ATOM 3989 N N . ILE A 1 511 ? 12.728 0.080 -8.184 1.00 67.44 511 ILE A N 1
ATOM 3990 C CA . ILE A 1 511 ? 12.536 0.881 -9.414 1.00 67.44 511 ILE A CA 1
ATOM 3991 C C . ILE A 1 511 ? 11.589 0.188 -10.413 1.00 67.44 511 ILE A C 1
ATOM 3993 O O . ILE A 1 511 ? 10.903 0.857 -11.174 1.00 67.44 511 ILE A O 1
ATOM 3997 N N . THR A 1 512 ? 11.551 -1.144 -10.422 1.00 62.16 512 THR A N 1
ATOM 3998 C CA . THR A 1 512 ? 10.824 -1.948 -11.414 1.00 62.16 512 THR A CA 1
ATOM 3999 C C . THR A 1 512 ? 9.380 -2.238 -11.007 1.00 62.16 512 THR A C 1
ATOM 4001 O O . THR A 1 512 ? 9.052 -2.271 -9.825 1.00 62.16 512 THR A O 1
ATOM 4004 N N . GLY A 1 513 ? 8.525 -2.525 -11.996 1.00 53.00 513 GLY A N 1
ATOM 4005 C CA . GLY A 1 513 ? 7.129 -2.918 -11.763 1.00 53.00 513 GLY A CA 1
ATOM 4006 C C . GLY A 1 513 ? 6.948 -4.312 -11.143 1.00 53.00 513 GLY A C 1
ATOM 4007 O O . GLY A 1 513 ? 5.929 -4.550 -10.500 1.00 53.00 513 GLY A O 1
ATOM 4008 N N . GLU A 1 514 ? 7.922 -5.222 -11.290 1.00 61.19 514 GLU A N 1
ATOM 4009 C CA . GLU A 1 514 ? 7.960 -6.481 -10.532 1.00 61.19 514 GLU A CA 1
ATOM 4010 C C . GLU A 1 514 ? 8.577 -6.227 -9.157 1.00 61.19 514 GLU A C 1
ATOM 4012 O O . GLU A 1 514 ? 9.787 -6.029 -9.029 1.00 61.19 514 GLU A O 1
ATOM 4017 N N . ASN A 1 515 ? 7.724 -6.197 -8.136 1.00 70.56 515 ASN A N 1
ATOM 4018 C CA . ASN A 1 515 ? 8.108 -5.853 -6.779 1.00 70.56 515 ASN A CA 1
ATOM 4019 C C . ASN A 1 515 ? 7.441 -6.813 -5.775 1.00 70.56 515 ASN A C 1
ATOM 4021 O O . ASN A 1 515 ? 6.209 -6.859 -5.688 1.00 70.56 515 ASN A O 1
ATOM 4025 N N . PRO A 1 516 ? 8.229 -7.580 -4.994 1.00 73.88 516 PRO A N 1
ATOM 4026 C CA . PRO A 1 516 ? 7.693 -8.561 -4.049 1.00 73.88 516 PRO A CA 1
ATOM 4027 C C . PRO A 1 516 ? 6.891 -7.921 -2.907 1.00 73.88 516 PRO A C 1
ATOM 4029 O O . PRO A 1 516 ? 6.100 -8.603 -2.255 1.00 73.88 516 PRO A O 1
ATOM 4032 N N . PHE A 1 517 ? 7.062 -6.619 -2.671 1.00 79.38 517 PHE A N 1
ATOM 4033 C CA . PHE A 1 517 ? 6.378 -5.882 -1.615 1.00 79.38 517 PHE A CA 1
ATOM 4034 C C . PHE A 1 517 ? 5.054 -5.253 -2.063 1.00 79.38 517 PHE A C 1
ATOM 4036 O O . PHE A 1 517 ? 4.274 -4.848 -1.201 1.00 79.38 517 PHE A O 1
ATOM 4043 N N . SER A 1 518 ? 4.742 -5.211 -3.366 1.00 76.69 518 SER A N 1
ATOM 4044 C CA . SER A 1 518 ? 3.543 -4.513 -3.855 1.00 76.69 518 SER A CA 1
ATOM 4045 C C . SER A 1 518 ? 2.242 -5.149 -3.365 1.00 76.69 518 SER A C 1
ATOM 4047 O O . SER A 1 518 ? 1.393 -4.430 -2.849 1.00 76.69 518 SER A O 1
ATOM 4049 N N . ILE A 1 519 ? 2.097 -6.481 -3.424 1.00 77.38 519 ILE A N 1
ATOM 4050 C CA . ILE A 1 519 ? 0.882 -7.166 -2.934 1.00 77.38 519 ILE A CA 1
ATOM 4051 C C . ILE A 1 519 ? 0.737 -7.042 -1.402 1.00 77.38 519 ILE A C 1
ATOM 4053 O O . ILE A 1 519 ? -0.330 -6.625 -0.950 1.00 77.38 519 ILE A O 1
ATOM 4057 N N . PRO A 1 520 ? 1.760 -7.341 -0.574 1.00 80.75 520 PRO A N 1
ATOM 4058 C CA . PRO A 1 520 ? 1.664 -7.119 0.871 1.00 80.75 520 PRO A CA 1
ATOM 4059 C C . PRO A 1 520 ? 1.334 -5.664 1.242 1.00 80.75 520 PRO A C 1
ATOM 4061 O O . PRO A 1 520 ? 0.439 -5.429 2.054 1.00 80.75 520 PRO A O 1
ATOM 4064 N N . SER A 1 521 ? 2.007 -4.691 0.613 1.00 83.56 521 SER A N 1
ATOM 4065 C CA . SER A 1 521 ? 1.789 -3.254 0.835 1.00 83.56 521 SER A CA 1
ATOM 4066 C C . SER A 1 521 ? 0.372 -2.822 0.437 1.00 83.56 521 SER A C 1
ATOM 4068 O O . SER A 1 521 ? -0.295 -2.101 1.181 1.00 83.56 521 SER A O 1
ATOM 4070 N N . ALA A 1 522 ? -0.142 -3.337 -0.685 1.00 80.75 522 ALA A N 1
ATOM 4071 C CA . ALA A 1 522 ? -1.514 -3.128 -1.139 1.00 80.75 522 ALA A CA 1
ATOM 4072 C C . ALA A 1 522 ? -2.550 -3.573 -0.112 1.00 80.75 522 ALA A C 1
ATOM 4074 O O . ALA A 1 522 ? -3.468 -2.822 0.226 1.00 80.75 522 ALA A O 1
ATOM 4075 N N . VAL A 1 523 ? -2.403 -4.811 0.370 1.00 81.62 523 VAL A N 1
ATOM 4076 C CA . VAL A 1 523 ? -3.345 -5.414 1.310 1.00 81.62 523 VAL A CA 1
ATOM 4077 C C . VAL A 1 523 ? -3.293 -4.669 2.640 1.00 81.62 523 VAL A C 1
ATOM 4079 O O . VAL A 1 523 ? -4.347 -4.307 3.156 1.00 81.62 523 VAL A O 1
ATOM 4082 N N . LEU A 1 524 ? -2.099 -4.356 3.157 1.00 87.88 524 LEU A N 1
ATOM 4083 C CA . LEU A 1 524 ? -1.942 -3.540 4.367 1.00 87.88 524 LEU A CA 1
ATOM 4084 C C . LEU A 1 524 ? -2.586 -2.162 4.211 1.00 87.88 524 LEU A C 1
ATOM 4086 O O . LEU A 1 524 ? -3.378 -1.758 5.057 1.00 87.88 524 LEU A O 1
ATOM 4090 N N . GLY A 1 525 ? -2.319 -1.463 3.107 1.00 86.56 525 GLY A N 1
ATOM 4091 C CA . GLY A 1 525 ? -2.920 -0.160 2.830 1.00 86.56 525 GLY A CA 1
ATOM 4092 C C . GLY A 1 525 ? -4.446 -0.213 2.696 1.00 86.56 525 GLY A C 1
ATOM 4093 O O . GLY A 1 525 ? -5.124 0.724 3.117 1.00 86.56 525 GLY A O 1
ATOM 4094 N N . GLY A 1 526 ? -4.987 -1.295 2.128 1.00 84.88 526 GLY A N 1
ATOM 4095 C CA . GLY A 1 526 ? -6.425 -1.552 2.056 1.00 84.88 526 GLY A CA 1
ATOM 4096 C C . GLY A 1 526 ? -7.043 -1.823 3.429 1.00 84.88 526 GLY A C 1
ATOM 4097 O O . GLY A 1 526 ? -8.093 -1.267 3.736 1.00 84.88 526 GLY A O 1
ATOM 4098 N N . ILE A 1 527 ? -6.372 -2.616 4.272 1.00 88.25 527 ILE A N 1
ATOM 4099 C CA . ILE A 1 527 ? -6.773 -2.883 5.661 1.00 88.25 527 ILE A CA 1
ATOM 4100 C C . ILE A 1 527 ? -6.803 -1.580 6.461 1.00 88.25 527 ILE A C 1
ATOM 4102 O O . ILE A 1 527 ? -7.833 -1.277 7.054 1.00 88.25 527 ILE A O 1
ATOM 4106 N N . VAL A 1 528 ? -5.725 -0.788 6.437 1.00 91.19 528 VAL A N 1
ATOM 4107 C CA . VAL A 1 528 ? -5.653 0.508 7.137 1.00 91.19 528 VAL A CA 1
ATOM 4108 C C . VAL A 1 528 ? -6.844 1.386 6.748 1.00 91.19 528 VAL A C 1
ATOM 4110 O O . VAL A 1 528 ? -7.644 1.746 7.609 1.00 91.19 528 VAL A O 1
ATOM 4113 N N . ALA A 1 529 ? -7.050 1.612 5.447 1.00 88.56 529 ALA A N 1
ATOM 4114 C CA . ALA A 1 529 ? -8.146 2.448 4.961 1.00 88.56 529 ALA A CA 1
ATOM 4115 C C . ALA A 1 529 ? -9.541 1.890 5.318 1.00 88.56 529 ALA A C 1
ATOM 4117 O O . ALA A 1 529 ? -10.463 2.656 5.599 1.00 88.56 529 ALA A O 1
ATOM 4118 N N . ALA A 1 530 ? -9.713 0.564 5.324 1.00 88.00 530 ALA A N 1
ATOM 4119 C CA . ALA A 1 530 ? -10.974 -0.075 5.693 1.00 88.00 530 ALA A CA 1
ATOM 4120 C C . ALA A 1 530 ? -11.286 0.055 7.190 1.00 88.00 530 ALA A C 1
ATOM 4122 O O . ALA A 1 530 ? -12.443 0.276 7.542 1.00 88.00 530 ALA A O 1
ATOM 4123 N N . PHE A 1 531 ? -10.288 -0.061 8.068 1.00 92.44 531 PHE A N 1
ATOM 4124 C CA . PHE A 1 531 ? -10.481 0.103 9.510 1.00 92.44 531 PHE A CA 1
ATOM 4125 C C . PHE A 1 531 ? -10.704 1.573 9.897 1.00 92.44 531 PHE A C 1
ATOM 4127 O O . PHE A 1 531 ? -11.588 1.841 10.708 1.00 92.44 531 PHE A O 1
ATOM 4134 N N . GLU A 1 532 ? -10.001 2.522 9.272 1.00 91.25 532 GLU A N 1
ATOM 4135 C CA . GLU A 1 532 ? -10.237 3.965 9.462 1.00 91.25 532 GLU A CA 1
ATOM 4136 C C . GLU A 1 532 ? -11.638 4.372 8.989 1.00 91.25 532 GLU A C 1
ATOM 4138 O O . GLU A 1 532 ? -12.446 4.907 9.750 1.00 91.25 532 GLU A O 1
ATOM 4143 N N . GLY A 1 533 ? -11.954 4.081 7.722 1.00 88.62 533 GLY A N 1
ATOM 4144 C CA . GLY A 1 533 ? -13.240 4.430 7.126 1.00 88.62 533 GLY A CA 1
ATOM 4145 C C . GLY A 1 533 ? -14.402 3.684 7.776 1.00 88.62 533 GLY A C 1
ATOM 4146 O O . GLY A 1 533 ? -15.444 4.270 8.064 1.00 88.62 533 GLY A O 1
ATOM 4147 N N . GLY A 1 534 ? -14.219 2.391 8.050 1.00 89.25 534 GLY A N 1
ATOM 4148 C CA . GLY A 1 534 ? -15.227 1.544 8.673 1.00 89.25 534 GLY A CA 1
ATOM 4149 C C . GLY A 1 534 ? -15.516 1.933 10.121 1.00 89.25 534 GLY A C 1
ATOM 4150 O O . GLY A 1 534 ? -16.685 2.022 10.495 1.00 89.25 534 GLY A O 1
ATOM 4151 N N . GLY A 1 535 ? -14.480 2.223 10.916 1.00 91.19 535 GLY A N 1
ATOM 4152 C CA . GLY A 1 535 ? -14.624 2.706 12.291 1.00 91.19 535 GLY A CA 1
ATOM 4153 C C . GLY A 1 535 ? -15.430 4.003 12.354 1.00 91.19 535 GLY A C 1
ATOM 4154 O O . GLY A 1 535 ? -16.432 4.074 13.070 1.00 91.19 535 GLY A O 1
ATOM 4155 N N . ASN A 1 536 ? -15.069 4.974 11.512 1.00 89.75 536 ASN A N 1
ATOM 4156 C CA . ASN A 1 536 ? -15.764 6.255 11.403 1.00 89.75 536 ASN A CA 1
ATOM 4157 C C . ASN A 1 536 ? -17.204 6.129 10.887 1.00 89.75 536 ASN A C 1
ATOM 4159 O O . ASN A 1 536 ? -18.093 6.840 11.356 1.00 89.75 536 ASN A O 1
ATOM 4163 N N . ALA A 1 537 ? -17.467 5.215 9.952 1.00 88.81 537 ALA A N 1
ATOM 4164 C CA . ALA A 1 537 ? -18.810 5.006 9.419 1.00 88.81 537 ALA A CA 1
ATOM 4165 C C . ALA A 1 537 ? -19.738 4.269 10.406 1.00 88.81 537 ALA A C 1
ATOM 4167 O O . ALA A 1 537 ? -20.941 4.545 10.459 1.00 88.81 537 ALA A O 1
ATOM 4168 N N . LEU A 1 538 ? -19.202 3.327 11.190 1.00 90.31 538 LEU A N 1
ATOM 4169 C CA . LEU A 1 538 ? -19.978 2.547 12.159 1.00 90.31 538 LEU A CA 1
ATOM 4170 C C . LEU A 1 538 ? -20.181 3.290 13.483 1.00 90.31 538 LEU A C 1
ATOM 4172 O O . LEU A 1 538 ? -21.257 3.182 14.070 1.00 90.31 538 LEU A O 1
ATOM 4176 N N . VAL A 1 539 ? -19.178 4.042 13.946 1.00 91.31 539 VAL A N 1
ATOM 4177 C CA . VAL A 1 539 ? -19.191 4.744 15.240 1.00 91.31 539 VAL A CA 1
ATOM 4178 C C . VAL A 1 539 ? -18.676 6.182 15.066 1.00 91.31 539 VAL A C 1
ATOM 4180 O O . VAL A 1 539 ? -17.603 6.529 15.560 1.00 91.31 539 VAL A O 1
ATOM 4183 N N . PRO A 1 540 ? -19.428 7.048 14.364 1.00 89.12 540 PRO A N 1
ATOM 4184 C CA . PRO A 1 540 ? -18.961 8.387 14.026 1.00 89.12 540 PRO A CA 1
ATOM 4185 C C . PRO A 1 540 ? -18.753 9.262 15.265 1.00 89.12 540 PRO A C 1
ATOM 4187 O O . PRO A 1 540 ? -19.659 9.424 16.088 1.00 89.12 540 PRO A O 1
ATOM 4190 N N . LYS A 1 541 ? -17.584 9.902 15.362 1.00 89.88 541 LYS A N 1
ATOM 4191 C CA . LYS A 1 541 ? -17.283 10.920 16.377 1.00 89.88 541 LYS A CA 1
ATOM 4192 C C . LYS A 1 541 ? -17.437 12.303 15.764 1.00 89.88 541 LYS A C 1
ATOM 4194 O O . LYS A 1 541 ? -16.761 12.635 14.802 1.00 89.88 541 LYS A O 1
ATOM 4199 N N . ALA A 1 542 ? -18.370 13.089 16.304 1.00 91.69 542 ALA A N 1
ATOM 4200 C CA . ALA A 1 542 ? -18.708 14.426 15.811 1.00 91.69 542 ALA A CA 1
ATOM 4201 C C . ALA A 1 542 ? -18.831 14.532 14.265 1.00 91.69 542 ALA A C 1
ATOM 4203 O O . ALA A 1 542 ? -18.249 15.458 13.706 1.00 91.69 542 ALA A O 1
ATOM 4204 N N . PRO A 1 543 ? -19.622 13.671 13.586 1.00 91.75 543 PRO A N 1
ATOM 4205 C CA . PRO A 1 543 ? -19.613 13.504 12.125 1.00 91.75 543 PRO A CA 1
ATOM 4206 C C . PRO A 1 543 ? -19.910 14.777 11.333 1.00 91.75 543 PRO A C 1
ATOM 4208 O O . PRO A 1 543 ? -20.521 15.712 11.851 1.00 91.75 543 PRO A O 1
ATOM 4211 N N . ILE A 1 544 ? -19.569 14.758 10.044 1.00 90.94 544 ILE A N 1
ATOM 4212 C CA . ILE A 1 544 ? -19.930 15.807 9.085 1.00 90.94 544 ILE A CA 1
ATOM 4213 C C . ILE A 1 544 ? -21.454 16.007 9.080 1.00 90.94 544 ILE A C 1
ATOM 4215 O O . ILE A 1 544 ? -22.220 15.078 8.815 1.00 90.94 544 ILE A O 1
ATOM 4219 N N . ASP A 1 545 ? -21.897 17.232 9.346 1.00 91.38 545 ASP A N 1
ATOM 4220 C CA . ASP A 1 545 ? -23.314 17.591 9.420 1.00 91.38 545 ASP A CA 1
ATOM 4221 C C . ASP A 1 545 ? -23.905 17.781 8.011 1.00 91.38 545 ASP A C 1
ATOM 4223 O O . ASP A 1 545 ? -25.071 17.455 7.750 1.00 91.38 545 ASP A O 1
ATOM 4227 N N . ASN A 1 546 ? -23.111 18.302 7.068 1.00 90.44 546 ASN A N 1
ATOM 4228 C CA . ASN A 1 546 ? -23.544 18.475 5.689 1.00 90.44 546 ASN A CA 1
ATOM 4229 C C . ASN A 1 546 ? -23.657 17.130 4.951 1.00 90.44 546 ASN A C 1
ATOM 4231 O O . ASN A 1 546 ? -22.665 16.495 4.600 1.00 90.44 546 ASN A O 1
ATOM 4235 N N . THR A 1 547 ? -24.889 16.741 4.611 1.00 89.69 547 THR A N 1
ATOM 4236 C CA . THR A 1 547 ? -25.174 15.467 3.932 1.00 89.69 547 THR A CA 1
ATOM 4237 C C . THR A 1 547 ? -24.455 15.309 2.591 1.00 89.69 547 THR A C 1
ATOM 4239 O O . THR A 1 547 ? -24.017 14.210 2.273 1.00 89.69 547 THR A O 1
ATOM 4242 N N . ALA A 1 548 ? -24.317 16.372 1.791 1.00 80.56 548 ALA A N 1
ATOM 4243 C CA . ALA A 1 548 ? -23.632 16.269 0.502 1.00 80.56 548 ALA A CA 1
ATOM 4244 C C . ALA A 1 548 ? -22.130 16.017 0.692 1.00 80.56 548 ALA A C 1
ATOM 4246 O O . ALA A 1 548 ? -21.559 15.180 0.002 1.00 80.56 548 ALA A O 1
ATOM 4247 N N . VAL A 1 549 ? -21.513 16.693 1.663 1.00 85.12 549 VAL A N 1
ATOM 4248 C CA . VAL A 1 549 ? -20.092 16.510 1.994 1.00 85.12 549 VAL A CA 1
ATOM 4249 C C . VAL A 1 549 ? -19.845 15.130 2.604 1.00 85.12 549 VAL A C 1
ATOM 4251 O O . VAL A 1 549 ? -18.882 14.474 2.224 1.00 85.12 549 VAL A O 1
ATOM 4254 N N . SER A 1 550 ? -20.745 14.640 3.461 1.00 84.31 550 SER A N 1
ATOM 4255 C CA . SER A 1 550 ? -20.689 13.268 3.985 1.00 84.31 550 SER A CA 1
ATOM 4256 C C . SER A 1 550 ? -20.754 12.224 2.865 1.00 84.31 550 SER A C 1
ATOM 4258 O O . SER A 1 550 ? -19.950 11.302 2.866 1.00 84.31 550 SER A O 1
ATOM 4260 N N . VAL A 1 551 ? -21.626 12.393 1.863 1.00 83.50 551 VAL A N 1
ATOM 4261 C CA . VAL A 1 551 ? -21.675 11.480 0.702 1.00 83.50 551 VAL A CA 1
ATOM 4262 C C . VAL A 1 551 ? -20.369 11.519 -0.097 1.00 83.50 551 VAL A C 1
ATOM 4264 O O . VAL A 1 551 ? -19.881 10.474 -0.521 1.00 83.50 551 VAL A O 1
ATOM 4267 N N . ILE A 1 552 ? -19.782 12.705 -0.294 1.00 83.62 552 ILE A N 1
ATOM 4268 C CA . ILE A 1 552 ? -18.478 12.834 -0.964 1.00 83.62 552 ILE A CA 1
ATOM 4269 C C . ILE A 1 552 ? -17.389 12.118 -0.153 1.00 83.62 552 ILE A C 1
ATOM 4271 O O . ILE A 1 552 ? -16.558 11.433 -0.748 1.00 83.62 552 ILE A O 1
ATOM 4275 N N . SER A 1 553 ? -17.413 12.232 1.178 1.00 87.12 553 SER A N 1
ATOM 4276 C CA . SER A 1 553 ? -16.501 11.517 2.077 1.00 87.12 553 SER A CA 1
ATOM 4277 C C . SER A 1 553 ? -16.595 10.003 1.890 1.00 87.12 553 SER A C 1
ATOM 4279 O O . SER A 1 553 ? -15.587 9.353 1.611 1.00 87.12 553 SER A O 1
ATOM 4281 N N . ASP A 1 554 ? -17.809 9.450 1.9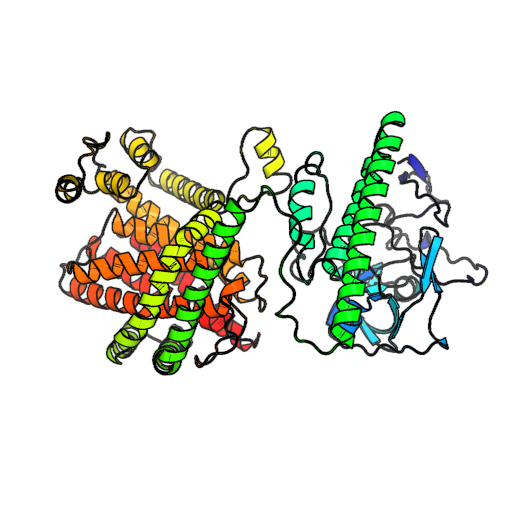49 1.00 84.00 554 ASP A N 1
ATOM 4282 C CA . ASP A 1 554 ? -18.051 8.009 1.833 1.00 84.00 554 ASP A CA 1
ATOM 4283 C C . ASP A 1 554 ? -17.584 7.468 0.474 1.00 84.00 554 ASP A C 1
ATOM 4285 O O . ASP A 1 554 ? -16.870 6.465 0.400 1.00 84.00 554 ASP A O 1
ATOM 4289 N N . VAL A 1 555 ? -17.937 8.165 -0.614 1.00 82.88 555 VAL A N 1
ATOM 4290 C CA . VAL A 1 555 ? -17.530 7.792 -1.977 1.00 82.88 555 VAL A CA 1
ATOM 4291 C C . VAL A 1 555 ? -16.013 7.870 -2.135 1.00 82.88 555 VAL A C 1
ATOM 4293 O O . VAL A 1 555 ? -15.415 6.965 -2.714 1.00 82.88 555 VAL A O 1
ATOM 4296 N N . THR A 1 556 ? -15.378 8.918 -1.608 1.00 86.12 556 THR A N 1
ATOM 4297 C CA . THR A 1 556 ? -13.923 9.099 -1.710 1.00 86.12 556 THR A CA 1
ATOM 4298 C C . THR A 1 556 ? -13.181 8.029 -0.916 1.00 86.12 556 THR A C 1
ATOM 4300 O O . THR A 1 556 ? -12.234 7.442 -1.432 1.00 86.12 556 THR A O 1
ATOM 4303 N N . THR A 1 557 ? -13.631 7.718 0.300 1.00 86.38 557 THR A N 1
ATOM 4304 C CA . THR A 1 557 ? -13.060 6.653 1.136 1.00 86.38 557 THR A CA 1
ATOM 4305 C C . THR A 1 557 ? -13.176 5.293 0.452 1.00 86.38 557 THR A C 1
ATOM 4307 O O . THR A 1 557 ? -12.179 4.584 0.315 1.00 86.38 557 THR A O 1
ATOM 4310 N N . ALA A 1 558 ? -14.359 4.955 -0.073 1.00 83.19 558 ALA A N 1
ATOM 4311 C CA . ALA A 1 558 ? -14.554 3.727 -0.840 1.00 83.19 558 ALA A CA 1
ATOM 4312 C C . ALA A 1 558 ? -13.638 3.677 -2.076 1.00 83.19 558 ALA A C 1
ATOM 4314 O O . ALA A 1 558 ? -12.989 2.660 -2.329 1.00 83.19 558 ALA A O 1
ATOM 4315 N N . ALA A 1 559 ? -13.525 4.786 -2.814 1.00 83.38 559 ALA A N 1
ATOM 4316 C CA . ALA A 1 559 ? -12.645 4.884 -3.972 1.00 83.38 559 ALA A CA 1
ATOM 4317 C C . ALA A 1 559 ? -11.170 4.688 -3.599 1.00 83.38 559 ALA A C 1
ATOM 4319 O O . ALA A 1 559 ? -10.458 3.999 -4.320 1.00 83.38 559 ALA A O 1
ATOM 4320 N N . VAL A 1 560 ? -10.712 5.235 -2.468 1.00 84.62 560 VAL A N 1
ATOM 4321 C CA . VAL A 1 560 ? -9.339 5.048 -1.970 1.00 84.62 560 VAL A CA 1
ATOM 4322 C C . VAL A 1 560 ? -9.070 3.584 -1.629 1.00 84.62 560 VAL A C 1
ATOM 4324 O O . VAL A 1 560 ? -8.037 3.062 -2.046 1.00 84.62 560 VAL A O 1
ATOM 4327 N N . ILE A 1 561 ? -9.986 2.910 -0.925 1.00 82.94 561 ILE A N 1
ATOM 4328 C CA . ILE A 1 561 ? -9.847 1.486 -0.578 1.00 82.94 561 ILE A CA 1
ATOM 4329 C C . ILE A 1 561 ? -9.711 0.648 -1.854 1.00 82.94 561 ILE A C 1
ATOM 4331 O O . ILE A 1 561 ? -8.747 -0.102 -2.003 1.00 82.94 561 ILE A O 1
ATOM 4335 N N . VAL A 1 562 ? -10.631 0.815 -2.812 1.00 78.25 562 VAL A N 1
ATOM 4336 C CA . VAL A 1 562 ? -10.594 0.046 -4.065 1.00 78.25 562 VAL A CA 1
ATOM 4337 C C . VAL A 1 562 ? -9.359 0.421 -4.889 1.00 78.25 562 VAL A C 1
ATOM 4339 O O . VAL A 1 562 ? -8.657 -0.463 -5.369 1.00 78.25 562 VAL A O 1
ATOM 4342 N N . SER A 1 563 ? -9.027 1.709 -5.003 1.00 79.25 563 SER A N 1
ATOM 4343 C CA . SER A 1 563 ? -7.854 2.199 -5.738 1.00 79.25 563 SER A CA 1
ATOM 4344 C C . SER A 1 563 ? -6.551 1.613 -5.201 1.00 79.25 563 SER A C 1
ATOM 4346 O O . SER A 1 563 ? -5.705 1.209 -5.999 1.00 79.25 563 SER A O 1
ATOM 4348 N N . LYS A 1 564 ? -6.383 1.550 -3.874 1.00 78.81 564 LYS A N 1
ATOM 4349 C CA . LYS A 1 564 ? -5.184 0.998 -3.229 1.00 78.81 564 LYS A CA 1
ATOM 4350 C C . LYS A 1 564 ? -4.984 -0.480 -3.518 1.00 78.81 564 LYS A C 1
ATOM 4352 O O . LYS A 1 564 ? -3.838 -0.903 -3.548 1.00 78.81 564 LYS A O 1
ATOM 4357 N N . ILE A 1 565 ? -6.055 -1.241 -3.729 1.00 73.00 565 ILE A N 1
ATOM 4358 C CA . ILE A 1 565 ? -5.998 -2.681 -4.008 1.00 73.00 565 ILE A CA 1
ATOM 4359 C C . ILE A 1 565 ? -5.879 -2.941 -5.519 1.00 73.00 565 ILE A C 1
ATOM 4361 O O . ILE A 1 565 ? -5.121 -3.800 -5.959 1.00 73.00 565 ILE A O 1
ATOM 4365 N N . VAL A 1 566 ? -6.613 -2.188 -6.342 1.00 71.44 566 VAL A N 1
ATOM 4366 C CA . VAL A 1 566 ? -6.638 -2.378 -7.800 1.00 71.44 566 VAL A CA 1
ATOM 4367 C C . VAL A 1 566 ? -5.314 -1.977 -8.453 1.00 71.44 566 VAL A C 1
ATOM 4369 O O . VAL A 1 566 ? -4.815 -2.694 -9.325 1.00 71.44 566 VAL A O 1
ATOM 4372 N N . PHE A 1 567 ? -4.738 -0.843 -8.046 1.00 71.94 567 PHE A N 1
ATOM 4373 C CA . PHE A 1 567 ? -3.567 -0.250 -8.708 1.00 71.94 567 PHE A CA 1
ATOM 4374 C C . PHE A 1 567 ? -2.211 -0.783 -8.248 1.00 71.94 567 PHE A C 1
ATOM 4376 O O . PHE A 1 567 ? -1.179 -0.348 -8.746 1.00 71.94 567 PHE A O 1
ATOM 4383 N N . SER A 1 568 ? -2.220 -1.747 -7.343 1.00 68.25 568 SER A N 1
ATOM 4384 C CA . SER A 1 568 ? -1.043 -2.376 -6.736 1.00 68.25 568 SER A CA 1
ATOM 4385 C C . SER A 1 568 ? -1.006 -3.896 -6.964 1.00 68.25 568 SER A C 1
ATOM 4387 O O . SER A 1 568 ? -0.167 -4.598 -6.401 1.00 68.25 568 SER A O 1
ATOM 4389 N N . GLY A 1 569 ? -1.936 -4.413 -7.777 1.00 63.78 569 GLY A N 1
ATOM 4390 C CA . GLY A 1 569 ? -2.055 -5.835 -8.089 1.00 63.78 569 GLY A CA 1
ATOM 4391 C C . GLY A 1 569 ? -2.514 -6.089 -9.533 1.00 63.78 569 GLY A C 1
ATOM 4392 O O . GLY A 1 569 ? -1.740 -5.857 -10.462 1.00 63.78 569 GLY A O 1
ATOM 4393 N N . PRO A 1 570 ? -3.745 -6.575 -9.792 1.00 54.47 570 PRO A N 1
ATOM 4394 C CA . PRO A 1 570 ? -4.070 -7.286 -11.037 1.00 54.47 570 PRO A CA 1
ATOM 4395 C C . PRO A 1 570 ? -4.119 -6.399 -12.287 1.00 54.47 570 PRO A C 1
ATOM 4397 O O . PRO A 1 570 ? -4.008 -6.898 -13.407 1.00 54.47 570 PRO A O 1
ATOM 4400 N N . VAL A 1 571 ? -4.328 -5.090 -12.108 1.00 58.31 571 VAL A N 1
ATOM 4401 C CA . VAL A 1 571 ? -4.513 -4.132 -13.211 1.00 58.31 571 VAL A CA 1
ATOM 4402 C C . VAL A 1 571 ? -3.285 -3.251 -13.422 1.00 58.31 571 VAL A C 1
ATOM 4404 O O . VAL A 1 571 ? -3.196 -2.570 -14.439 1.00 58.31 571 VAL A O 1
ATOM 4407 N N . GLN A 1 572 ? -2.285 -3.327 -12.539 1.00 67.31 572 GLN A N 1
ATOM 4408 C CA . GLN A 1 572 ? -1.045 -2.559 -12.654 1.00 67.31 572 GLN A CA 1
ATOM 4409 C C . GLN A 1 572 ? -0.355 -2.787 -14.008 1.00 67.31 572 GLN A C 1
ATOM 4411 O O . GLN A 1 572 ? 0.010 -1.831 -14.680 1.00 67.31 572 GLN A O 1
ATOM 4416 N N . SER A 1 573 ? -0.287 -4.028 -14.494 1.00 62.91 573 SER A N 1
ATOM 4417 C CA . SER A 1 573 ? 0.289 -4.344 -15.813 1.00 62.91 573 SER A CA 1
ATOM 4418 C C . SER A 1 573 ? -0.453 -3.717 -17.002 1.00 62.91 573 SER A C 1
ATOM 4420 O O . SER A 1 573 ? 0.087 -3.667 -18.102 1.00 62.91 573 SER A O 1
ATOM 4422 N N . ARG A 1 574 ? -1.684 -3.231 -16.799 1.00 63.88 574 ARG A N 1
ATOM 4423 C CA . ARG A 1 574 ? -2.530 -2.608 -17.831 1.00 63.88 574 ARG A CA 1
ATOM 4424 C C . ARG A 1 574 ? -2.603 -1.086 -17.724 1.00 63.88 574 ARG A C 1
ATOM 4426 O O . ARG A 1 574 ? -3.210 -0.459 -18.583 1.00 63.88 574 ARG A O 1
ATOM 4433 N N . LEU A 1 575 ? -2.021 -0.506 -16.674 1.00 66.00 575 LEU A N 1
ATOM 4434 C CA . LEU A 1 575 ? -2.069 0.930 -16.374 1.00 66.00 575 LEU A CA 1
ATOM 4435 C C . LEU A 1 575 ? -0.833 1.692 -16.844 1.00 66.00 575 LEU A C 1
ATOM 4437 O O . LEU A 1 575 ? -0.755 2.897 -16.623 1.00 66.00 575 LEU A O 1
ATOM 4441 N N . GLY A 1 576 ? 0.126 1.015 -17.479 1.00 64.19 576 GLY A N 1
ATOM 4442 C CA . GLY A 1 576 ? 1.268 1.674 -18.099 1.00 64.19 576 GLY A CA 1
ATOM 4443 C C . GLY A 1 576 ? 0.793 2.653 -19.171 1.00 64.19 576 GLY A C 1
ATOM 4444 O O . GLY A 1 576 ? 0.168 2.259 -20.155 1.00 64.19 576 GLY A O 1
ATOM 4445 N N . ALA A 1 577 ? 1.061 3.941 -18.973 1.00 61.22 577 ALA A N 1
ATOM 4446 C CA . ALA A 1 577 ? 0.806 4.940 -19.998 1.00 61.22 577 ALA A CA 1
ATOM 4447 C C . ALA A 1 577 ? 1.944 4.899 -21.022 1.00 61.22 577 ALA A C 1
ATOM 4449 O O . ALA A 1 577 ? 3.082 5.139 -20.637 1.00 61.22 577 ALA A O 1
ATOM 4450 N N . SER A 1 578 ? 1.638 4.710 -22.311 1.00 52.81 578 SER A N 1
ATOM 4451 C CA . SER A 1 578 ? 2.618 4.747 -23.416 1.00 52.81 578 SER A CA 1
ATOM 4452 C C . SER A 1 578 ? 3.126 6.165 -23.749 1.00 52.81 578 SER A C 1
ATOM 4454 O O . SER A 1 578 ? 3.882 6.378 -24.697 1.00 52.81 578 SER A O 1
ATOM 4456 N N . GLY A 1 579 ? 2.643 7.167 -23.011 1.00 57.75 579 GLY A N 1
ATOM 4457 C CA . GLY A 1 579 ? 2.988 8.581 -23.106 1.00 57.75 579 GLY A CA 1
ATOM 4458 C C . GLY A 1 579 ? 2.061 9.412 -22.215 1.00 57.75 579 GLY A C 1
ATOM 4459 O O . GLY A 1 579 ? 0.894 9.069 -22.040 1.00 57.75 579 GLY A O 1
ATOM 4460 N N . SER A 1 580 ? 2.562 10.505 -21.634 1.00 60.78 580 SER A N 1
ATOM 4461 C CA . SER A 1 580 ? 1.772 11.348 -20.730 1.00 60.78 580 SER A CA 1
ATOM 4462 C C . SER A 1 580 ? 2.151 12.821 -20.835 1.00 60.78 580 SER A C 1
ATOM 4464 O O . SER A 1 580 ? 3.322 13.171 -20.970 1.00 60.78 580 SER A O 1
ATOM 4466 N N . LYS A 1 581 ? 1.144 13.700 -20.757 1.00 63.03 581 LYS A N 1
ATOM 4467 C CA . LYS A 1 581 ? 1.343 15.146 -20.547 1.00 63.03 581 LYS A CA 1
ATOM 4468 C C . LYS A 1 581 ? 1.499 15.504 -19.065 1.00 63.03 581 LYS A C 1
ATOM 4470 O O . LYS A 1 581 ? 1.720 16.671 -18.750 1.00 63.03 581 LYS A O 1
ATOM 4475 N N . PHE A 1 582 ? 1.346 14.530 -18.166 1.00 62.72 582 PHE A N 1
ATOM 4476 C CA . PHE A 1 582 ? 1.512 14.723 -16.733 1.00 62.72 582 PHE A CA 1
ATOM 4477 C C . PHE A 1 582 ? 3.013 14.805 -16.394 1.00 62.72 582 PHE A C 1
ATOM 4479 O O . PHE A 1 582 ? 3.753 13.868 -16.709 1.00 62.72 582 PHE A O 1
ATOM 4486 N N . PRO A 1 583 ? 3.496 15.905 -15.786 1.00 56.56 583 PRO A N 1
ATOM 4487 C CA . PRO A 1 583 ? 4.912 16.068 -15.477 1.00 56.56 583 PRO A CA 1
ATOM 4488 C C . PRO A 1 583 ? 5.410 14.995 -14.505 1.00 56.56 583 PRO A C 1
ATOM 4490 O O . PRO A 1 583 ? 4.815 14.796 -13.450 1.00 56.56 583 PRO A O 1
ATOM 4493 N N . GLY A 1 584 ? 6.529 14.351 -14.838 1.00 59.06 584 GLY A N 1
ATOM 4494 C CA . GLY A 1 584 ? 7.195 13.405 -13.943 1.00 59.06 584 GLY A CA 1
ATOM 4495 C C . GLY A 1 584 ? 6.561 12.018 -13.873 1.00 59.06 584 GLY A C 1
ATOM 4496 O O . GLY A 1 584 ? 6.955 11.267 -13.002 1.00 59.06 584 GLY A O 1
ATOM 4497 N N . LEU A 1 585 ? 5.618 11.659 -14.753 1.00 67.81 585 LEU A N 1
ATOM 4498 C CA . LEU A 1 585 ? 5.083 10.296 -14.785 1.00 67.81 585 LEU A CA 1
ATOM 4499 C C . LEU A 1 585 ? 6.100 9.316 -15.396 1.00 67.81 585 LEU A C 1
ATOM 4501 O O . LEU A 1 585 ? 6.544 9.520 -16.530 1.00 67.81 585 LEU A O 1
ATOM 4505 N N . ALA A 1 586 ? 6.406 8.230 -14.687 1.00 66.81 586 ALA A N 1
ATOM 4506 C CA . ALA A 1 586 ? 7.147 7.106 -15.246 1.00 66.81 586 ALA A CA 1
ATOM 4507 C C . ALA A 1 586 ? 6.267 6.360 -16.267 1.00 66.81 586 ALA A C 1
ATOM 4509 O O . ALA A 1 586 ? 5.287 5.698 -15.922 1.00 66.81 586 ALA A O 1
ATOM 4510 N N . VAL A 1 587 ? 6.595 6.539 -17.548 1.00 64.31 587 VAL A N 1
ATOM 4511 C CA . VAL A 1 587 ? 5.919 5.916 -18.698 1.00 64.31 587 VAL A CA 1
ATOM 4512 C C . VAL A 1 587 ? 6.087 4.397 -18.611 1.00 64.31 587 VAL A C 1
ATOM 4514 O O . VAL A 1 587 ? 7.138 3.917 -18.196 1.00 64.31 587 VAL A O 1
ATOM 4517 N N . ASP A 1 588 ? 5.040 3.656 -18.969 1.00 66.50 588 ASP A N 1
ATOM 4518 C CA . ASP A 1 588 ? 4.981 2.189 -18.906 1.00 66.50 588 ASP A CA 1
ATOM 4519 C C . ASP A 1 588 ? 5.134 1.563 -17.497 1.00 66.50 588 ASP A C 1
ATOM 4521 O O . ASP A 1 588 ? 5.141 0.339 -17.369 1.00 66.50 588 ASP A O 1
ATOM 4525 N N . ASP A 1 589 ? 5.152 2.363 -16.420 1.00 73.12 589 ASP A N 1
ATOM 4526 C CA . ASP A 1 589 ? 5.021 1.880 -15.039 1.00 73.12 589 ASP A CA 1
ATOM 4527 C C . ASP A 1 589 ? 3.586 2.110 -14.528 1.00 73.12 589 ASP A C 1
ATOM 4529 O O . ASP A 1 589 ? 3.163 3.214 -14.157 1.00 73.12 589 ASP A O 1
ATOM 4533 N N . GLY A 1 590 ? 2.800 1.033 -14.502 1.00 73.44 590 GLY A N 1
ATOM 4534 C CA . GLY A 1 590 ? 1.426 1.088 -14.017 1.00 73.44 590 GLY A CA 1
ATOM 4535 C C . GLY A 1 590 ? 1.284 1.304 -12.508 1.00 73.44 590 GLY A C 1
ATOM 4536 O O . GLY A 1 590 ? 0.244 1.807 -12.085 1.00 73.44 590 GLY A O 1
ATOM 4537 N N . ARG A 1 591 ? 2.312 1.011 -11.694 1.00 79.31 591 ARG A N 1
ATOM 4538 C CA . ARG A 1 591 ? 2.329 1.386 -10.265 1.00 79.31 591 ARG A CA 1
ATOM 4539 C C . ARG A 1 591 ? 2.501 2.882 -10.142 1.00 79.31 591 ARG A C 1
ATOM 4541 O O . ARG A 1 591 ? 1.742 3.530 -9.426 1.00 79.31 591 ARG A O 1
ATOM 4548 N N . ALA A 1 592 ? 3.474 3.432 -10.860 1.00 79.62 592 ALA A N 1
ATOM 4549 C CA . ALA A 1 592 ? 3.748 4.861 -10.849 1.00 79.62 592 ALA A CA 1
ATOM 4550 C C . ALA A 1 592 ? 2.526 5.666 -11.321 1.00 79.62 592 ALA A C 1
ATOM 4552 O O . ALA A 1 592 ? 2.149 6.666 -10.702 1.00 79.62 592 ALA A O 1
ATOM 4553 N N . THR A 1 593 ? 1.831 5.154 -12.340 1.00 77.50 593 THR A N 1
ATOM 4554 C CA . THR A 1 593 ? 0.547 5.686 -12.812 1.00 77.50 593 THR A CA 1
ATOM 4555 C C . THR A 1 593 ? -0.557 5.551 -11.764 1.00 77.50 593 THR A C 1
ATOM 4557 O O . THR A 1 593 ? -1.243 6.530 -11.462 1.00 77.50 593 THR A O 1
ATOM 4560 N N . GLY A 1 594 ? -0.688 4.382 -11.136 1.00 79.88 594 GLY A N 1
ATOM 4561 C CA . GLY A 1 594 ? -1.612 4.148 -10.028 1.00 79.88 594 GLY A CA 1
ATOM 4562 C C . GLY A 1 594 ? -1.416 5.104 -8.847 1.00 79.88 594 GLY A C 1
ATOM 4563 O O . GLY A 1 594 ? -2.389 5.610 -8.286 1.00 79.88 594 GLY A O 1
ATOM 4564 N N . ALA A 1 595 ? -0.167 5.419 -8.502 1.00 84.50 595 ALA A N 1
ATOM 4565 C CA . ALA A 1 595 ? 0.172 6.346 -7.426 1.00 84.50 595 ALA A CA 1
ATOM 4566 C C . ALA A 1 595 ? -0.226 7.799 -7.749 1.00 84.50 595 ALA A C 1
ATOM 4568 O O . ALA A 1 595 ? -0.718 8.520 -6.873 1.00 84.50 595 ALA A O 1
ATOM 4569 N N . ILE A 1 596 ? -0.092 8.225 -9.011 1.00 79.56 596 ILE A N 1
ATOM 4570 C CA . ILE A 1 596 ? -0.597 9.526 -9.474 1.00 79.56 596 ILE A CA 1
ATOM 4571 C C . ILE A 1 596 ? -2.124 9.570 -9.409 1.00 79.56 596 ILE A C 1
ATOM 4573 O O . ILE A 1 596 ? -2.684 10.521 -8.865 1.00 79.56 596 ILE A O 1
ATOM 4577 N N . VAL A 1 597 ? -2.809 8.528 -9.883 1.00 78.25 597 VAL A N 1
ATOM 4578 C CA . VAL A 1 597 ? -4.275 8.444 -9.803 1.00 78.25 597 VAL A CA 1
ATOM 4579 C C . VAL A 1 597 ? -4.748 8.492 -8.343 1.00 78.25 597 VAL A C 1
ATOM 4581 O O . VAL A 1 597 ? -5.667 9.239 -8.008 1.00 78.25 597 VAL A O 1
ATOM 4584 N N . ASN A 1 598 ? -4.068 7.784 -7.440 1.00 83.62 598 ASN A N 1
ATOM 4585 C CA . ASN A 1 598 ? -4.349 7.851 -6.007 1.00 83.62 598 ASN A CA 1
ATOM 4586 C C . ASN A 1 598 ? -4.077 9.248 -5.413 1.00 83.62 598 ASN A C 1
ATOM 4588 O O . ASN A 1 598 ? -4.765 9.664 -4.482 1.00 83.62 598 ASN A O 1
ATOM 4592 N N . SER A 1 599 ? -3.113 9.999 -5.950 1.00 81.75 599 SER A N 1
ATOM 4593 C CA . SER A 1 599 ? -2.872 11.392 -5.551 1.00 81.75 599 SER A CA 1
ATOM 4594 C C . SER A 1 599 ? -3.996 12.327 -6.007 1.00 81.75 599 SER A C 1
ATOM 4596 O O . SER A 1 599 ? -4.308 13.285 -5.310 1.00 81.75 599 SER A O 1
ATOM 4598 N N . VAL A 1 600 ? -4.672 12.035 -7.122 1.00 78.62 600 VAL A N 1
ATOM 4599 C CA . VAL A 1 600 ? -5.849 12.806 -7.563 1.00 78.62 600 VAL A CA 1
ATOM 4600 C C . VAL A 1 600 ? -7.029 12.639 -6.599 1.00 78.62 600 VAL A C 1
ATOM 4602 O O . VAL A 1 600 ? -7.734 13.607 -6.316 1.00 78.62 600 VAL A O 1
ATOM 4605 N N . LEU A 1 601 ? -7.208 11.454 -6.006 1.00 84.44 601 LEU A N 1
ATOM 4606 C CA . LEU A 1 601 ? -8.233 11.230 -4.975 1.00 84.44 601 LEU A CA 1
ATOM 4607 C C . LEU A 1 601 ? -8.027 12.077 -3.704 1.00 84.44 601 LEU A C 1
ATOM 4609 O O . LEU A 1 601 ? -8.941 12.177 -2.888 1.00 84.44 601 LEU A O 1
ATOM 4613 N N . ILE A 1 602 ? -6.863 12.710 -3.523 1.00 85.94 602 ILE A N 1
ATOM 4614 C CA . ILE A 1 602 ? -6.616 13.622 -2.399 1.00 85.94 602 ILE A CA 1
ATOM 4615 C C . ILE A 1 602 ? -7.429 14.910 -2.546 1.00 85.94 602 ILE A C 1
ATOM 4617 O O . ILE A 1 602 ? -7.786 15.498 -1.537 1.00 85.94 602 ILE A O 1
ATOM 4621 N N . PHE A 1 603 ? -7.786 15.351 -3.755 1.00 80.50 603 PHE A N 1
ATOM 4622 C CA . PHE A 1 603 ? -8.543 16.598 -3.933 1.00 80.50 603 PHE A CA 1
ATOM 4623 C C . PHE A 1 603 ? -9.939 16.575 -3.301 1.00 80.50 603 PHE A C 1
ATOM 4625 O O . PHE A 1 603 ? -10.216 17.445 -2.469 1.00 80.50 603 PHE A O 1
ATOM 4632 N N . PRO A 1 604 ? -10.823 15.613 -3.635 1.00 83.31 604 PRO A N 1
ATOM 4633 C CA . PRO A 1 604 ? -12.111 15.517 -2.957 1.00 83.31 604 PRO A CA 1
ATOM 4634 C C . PRO A 1 604 ? -11.945 15.222 -1.458 1.00 83.31 604 PRO A C 1
ATOM 4636 O O . PRO A 1 604 ? -12.690 15.780 -0.657 1.00 83.31 604 PRO A O 1
ATOM 4639 N N . ALA A 1 605 ? -10.933 14.439 -1.063 1.00 87.44 605 ALA A N 1
ATOM 4640 C CA . ALA A 1 605 ? -10.657 14.139 0.343 1.00 87.44 605 ALA A CA 1
ATOM 4641 C C . ALA A 1 605 ? -10.269 15.402 1.139 1.00 87.44 605 ALA A C 1
ATOM 4643 O O . ALA A 1 605 ? -10.837 15.691 2.186 1.00 87.44 605 ALA A O 1
ATOM 4644 N N . LEU A 1 606 ? -9.381 16.229 0.588 1.00 84.25 606 LEU A N 1
ATOM 4645 C CA . LEU A 1 606 ? -8.927 17.474 1.197 1.00 84.25 606 LEU A CA 1
ATOM 4646 C C . LEU A 1 606 ? -10.062 18.502 1.312 1.00 84.25 606 LEU A C 1
ATOM 4648 O O . LEU A 1 606 ? -10.126 19.235 2.299 1.00 84.25 606 LEU A O 1
ATOM 4652 N N . PHE A 1 607 ? -10.976 18.544 0.335 1.00 84.19 607 PHE A N 1
ATOM 4653 C CA . PHE A 1 607 ? -12.198 19.346 0.434 1.00 84.19 607 PHE A CA 1
ATOM 4654 C C . PHE A 1 607 ? -13.070 18.894 1.612 1.00 84.19 607 PHE A C 1
ATOM 4656 O O . PHE A 1 607 ? -13.508 19.735 2.398 1.00 84.19 607 PHE A O 1
ATOM 4663 N N . VAL A 1 608 ? -13.283 17.582 1.759 1.00 89.00 608 VAL A N 1
ATOM 4664 C CA . VAL A 1 608 ? -14.044 16.997 2.872 1.00 89.00 608 VAL A CA 1
ATOM 4665 C C . VAL A 1 608 ? -13.396 17.342 4.213 1.00 89.00 608 VAL A C 1
ATOM 4667 O O . VAL A 1 608 ? -14.073 17.905 5.071 1.00 89.00 608 VAL A O 1
ATOM 4670 N N . THR A 1 609 ? -12.091 17.113 4.368 1.00 89.62 609 THR A N 1
ATOM 4671 C CA . THR A 1 609 ? -11.344 17.445 5.591 1.00 89.62 609 THR A CA 1
ATOM 4672 C C . THR A 1 609 ? -11.418 18.933 5.927 1.00 89.62 609 THR A C 1
ATOM 4674 O O . THR A 1 609 ? -11.708 19.314 7.062 1.00 89.62 609 THR A O 1
ATOM 4677 N N . GLY A 1 610 ? -11.221 19.809 4.936 1.00 85.62 610 GLY A N 1
ATOM 4678 C CA . GLY A 1 610 ? -11.333 21.256 5.128 1.00 85.62 610 GLY A CA 1
ATOM 4679 C C . GLY A 1 610 ? -12.737 21.688 5.562 1.00 85.62 610 GLY A C 1
ATOM 4680 O O . GLY A 1 610 ? -12.885 22.527 6.455 1.00 85.62 610 GLY A O 1
ATOM 4681 N N . TRP A 1 611 ? -13.772 21.092 4.966 1.00 88.25 611 TRP A N 1
ATOM 4682 C CA . TRP A 1 611 ? -15.159 21.347 5.340 1.00 88.25 611 TRP A CA 1
ATOM 4683 C C . TRP A 1 611 ? -15.475 20.834 6.747 1.00 88.25 611 TRP A C 1
ATOM 4685 O O . TRP A 1 611 ? -16.118 21.534 7.531 1.00 88.25 611 TRP A O 1
ATOM 4695 N N . HIS A 1 612 ? -14.992 19.646 7.104 1.00 92.56 612 HIS A N 1
ATOM 4696 C CA . HIS A 1 612 ? -15.228 19.083 8.423 1.00 92.56 612 HIS A CA 1
ATOM 4697 C C . HIS A 1 612 ? -14.537 19.908 9.514 1.00 92.56 612 HIS A C 1
ATOM 4699 O O . HIS A 1 612 ? -15.167 20.222 10.520 1.00 92.56 612 HIS A O 1
ATOM 4705 N N . PHE A 1 613 ? -13.308 20.392 9.291 1.00 90.94 613 PHE A N 1
ATOM 4706 C CA . PHE A 1 613 ? -12.673 21.353 10.201 1.00 90.94 613 PHE A CA 1
ATOM 4707 C C . PHE A 1 613 ? -13.502 22.625 10.393 1.00 90.94 613 PHE A C 1
ATOM 4709 O O . PHE A 1 613 ? -13.596 23.134 11.513 1.00 90.94 613 PHE A O 1
ATOM 4716 N N . TYR A 1 614 ? -14.116 23.140 9.324 1.00 89.00 614 TYR A N 1
ATOM 4717 C CA . TYR A 1 614 ? -15.014 24.288 9.420 1.00 89.00 614 TYR A CA 1
ATOM 4718 C C . TYR A 1 614 ? -16.224 23.984 10.316 1.00 89.00 614 TYR A C 1
ATOM 4720 O O . TYR A 1 614 ? -16.514 24.766 11.223 1.00 89.00 614 TYR A O 1
ATOM 4728 N N . GLU A 1 615 ? -16.882 22.839 10.142 1.00 93.38 615 GLU A N 1
ATOM 4729 C CA . GLU A 1 615 ? -17.998 22.430 11.004 1.00 93.38 615 GLU A CA 1
ATOM 4730 C C . GLU A 1 615 ? -17.549 22.203 12.457 1.00 93.38 615 GLU A C 1
ATOM 4732 O O . GLU A 1 615 ? -18.147 22.748 13.387 1.00 93.38 615 GLU A O 1
ATOM 4737 N N . LEU A 1 616 ? -16.440 21.487 12.669 1.00 93.19 616 LEU A N 1
ATOM 4738 C CA . LEU A 1 616 ? -15.844 21.235 13.985 1.00 93.19 616 LEU A CA 1
ATOM 4739 C C . LEU A 1 616 ? -15.465 22.534 14.704 1.00 93.19 616 LEU A C 1
ATOM 4741 O O . LEU A 1 616 ? -15.566 22.608 15.930 1.00 93.19 616 LEU A O 1
ATOM 4745 N N . SER A 1 617 ? -15.071 23.582 13.973 1.00 90.12 617 SER A N 1
ATOM 4746 C CA . SER A 1 617 ? -14.760 24.894 14.555 1.00 90.12 617 SER A CA 1
ATOM 4747 C C . SER A 1 617 ? -15.967 25.542 15.248 1.00 90.12 617 SER A C 1
ATOM 4749 O O . SER A 1 617 ? -15.780 26.317 16.185 1.00 90.12 617 SER A O 1
ATOM 4751 N N . ALA A 1 618 ? -17.189 25.183 14.838 1.00 93.12 618 ALA A N 1
ATOM 4752 C CA . ALA A 1 618 ? -18.438 25.670 15.415 1.00 93.12 618 ALA A CA 1
ATOM 4753 C C . ALA A 1 618 ? -19.040 24.725 16.474 1.00 93.12 618 ALA A C 1
ATOM 4755 O O . ALA A 1 618 ? -19.963 25.122 17.191 1.00 93.12 618 ALA A O 1
ATOM 4756 N N . LYS A 1 619 ? -18.536 23.489 16.592 1.00 92.50 619 LYS A N 1
ATOM 4757 C CA . LYS A 1 619 ? -18.990 22.516 17.599 1.00 92.50 619 LYS A CA 1
ATOM 4758 C C . LYS A 1 619 ? -18.376 22.815 18.980 1.00 92.50 619 LYS A C 1
ATOM 4760 O O . LYS A 1 619 ? -17.246 23.303 19.055 1.00 92.50 619 LYS A O 1
ATOM 4765 N N . PRO A 1 620 ? -19.093 22.528 20.086 1.00 93.38 620 PRO A N 1
ATOM 4766 C CA . PRO A 1 620 ? -18.571 22.737 21.436 1.00 93.38 620 PRO A CA 1
ATOM 4767 C C . PRO A 1 620 ? -17.338 21.864 21.704 1.00 93.38 620 PRO A C 1
ATOM 4769 O O . PRO A 1 620 ? -17.217 20.758 21.178 1.00 93.38 620 PRO A O 1
ATOM 4772 N N . GLU A 1 621 ? -16.426 22.356 22.544 1.00 92.81 621 GLU A N 1
ATOM 4773 C CA . GLU A 1 621 ? -15.251 21.594 22.978 1.00 92.81 621 GLU A CA 1
ATOM 4774 C C . GLU A 1 621 ? -15.664 20.325 23.737 1.00 92.81 621 GLU A C 1
ATOM 4776 O O . GLU A 1 621 ? -16.539 20.360 24.602 1.00 92.81 621 GLU A O 1
ATOM 4781 N N . GLY A 1 622 ? -15.029 19.198 23.412 1.00 92.50 622 GLY A N 1
ATOM 4782 C CA . GLY A 1 622 ? -15.332 17.901 24.007 1.00 92.50 622 GLY A CA 1
ATOM 4783 C C . GLY A 1 622 ? -14.505 16.779 23.385 1.00 92.50 622 GLY A C 1
ATOM 4784 O O . GLY A 1 622 ? -13.879 16.976 22.34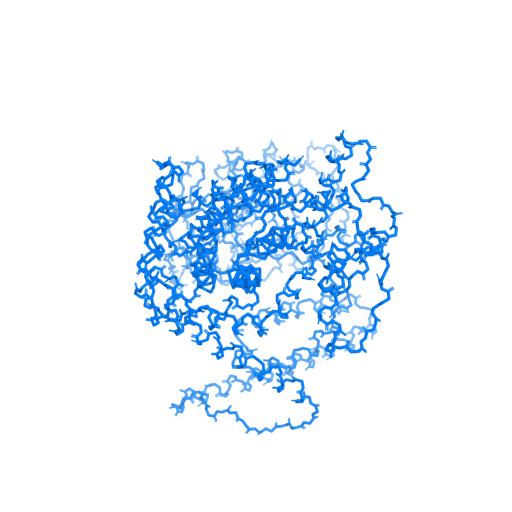4 1.00 92.50 622 GLY A O 1
ATOM 4785 N N . ALA A 1 623 ? -14.523 15.607 24.021 1.00 90.69 623 ALA A N 1
ATOM 4786 C CA . ALA A 1 623 ? -13.773 14.421 23.601 1.00 90.69 623 ALA A CA 1
ATOM 4787 C C . ALA A 1 623 ? -14.062 14.023 22.143 1.00 90.69 623 ALA A C 1
ATOM 4789 O O . ALA A 1 623 ? -13.139 13.888 21.350 1.00 90.69 623 ALA A O 1
ATOM 4790 N N . GLU A 1 624 ? -15.337 13.942 21.747 1.00 91.44 624 GLU A N 1
ATOM 4791 C CA . GLU A 1 624 ? -15.714 13.572 20.372 1.00 91.44 624 GLU A CA 1
ATOM 4792 C C . GLU A 1 624 ? -15.229 14.575 19.324 1.00 91.44 624 GLU A C 1
ATOM 4794 O O . GLU A 1 624 ? -14.756 14.178 18.264 1.00 91.44 624 GLU A O 1
ATOM 4799 N N . ARG A 1 625 ? -15.300 15.877 19.632 1.00 93.56 625 ARG A N 1
ATOM 4800 C CA . ARG A 1 625 ? -14.761 16.921 18.753 1.00 93.56 625 ARG A CA 1
ATOM 4801 C C . ARG A 1 625 ? -13.242 16.809 18.644 1.00 93.56 625 ARG A C 1
ATOM 4803 O O . ARG A 1 625 ? -12.705 16.982 17.558 1.00 93.56 625 ARG A O 1
ATOM 4810 N N . SER A 1 626 ? -12.550 16.554 19.752 1.00 93.06 626 SER A N 1
ATOM 4811 C CA . SER A 1 626 ? -11.095 16.387 19.756 1.00 93.06 626 SER A CA 1
ATOM 4812 C C . SER A 1 626 ? -10.661 15.152 18.968 1.00 93.06 626 SER A C 1
ATOM 4814 O O . SER A 1 626 ? -9.720 15.260 18.191 1.00 93.06 626 SER A O 1
ATOM 4816 N N . ALA A 1 627 ? -11.362 14.023 19.118 1.00 91.81 627 ALA A N 1
ATOM 4817 C CA . ALA A 1 627 ? -11.112 12.812 18.339 1.00 91.81 627 ALA A CA 1
ATOM 4818 C C . ALA A 1 627 ? -11.280 13.089 16.842 1.00 91.81 627 ALA A C 1
ATOM 4820 O O . ALA A 1 627 ? -10.343 12.871 16.087 1.00 91.81 627 ALA A O 1
ATOM 4821 N N . ALA A 1 628 ? -12.390 13.721 16.444 1.00 92.88 628 ALA A N 1
ATOM 4822 C CA . ALA A 1 628 ? -12.628 14.101 15.053 1.00 92.88 628 ALA A CA 1
ATOM 4823 C C . ALA A 1 628 ? -11.557 15.057 14.494 1.00 92.88 628 ALA A C 1
ATOM 4825 O O . ALA A 1 628 ? -11.116 14.898 13.362 1.00 92.88 628 ALA A O 1
ATOM 4826 N N . ILE A 1 629 ? -11.090 16.036 15.282 1.00 91.81 629 ILE A N 1
ATOM 4827 C CA . ILE A 1 629 ? -9.976 16.913 14.876 1.00 91.81 629 ILE A CA 1
ATOM 4828 C C . ILE A 1 629 ? -8.693 16.100 14.663 1.00 91.81 629 ILE A C 1
ATOM 4830 O O . ILE A 1 629 ? -7.964 16.367 13.711 1.00 91.81 629 ILE A O 1
ATOM 4834 N N . VAL A 1 630 ? -8.398 15.137 15.539 1.00 93.19 630 VAL A N 1
ATOM 4835 C CA . VAL A 1 630 ? -7.221 14.266 15.407 1.00 93.19 630 VAL A CA 1
ATOM 4836 C C . VAL A 1 630 ? -7.346 13.344 14.193 1.00 93.19 630 VAL A C 1
ATOM 4838 O O . VAL A 1 630 ? -6.373 13.237 13.449 1.00 93.19 630 VAL A O 1
ATOM 4841 N N . GLY A 1 631 ? -8.525 12.778 13.930 1.00 91.81 631 GLY A N 1
ATOM 4842 C CA . GLY A 1 631 ? -8.802 11.993 12.724 1.00 91.81 631 GLY A CA 1
ATOM 4843 C C . GLY A 1 631 ? -8.622 12.809 11.442 1.00 91.81 631 GLY A C 1
ATOM 4844 O O . GLY A 1 631 ? -7.944 12.379 10.511 1.00 91.81 631 GLY A O 1
ATOM 4845 N N . GLU A 1 632 ? -9.103 14.055 11.411 1.00 91.31 632 GLU A N 1
ATOM 4846 C CA . GLU A 1 632 ? -8.856 14.944 10.270 1.00 91.31 632 GLU A CA 1
ATOM 4847 C C . GLU A 1 632 ? -7.378 15.339 10.120 1.00 91.31 632 GLU A C 1
ATOM 4849 O O . GLU A 1 632 ? -6.887 15.522 9.006 1.00 91.31 632 GLU A O 1
ATOM 4854 N N . MET A 1 633 ? -6.628 15.437 11.220 1.00 89.00 633 MET A N 1
ATOM 4855 C CA . MET A 1 633 ? -5.177 15.633 11.157 1.00 89.00 633 MET A CA 1
ATOM 4856 C C . MET A 1 633 ? -4.446 14.393 10.628 1.00 89.00 633 MET A C 1
ATOM 4858 O O . MET A 1 633 ? -3.495 14.552 9.862 1.00 89.00 633 MET A O 1
ATOM 4862 N N . SER A 1 634 ? -4.896 13.191 10.996 1.00 91.81 634 SER A N 1
ATOM 4863 C CA . SER A 1 634 ? -4.395 11.920 10.456 1.00 91.81 634 SER A CA 1
ATOM 4864 C C . SER A 1 634 ? -4.604 11.858 8.936 1.00 91.81 634 SER A C 1
ATOM 4866 O O . SER A 1 634 ? -3.648 11.641 8.187 1.00 91.81 634 SER A O 1
ATOM 4868 N N . ASN A 1 635 ? -5.800 12.217 8.458 1.00 90.94 635 ASN A N 1
ATOM 4869 C CA . ASN A 1 635 ? -6.093 12.345 7.028 1.00 90.94 635 ASN A CA 1
ATOM 4870 C C . ASN A 1 635 ? -5.085 13.256 6.307 1.00 90.94 635 ASN A C 1
ATOM 4872 O O . ASN A 1 635 ? -4.534 12.880 5.270 1.00 90.94 635 ASN A O 1
ATOM 4876 N N . LEU A 1 636 ? -4.775 14.433 6.866 1.00 86.31 636 LEU A N 1
ATOM 4877 C CA . LEU A 1 636 ? -3.787 15.340 6.272 1.00 86.31 636 LEU A CA 1
ATOM 4878 C C . LEU A 1 636 ? -2.389 14.720 6.171 1.00 86.31 636 LEU A C 1
ATOM 4880 O O . LEU A 1 636 ? -1.712 14.909 5.157 1.00 86.31 636 LEU A O 1
ATOM 4884 N N . THR A 1 637 ? -1.946 13.980 7.189 1.00 86.88 637 THR A N 1
ATOM 4885 C CA . THR A 1 637 ? -0.653 13.281 7.145 1.00 86.88 637 THR A CA 1
ATOM 4886 C C . THR A 1 637 ? -0.654 12.129 6.143 1.00 86.88 637 THR A C 1
ATOM 4888 O O . THR A 1 637 ? 0.311 11.985 5.387 1.00 86.88 637 THR A O 1
ATOM 4891 N N . SER A 1 638 ? -1.770 11.407 6.023 1.00 90.25 638 SER A N 1
ATOM 4892 C CA . SER A 1 638 ? -1.979 10.388 4.991 1.00 90.25 638 SER A CA 1
ATOM 4893 C C . SER A 1 638 ? -1.865 10.974 3.580 1.00 90.25 638 SER A C 1
ATOM 4895 O O . SER A 1 638 ? -1.260 10.380 2.686 1.00 90.25 638 SER A O 1
ATOM 4897 N N . TYR A 1 639 ? -2.394 12.182 3.354 1.00 88.81 639 TYR A N 1
ATOM 4898 C CA . TYR A 1 639 ? -2.299 12.858 2.056 1.00 88.81 639 TYR A CA 1
ATOM 4899 C C . TYR A 1 639 ? -0.852 13.177 1.684 1.00 88.81 639 TYR A C 1
ATOM 4901 O O . TYR A 1 639 ? -0.441 12.943 0.547 1.00 88.81 639 TYR A O 1
ATOM 4909 N N . ILE A 1 640 ? -0.060 13.656 2.644 1.00 84.44 640 ILE A N 1
ATOM 4910 C CA . ILE A 1 640 ? 1.368 13.927 2.440 1.00 84.44 640 ILE A CA 1
ATOM 4911 C C . ILE A 1 640 ? 2.113 12.633 2.124 1.00 84.44 640 ILE A C 1
ATOM 4913 O O . ILE A 1 640 ? 2.911 12.607 1.187 1.00 84.44 640 ILE A O 1
ATOM 4917 N N . SER A 1 641 ? 1.829 11.559 2.862 1.00 89.62 641 SER A N 1
ATOM 4918 C CA . SER A 1 641 ? 2.401 10.241 2.592 1.00 89.62 641 SER A CA 1
ATOM 4919 C C . SER A 1 641 ? 2.090 9.764 1.172 1.00 89.62 641 SER A C 1
ATOM 4921 O O . SER A 1 641 ? 2.997 9.411 0.425 1.00 89.62 641 SER A O 1
ATOM 4923 N N . ARG A 1 642 ? 0.825 9.841 0.744 1.00 89.56 642 ARG A N 1
ATOM 4924 C CA . ARG A 1 642 ? 0.378 9.395 -0.587 1.00 89.56 642 ARG A CA 1
ATOM 4925 C C . ARG A 1 642 ? 1.018 10.188 -1.726 1.00 89.56 642 ARG A C 1
ATOM 4927 O O . ARG A 1 642 ? 1.401 9.590 -2.729 1.00 89.56 642 ARG A O 1
ATOM 4934 N N . VAL A 1 643 ? 1.159 11.507 -1.573 1.00 85.94 643 VAL A N 1
ATOM 4935 C CA . VAL A 1 643 ? 1.864 12.345 -2.559 1.00 85.94 643 VAL A CA 1
ATOM 4936 C C . VAL A 1 643 ? 3.344 11.997 -2.579 1.00 85.94 643 VAL A C 1
ATOM 4938 O O . VAL A 1 643 ? 3.892 11.783 -3.654 1.00 85.94 643 VAL A O 1
ATOM 4941 N N . SER A 1 644 ? 3.986 11.899 -1.414 1.00 87.19 644 SER A N 1
ATOM 4942 C CA . SER A 1 644 ? 5.400 11.532 -1.304 1.00 87.19 644 SER A CA 1
ATOM 4943 C C . SER A 1 644 ? 5.681 10.161 -1.913 1.00 87.19 644 SER A C 1
ATOM 4945 O O . SER A 1 644 ? 6.618 10.028 -2.691 1.00 87.19 644 SER A O 1
ATOM 4947 N N . TYR A 1 645 ? 4.821 9.174 -1.667 1.00 89.44 645 TYR A N 1
ATOM 4948 C CA . TYR A 1 645 ? 4.880 7.871 -2.318 1.00 89.44 645 TYR A CA 1
ATOM 4949 C C . TYR A 1 645 ? 4.818 8.004 -3.840 1.00 89.44 645 TYR A C 1
ATOM 4951 O O . TYR A 1 645 ? 5.679 7.483 -4.544 1.00 89.44 645 TYR A O 1
ATOM 4959 N N . ALA A 1 646 ? 3.843 8.762 -4.352 1.00 87.25 646 ALA A N 1
ATOM 4960 C CA . ALA A 1 646 ? 3.715 8.994 -5.781 1.00 87.25 646 ALA A CA 1
ATOM 4961 C C . ALA A 1 646 ? 4.952 9.679 -6.370 1.00 87.25 646 ALA A C 1
ATOM 4963 O O . ALA A 1 646 ? 5.351 9.324 -7.470 1.00 87.25 646 ALA A O 1
ATOM 4964 N N . VAL A 1 647 ? 5.579 10.617 -5.655 1.00 83.62 647 VAL A N 1
ATOM 4965 C CA . VAL A 1 647 ? 6.853 11.224 -6.077 1.00 83.62 647 VAL A CA 1
ATOM 4966 C C . VAL A 1 647 ? 7.962 10.173 -6.091 1.00 83.62 647 VAL A C 1
ATOM 4968 O O . VAL A 1 647 ? 8.687 10.091 -7.073 1.00 83.62 647 VAL A O 1
ATOM 4971 N N . ALA A 1 648 ? 8.072 9.348 -5.048 1.00 87.19 648 ALA A N 1
ATOM 4972 C CA . ALA A 1 648 ? 9.126 8.347 -4.918 1.00 87.19 648 ALA A CA 1
ATOM 4973 C C . ALA A 1 648 ? 9.099 7.310 -6.051 1.00 87.19 648 ALA A C 1
ATOM 4975 O O . ALA A 1 648 ? 10.114 7.096 -6.709 1.00 87.19 648 ALA A O 1
ATOM 4976 N N . VAL A 1 649 ? 7.941 6.708 -6.333 1.00 85.31 649 VAL A N 1
ATOM 4977 C CA . VAL A 1 649 ? 7.837 5.673 -7.381 1.00 85.31 649 VAL A CA 1
ATOM 4978 C C . VAL A 1 649 ? 7.953 6.235 -8.800 1.00 85.31 649 VAL A C 1
ATOM 4980 O O . VAL A 1 649 ? 8.207 5.488 -9.739 1.00 85.31 649 VAL A O 1
ATOM 4983 N N . ASN A 1 650 ? 7.781 7.548 -8.963 1.00 81.88 650 ASN A N 1
ATOM 4984 C CA . ASN A 1 650 ? 7.947 8.240 -10.239 1.00 81.88 650 ASN A CA 1
ATOM 4985 C C . ASN A 1 650 ? 9.345 8.866 -10.416 1.00 81.88 650 ASN A C 1
ATOM 4987 O O . ASN A 1 650 ? 9.706 9.251 -11.528 1.00 81.88 650 ASN A O 1
ATOM 4991 N N . ASP A 1 651 ? 10.150 8.957 -9.355 1.00 82.38 651 ASP A N 1
ATOM 4992 C CA . ASP A 1 651 ? 11.518 9.467 -9.416 1.00 82.38 651 ASP A CA 1
ATOM 4993 C C . ASP A 1 651 ? 12.484 8.346 -9.794 1.00 82.38 651 ASP A C 1
ATOM 4995 O O . ASP A 1 651 ? 12.743 7.444 -9.002 1.00 82.38 651 ASP A O 1
ATOM 4999 N N . MET A 1 652 ? 13.018 8.370 -11.013 1.00 78.69 652 MET A N 1
ATOM 5000 C CA . MET A 1 652 ? 13.926 7.328 -11.504 1.00 78.69 652 MET A CA 1
ATOM 5001 C C . MET A 1 652 ? 15.352 7.442 -10.950 1.00 78.69 652 MET A C 1
ATOM 5003 O O . MET A 1 652 ? 16.118 6.493 -11.108 1.00 78.69 652 MET A O 1
ATOM 5007 N N . ASP A 1 653 ? 15.725 8.559 -10.315 1.00 80.44 653 ASP A N 1
ATOM 5008 C CA . ASP A 1 653 ? 17.045 8.718 -9.703 1.00 80.44 653 ASP A CA 1
ATOM 5009 C C . ASP A 1 653 ? 17.040 8.162 -8.264 1.00 80.44 653 ASP A C 1
ATOM 5011 O O . ASP A 1 653 ? 16.377 8.714 -7.381 1.00 80.44 653 ASP A O 1
ATOM 5015 N N . PRO A 1 654 ? 17.814 7.093 -7.980 1.00 78.12 654 PRO A N 1
ATOM 5016 C CA . PRO A 1 654 ? 17.854 6.482 -6.654 1.00 78.12 654 PRO A CA 1
ATOM 5017 C C . PRO A 1 654 ? 18.286 7.441 -5.540 1.00 78.12 654 PRO A C 1
ATOM 5019 O O . PRO A 1 654 ? 17.924 7.231 -4.386 1.00 78.12 654 PRO A O 1
ATOM 5022 N N . THR A 1 655 ? 19.062 8.481 -5.861 1.00 77.50 655 THR A N 1
ATOM 5023 C CA . THR A 1 655 ? 19.599 9.422 -4.868 1.00 77.50 655 THR A CA 1
ATOM 5024 C C . THR A 1 655 ? 18.532 10.404 -4.409 1.00 77.50 655 THR A C 1
ATOM 5026 O O . THR A 1 655 ? 18.358 10.636 -3.212 1.00 77.50 655 THR A O 1
ATOM 5029 N N . THR A 1 656 ? 17.815 10.999 -5.359 1.00 79.50 656 THR A N 1
ATOM 5030 C CA . THR A 1 656 ? 16.784 12.000 -5.072 1.00 79.50 656 THR A CA 1
ATOM 5031 C C . THR A 1 656 ? 15.497 11.359 -4.561 1.00 79.50 656 THR A C 1
ATOM 5033 O O . THR A 1 656 ? 14.863 11.947 -3.682 1.00 79.50 656 THR A O 1
ATOM 5036 N N . ARG A 1 657 ? 15.212 10.106 -4.945 1.00 83.75 657 ARG A N 1
ATOM 5037 C CA . ARG A 1 657 ? 14.093 9.294 -4.440 1.00 83.75 657 ARG A CA 1
ATOM 5038 C C . ARG A 1 657 ? 14.086 9.079 -2.923 1.00 83.75 657 ARG A C 1
ATOM 5040 O O . ARG A 1 657 ? 13.019 8.974 -2.320 1.00 83.75 657 ARG A O 1
ATOM 5047 N N . GLN A 1 658 ? 15.244 9.040 -2.271 1.00 85.75 658 GLN A N 1
ATOM 5048 C CA . GLN A 1 658 ? 15.309 8.814 -0.820 1.00 85.75 658 GLN A CA 1
ATOM 5049 C C . GLN A 1 658 ? 14.616 9.923 -0.015 1.00 85.75 658 GLN A C 1
ATOM 5051 O O . GLN A 1 658 ? 14.092 9.678 1.070 1.00 85.75 658 GLN A O 1
ATOM 5056 N N . ILE A 1 659 ? 14.556 11.143 -0.560 1.00 79.94 659 ILE A N 1
ATOM 5057 C CA . ILE A 1 659 ? 13.881 12.276 0.081 1.00 79.94 659 ILE A CA 1
ATOM 5058 C C . ILE A 1 659 ? 12.367 12.022 0.201 1.00 79.94 659 ILE A C 1
ATOM 5060 O O . ILE A 1 659 ? 11.867 12.029 1.327 1.00 79.94 659 ILE A O 1
ATOM 5064 N N . PRO A 1 660 ? 11.612 11.793 -0.893 1.00 83.75 660 PRO A N 1
ATOM 5065 C CA . PRO A 1 660 ? 10.190 11.498 -0.796 1.00 83.75 660 PRO A CA 1
ATOM 5066 C C . PRO A 1 660 ? 9.898 10.187 -0.050 1.00 83.75 660 PRO A C 1
ATOM 5068 O O . PRO A 1 660 ? 8.914 10.156 0.682 1.00 83.75 660 PRO A O 1
ATOM 5071 N N . ILE A 1 661 ? 10.751 9.152 -0.123 1.00 86.94 661 ILE A N 1
ATOM 5072 C CA . ILE A 1 661 ? 10.595 7.948 0.723 1.00 86.94 661 ILE A CA 1
ATOM 5073 C C . ILE A 1 661 ? 10.667 8.320 2.210 1.00 86.94 661 ILE A C 1
ATOM 5075 O O . ILE A 1 661 ? 9.789 7.950 2.985 1.00 86.94 661 ILE A O 1
ATOM 5079 N N . GLY A 1 662 ? 11.656 9.123 2.611 1.00 81.94 662 GLY A N 1
ATOM 5080 C CA . GLY A 1 662 ? 11.782 9.585 3.993 1.00 81.94 662 GLY A CA 1
ATOM 5081 C C . GLY A 1 662 ? 10.596 10.439 4.458 1.0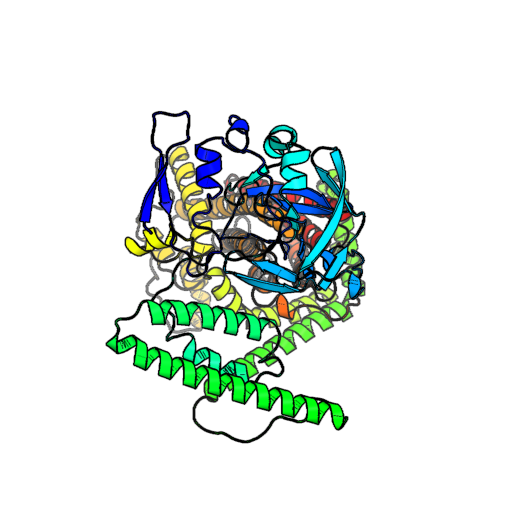0 81.94 662 GLY A C 1
ATOM 5082 O O . GLY A 1 662 ? 10.115 10.268 5.578 1.00 81.94 662 GLY A O 1
ATOM 5083 N N . VAL A 1 663 ? 10.085 11.336 3.605 1.00 81.44 663 VAL A N 1
ATOM 5084 C CA . VAL A 1 663 ? 8.890 12.141 3.923 1.00 81.44 663 VAL A CA 1
ATOM 5085 C C . VAL A 1 663 ? 7.654 11.254 4.060 1.00 81.44 663 VAL A C 1
ATOM 5087 O O . VAL A 1 663 ? 6.868 11.458 4.988 1.00 81.44 663 VAL A O 1
ATOM 5090 N N . MET A 1 664 ? 7.487 10.270 3.175 1.00 89.12 664 MET A N 1
ATOM 5091 C CA . MET A 1 664 ? 6.413 9.282 3.258 1.00 89.12 664 MET A CA 1
ATOM 5092 C C . MET A 1 664 ? 6.471 8.530 4.589 1.00 89.12 664 MET A C 1
ATOM 5094 O O . MET A 1 664 ? 5.477 8.536 5.312 1.00 89.12 664 MET A O 1
ATOM 5098 N N . ALA A 1 665 ? 7.636 7.979 4.942 1.00 88.50 665 ALA A N 1
ATOM 5099 C CA . ALA A 1 665 ? 7.823 7.196 6.160 1.00 88.50 665 ALA A CA 1
ATOM 5100 C C . ALA A 1 665 ? 7.492 7.995 7.427 1.00 88.50 665 ALA A C 1
ATOM 5102 O O . ALA A 1 665 ? 6.682 7.600 8.264 1.00 88.50 665 ALA A O 1
ATOM 5103 N N . VAL A 1 666 ? 8.036 9.211 7.536 1.00 84.94 666 VAL A N 1
ATOM 5104 C CA . VAL A 1 666 ? 7.724 10.099 8.665 1.00 84.94 666 VAL A CA 1
ATOM 5105 C C . VAL A 1 666 ? 6.235 10.442 8.710 1.00 84.94 666 VAL A C 1
ATOM 5107 O O . VAL A 1 666 ? 5.651 10.478 9.791 1.00 84.94 666 VAL A O 1
ATOM 5110 N N . SER A 1 667 ? 5.607 10.682 7.558 1.00 87.94 667 SER A N 1
ATOM 5111 C CA . SER A 1 667 ? 4.182 11.018 7.498 1.00 87.94 667 SER A CA 1
ATOM 5112 C C . SER A 1 667 ? 3.305 9.844 7.932 1.00 87.94 667 SER A C 1
ATOM 5114 O O . SER A 1 667 ? 2.406 10.054 8.738 1.00 87.94 667 SER A O 1
ATOM 5116 N N . ASN A 1 668 ? 3.603 8.621 7.480 1.00 91.62 668 ASN A N 1
ATOM 5117 C CA . ASN A 1 668 ? 2.921 7.397 7.915 1.00 91.62 668 ASN A CA 1
ATOM 5118 C C . ASN A 1 668 ? 3.103 7.136 9.412 1.00 91.62 668 ASN A C 1
ATOM 5120 O O . ASN A 1 668 ? 2.160 6.728 10.082 1.00 91.62 668 ASN A O 1
ATOM 5124 N N . LEU A 1 669 ? 4.292 7.393 9.963 1.00 89.38 669 LEU A N 1
ATOM 5125 C CA . LEU A 1 669 ? 4.537 7.234 11.395 1.00 89.38 669 LEU A CA 1
ATOM 5126 C C . LEU A 1 669 ? 3.728 8.235 12.232 1.00 89.38 669 LEU A C 1
ATOM 5128 O O . LEU A 1 669 ? 3.179 7.874 13.275 1.00 89.38 669 LEU A O 1
ATOM 5132 N N . VAL A 1 670 ? 3.651 9.495 11.790 1.00 88.00 670 VAL A N 1
ATOM 5133 C CA . VAL A 1 670 ? 2.811 10.508 12.447 1.00 88.00 670 VAL A CA 1
ATOM 5134 C C . VAL A 1 670 ? 1.339 10.121 12.341 1.00 88.00 670 VAL A C 1
ATOM 5136 O O . VAL A 1 670 ? 0.631 10.187 13.341 1.00 88.00 670 VAL A O 1
ATOM 5139 N N . ASP A 1 671 ? 0.904 9.673 11.167 1.00 92.25 671 ASP A N 1
ATOM 5140 C CA . ASP A 1 671 ? -0.456 9.211 10.907 1.00 92.25 671 ASP A CA 1
ATOM 5141 C C . ASP A 1 671 ? -0.836 8.031 11.821 1.00 92.25 671 ASP A C 1
ATOM 5143 O O . ASP A 1 671 ? -1.816 8.096 12.560 1.00 92.25 671 ASP A O 1
ATOM 5147 N N . ALA A 1 672 ? 0.031 7.020 11.922 1.00 93.31 672 ALA A N 1
ATOM 5148 C CA . ALA A 1 672 ? -0.135 5.888 12.832 1.00 93.31 672 ALA A CA 1
ATOM 5149 C C . ALA A 1 672 ? -0.281 6.330 14.300 1.00 93.31 672 ALA A C 1
ATOM 5151 O O . ALA A 1 672 ? -1.109 5.802 15.054 1.00 93.31 672 ALA A O 1
ATOM 5152 N N . GLY A 1 673 ? 0.509 7.325 14.712 1.00 91.75 673 GLY A N 1
ATOM 5153 C CA . GLY A 1 673 ? 0.414 7.938 16.034 1.00 91.75 673 GLY A CA 1
ATOM 5154 C C . GLY A 1 673 ? -0.898 8.697 16.250 1.00 91.75 673 GLY A C 1
ATOM 5155 O O . GLY A 1 673 ? -1.488 8.586 17.324 1.00 91.75 673 GLY A O 1
ATOM 5156 N N . LEU A 1 674 ? -1.373 9.436 15.245 1.00 93.50 674 LEU A N 1
ATOM 5157 C CA . LEU A 1 674 ? -2.636 10.176 15.291 1.00 93.50 674 LEU A CA 1
ATOM 5158 C C . LEU A 1 674 ? -3.843 9.232 15.324 1.00 93.50 674 LEU A C 1
ATOM 5160 O O . LEU A 1 674 ? -4.719 9.438 16.155 1.00 93.50 674 LEU A O 1
ATOM 5164 N N . GLN A 1 675 ? -3.843 8.156 14.537 1.00 94.19 675 GLN A N 1
ATOM 5165 C CA . GLN A 1 675 ? -4.853 7.092 14.593 1.00 94.19 675 GLN A CA 1
ATOM 5166 C C . GLN A 1 675 ? -4.907 6.431 15.978 1.00 94.19 675 GLN A C 1
ATOM 5168 O O . GLN A 1 675 ? -5.968 6.255 16.577 1.00 94.19 675 GLN A O 1
ATOM 5173 N N . THR A 1 676 ? -3.739 6.148 16.559 1.00 90.75 676 THR A N 1
ATOM 5174 C CA . THR A 1 676 ? -3.658 5.628 17.931 1.00 90.75 676 THR A CA 1
ATOM 5175 C C . THR A 1 676 ? -4.166 6.650 18.956 1.00 90.75 676 THR A C 1
ATOM 5177 O O . THR A 1 676 ? -4.836 6.281 19.917 1.00 90.75 676 THR A O 1
ATOM 5180 N N . ALA A 1 677 ? -3.873 7.940 18.769 1.00 91.19 677 ALA A N 1
ATOM 5181 C CA . ALA A 1 677 ? -4.367 9.000 19.643 1.00 91.19 677 ALA A CA 1
ATOM 5182 C C . ALA A 1 677 ? -5.889 9.169 19.537 1.00 91.19 677 ALA A C 1
ATOM 5184 O O . ALA A 1 677 ? -6.549 9.271 20.568 1.00 91.19 677 ALA A O 1
ATOM 5185 N N . GLU A 1 678 ? -6.453 9.142 18.329 1.00 92.12 678 GLU A N 1
ATOM 5186 C CA . GLU A 1 678 ? -7.899 9.176 18.085 1.00 92.12 678 GLU A CA 1
ATOM 5187 C C . GLU A 1 678 ? -8.609 8.040 18.831 1.00 92.12 678 GLU A C 1
ATOM 5189 O O . GLU A 1 678 ? -9.588 8.285 19.535 1.00 92.12 678 GLU A O 1
ATOM 5194 N N . ALA A 1 679 ? -8.042 6.830 18.795 1.00 89.06 679 ALA A N 1
ATOM 5195 C CA . ALA A 1 679 ? -8.555 5.687 19.543 1.00 89.06 679 ALA A CA 1
ATOM 5196 C C . ALA A 1 679 ? -8.603 5.923 21.067 1.00 89.06 679 ALA A C 1
ATOM 5198 O O . ALA A 1 679 ? -9.425 5.322 21.747 1.00 89.06 679 ALA A O 1
ATOM 5199 N N . ILE A 1 680 ? -7.734 6.767 21.631 1.00 86.38 680 ILE A N 1
ATOM 5200 C CA . ILE A 1 680 ? -7.594 6.945 23.089 1.00 86.38 680 ILE A CA 1
ATOM 5201 C C . ILE A 1 680 ? -8.352 8.179 23.605 1.00 86.38 680 ILE A C 1
ATOM 5203 O O . ILE A 1 680 ? -8.577 8.302 24.806 1.00 86.38 680 ILE A O 1
ATOM 5207 N N . ILE A 1 681 ? -8.780 9.100 22.736 1.00 83.38 681 ILE A N 1
ATOM 5208 C CA . ILE A 1 681 ? -9.385 10.393 23.124 1.00 83.38 681 ILE A CA 1
ATOM 5209 C C . ILE A 1 681 ? -10.825 10.262 23.691 1.00 83.38 681 ILE A C 1
ATOM 5211 O O . ILE A 1 681 ? -11.539 11.254 23.835 1.00 83.38 681 ILE A O 1
ATOM 5215 N N . HIS A 1 682 ? -11.252 9.071 24.117 1.00 63.84 682 HIS A N 1
ATOM 5216 C CA . HIS A 1 682 ? -12.614 8.788 24.583 1.00 63.84 682 HIS A CA 1
ATOM 5217 C C . HIS A 1 682 ? -12.729 8.431 26.061 1.00 63.84 682 HIS A C 1
ATOM 5219 O O . HIS A 1 682 ? -11.965 7.563 26.538 1.00 63.84 682 HIS A O 1
#